Protein AF-A0A7J7J927-F1 (afdb_monomer)

Foldseek 3Di:
DDDDDDDDDPDDPDCPPVVVVVVVVVDPDDPVNVVVVVVLVVLLVVLLVLLVVLLVLLVCLVVDQDPVSLVVSLVVNVVSLVSSVVSLVVSLVPDDDPLLNVLLVLLSVLLVLLSVLLSLLSLQCNVDDDPVLNVLSVLLNVLSSVSNSVSSVLNSCSSPDDPVVNVVSRPPLDDDQLLVLLLVCLVDPPNVPPPSNLVSLVVLLVLLLVLLVLDDPDDLSVVSNVLSVQLVVLSVVLVVQVVVPPDDSVVNNVSSVSNNVSSVVNLVSLLLSLLLQLLVLLVCLVPLLVQLLVLLLDDPPDPCSVVSNVVSLVVNVSSLVSNLVSLSSCLNNCLPVDSVLSSVLPSLSVSSVSLSSNLSSLSVSCSVPVPDPSSVVSNVSSSVSNVVSSVVSVVSSCPDRSVLSSLLSVLVVLLVLLVVLLVVLVVVLVPPDDDDPDDPPVVVVLVVVVVVPPPPDDDDDDPDLLVVLSVLLVQLSNLLVVLLVLLPPLVNALVVLLVSLVSNLVSLLSNLVSLLVLLVLFPDPVLSVLSVVLSVVLNVLSVQLNVLSNLLSVCNPPPQPPPPSNVVSSSSNSVSSSVNSVSSSSSSVSSSVRVVRSPPPDD

pLDDT: mean 76.08, std 20.15, range [24.81, 98.25]

Secondary structure (DSSP, 8-state):
-------------S-HHHHHHHHTTT----HHHHHHHHHHHHHHHHHHHHHHHHHHHHHHGGG--SHHHHHHHHHHHHHHHHHHHHHHHHHHHSS--HHHHHHHHHHHHHHHHHHHHHHHHHHHHHT--SHHHHHHHHHHHHHHHHHHHHHHHHHHHHHH--HHHHHHHS-------HHHHHHHHHH-SS-TT-HHHHHHHHHHHHHHHHHHHTSPSSHHHHHHHHHHHHHHHHHHHHHHHHHTS---HHHHHHHHHHHHHHHHHHHHHHHHHHHHHHHHHHHHTHHHHHHHHHHHT--TTSTTHHHHHHHHHHHHHHHHHHHHHHHHHHHHTT-S--HHHHHHHHHHHHHHHHHHHHHHHHHHHHHH-TT-HHHHHHHHHHHHHHHHHHHHHHHHHTSSSTHHHHHHHHHHHHHHHHHHHHHHHHHHHH--SS-----THHHHHHHHHHTTSS----------HHHHHHHHHHHHHHHHHHHHHHHHSS---HHHHHHHHHHHHHHHHHHHHHHHHHHHH---HHHHHHHHHHHHHHHHHHHHHHHHHHHHHHHHTTT-TTSHHHHHHHHHHHHHHHHHHHHHHHHHHHHHHHHTTTTSS--

Structure (mmCIF, N/CA/C/O backbone):
data_AF-A0A7J7J927-F1
#
_entry.id   AF-A0A7J7J927-F1
#
loop_
_atom_site.group_PDB
_atom_site.id
_atom_site.type_symbol
_atom_site.label_atom_id
_atom_site.label_alt_id
_atom_site.label_comp_id
_atom_site.label_asym_id
_atom_site.label_entity_id
_atom_site.label_seq_id
_atom_site.pdbx_PDB_ins_code
_atom_site.Cartn_x
_atom_site.Cartn_y
_atom_site.Cartn_z
_atom_site.occupancy
_atom_site.B_iso_or_equiv
_atom_site.auth_seq_id
_atom_site.auth_comp_id
_atom_site.auth_asym_id
_atom_site.auth_atom_id
_atom_site.pdbx_PDB_model_num
ATOM 1 N N . MET A 1 1 ? 40.578 -38.177 46.139 1.00 35.09 1 MET A N 1
ATOM 2 C CA . MET A 1 1 ? 39.885 -37.323 47.121 1.00 35.09 1 MET A CA 1
ATOM 3 C C . MET A 1 1 ? 38.406 -37.467 46.870 1.00 35.09 1 MET A C 1
ATOM 5 O O . MET A 1 1 ? 37.930 -37.105 45.804 1.00 35.09 1 MET A O 1
ATOM 9 N N . GLU A 1 2 ? 37.750 -38.145 47.800 1.00 34.44 2 GLU A N 1
ATOM 10 C CA . GLU A 1 2 ? 36.319 -38.403 47.811 1.00 34.44 2 GLU A CA 1
ATOM 11 C C . GLU A 1 2 ? 35.546 -37.107 48.056 1.00 34.44 2 GLU A C 1
ATOM 13 O O . GLU A 1 2 ? 35.868 -36.372 48.985 1.00 34.44 2 GLU A O 1
ATOM 18 N N . THR A 1 3 ? 34.464 -36.897 47.311 1.00 29.19 3 THR A N 1
ATOM 19 C CA . THR A 1 3 ? 33.293 -36.184 47.828 1.00 29.19 3 THR A CA 1
ATOM 20 C C . THR A 1 3 ? 32.036 -36.785 47.211 1.00 29.19 3 THR A C 1
ATOM 22 O O . THR A 1 3 ? 31.655 -36.504 46.079 1.00 29.19 3 THR A O 1
ATOM 25 N N . LYS A 1 4 ? 31.387 -37.651 47.997 1.00 35.22 4 LYS A N 1
ATOM 26 C CA . LYS A 1 4 ? 29.967 -37.982 47.862 1.00 35.22 4 LYS A CA 1
ATOM 27 C C . LYS A 1 4 ? 29.159 -36.696 48.038 1.00 35.22 4 LYS A C 1
ATOM 29 O O . LYS A 1 4 ? 29.240 -36.081 49.098 1.00 35.22 4 LYS A O 1
ATOM 34 N N . ILE A 1 5 ? 28.323 -36.352 47.061 1.00 30.80 5 ILE A N 1
ATOM 35 C CA . ILE A 1 5 ? 27.138 -35.527 47.308 1.00 30.80 5 ILE A CA 1
ATOM 36 C C . ILE A 1 5 ? 25.906 -36.398 47.075 1.00 30.80 5 ILE A C 1
ATOM 38 O O . ILE A 1 5 ? 25.748 -37.069 46.059 1.00 30.80 5 ILE A O 1
ATOM 42 N N . SER A 1 6 ? 25.105 -36.416 48.132 1.00 28.53 6 SER A N 1
ATOM 43 C CA . SER A 1 6 ? 23.868 -37.141 48.362 1.00 28.53 6 SER A CA 1
ATOM 44 C C . SER A 1 6 ? 22.817 -36.933 47.273 1.00 28.53 6 SER A C 1
ATOM 46 O O . SER A 1 6 ? 22.617 -35.832 46.768 1.00 28.53 6 SER A O 1
ATOM 48 N N . ALA A 1 7 ? 22.084 -38.012 47.008 1.00 37.06 7 ALA A N 1
ATOM 49 C CA . ALA A 1 7 ? 20.863 -38.064 46.228 1.00 37.06 7 ALA A CA 1
ATOM 50 C C . ALA A 1 7 ? 19.825 -37.032 46.694 1.00 37.06 7 ALA A C 1
ATOM 52 O O . ALA A 1 7 ? 19.504 -37.006 47.878 1.00 37.06 7 ALA A O 1
ATOM 53 N N . HIS A 1 8 ? 19.260 -36.269 45.754 1.00 32.09 8 HIS A N 1
ATOM 54 C CA . HIS A 1 8 ? 17.852 -35.840 45.700 1.00 32.09 8 HIS A CA 1
ATOM 55 C C . HIS A 1 8 ? 17.596 -35.141 44.354 1.00 32.09 8 HIS A C 1
ATOM 57 O O . HIS A 1 8 ? 17.742 -33.932 44.237 1.00 32.09 8 HIS A O 1
ATOM 63 N N . THR A 1 9 ? 17.273 -35.918 43.314 1.00 30.34 9 THR A N 1
ATOM 64 C CA . THR A 1 9 ? 16.534 -35.484 42.102 1.00 30.34 9 THR A CA 1
ATOM 65 C C . THR A 1 9 ? 16.254 -36.703 41.214 1.00 30.34 9 THR A C 1
ATOM 67 O O . THR A 1 9 ? 16.689 -36.817 40.075 1.00 30.34 9 THR A O 1
ATOM 70 N N . GLN A 1 10 ? 15.503 -37.669 41.745 1.00 34.50 10 GLN A N 1
ATOM 71 C CA . GLN A 1 10 ? 14.768 -38.614 40.904 1.00 34.50 10 GLN A CA 1
ATOM 72 C C . GLN A 1 10 ? 13.330 -38.111 40.779 1.00 34.50 10 GLN A C 1
ATOM 74 O O . GLN A 1 10 ? 12.548 -38.286 41.710 1.00 34.50 10 GLN A O 1
ATOM 79 N N . LYS A 1 11 ? 13.007 -37.478 39.641 1.00 34.84 11 LYS A N 1
ATOM 80 C CA . LYS A 1 11 ? 11.733 -37.623 38.899 1.00 34.84 11 LYS A CA 1
ATOM 81 C C . LYS A 1 11 ? 11.680 -36.686 37.678 1.00 34.84 11 LYS A C 1
ATOM 83 O O . LYS A 1 11 ? 11.082 -35.622 37.722 1.00 34.84 11 LYS A O 1
ATOM 88 N N . SER A 1 12 ? 12.262 -37.143 36.571 1.00 30.88 12 SER A N 1
ATOM 89 C CA . SER A 1 12 ? 11.719 -36.987 35.207 1.00 30.88 12 SER A CA 1
ATOM 90 C C . SER A 1 12 ? 12.483 -37.933 34.272 1.00 30.88 12 SER A C 1
ATOM 92 O O . SER A 1 12 ? 13.315 -37.560 33.451 1.00 30.88 12 SER A O 1
ATOM 94 N N . VAL A 1 13 ? 12.240 -39.233 34.454 1.00 34.75 13 VAL A N 1
ATOM 95 C CA . VAL A 1 13 ? 12.734 -40.262 33.536 1.00 34.75 13 VAL A CA 1
ATOM 96 C C . VAL A 1 13 ? 11.951 -40.132 32.235 1.00 34.75 13 VAL A C 1
ATOM 98 O O . VAL A 1 13 ? 10.765 -40.442 32.187 1.00 34.75 13 VAL A O 1
ATOM 101 N N . GLY A 1 14 ? 12.624 -39.649 31.195 1.00 32.53 14 GLY A N 1
ATOM 102 C CA . GLY A 1 14 ? 12.058 -39.586 29.854 1.00 32.53 14 GLY A CA 1
ATOM 103 C C . GLY A 1 14 ? 12.994 -38.989 28.810 1.00 32.53 14 GLY A C 1
ATOM 104 O O . GLY A 1 14 ? 12.512 -38.206 28.008 1.00 32.53 14 GLY A O 1
ATOM 105 N N . ASN A 1 15 ? 14.311 -39.263 28.866 1.00 39.97 15 ASN A N 1
ATOM 106 C CA . ASN A 1 15 ? 15.239 -39.117 27.716 1.00 39.97 15 ASN A CA 1
ATOM 107 C C . ASN A 1 15 ? 16.701 -39.545 27.983 1.00 39.97 15 ASN A C 1
ATOM 109 O O . ASN A 1 15 ? 17.625 -39.051 27.336 1.00 39.97 15 ASN A O 1
ATOM 113 N N . VAL A 1 16 ? 16.943 -40.488 28.901 1.00 40.19 16 VAL A N 1
ATOM 114 C CA . VAL A 1 16 ? 18.308 -41.003 29.154 1.00 40.19 16 VAL A CA 1
ATOM 115 C C . VAL A 1 16 ? 18.893 -41.671 27.893 1.00 40.19 16 VAL A C 1
ATOM 117 O O . VAL A 1 16 ? 20.060 -41.474 27.576 1.00 40.19 16 VAL A O 1
ATOM 120 N N . ALA A 1 17 ? 18.052 -42.313 27.071 1.00 38.09 17 ALA A N 1
ATOM 121 C CA . ALA A 1 17 ? 18.483 -43.019 25.861 1.00 38.09 17 ALA A CA 1
ATOM 122 C C . ALA A 1 17 ? 19.093 -42.115 24.763 1.00 38.09 17 ALA A C 1
ATOM 124 O O . ALA A 1 17 ? 20.012 -42.530 24.063 1.00 38.09 17 ALA A O 1
ATOM 125 N N . THR A 1 18 ? 18.634 -40.868 24.611 1.00 40.62 18 THR A N 1
ATOM 126 C CA . THR A 1 18 ? 19.177 -39.913 23.618 1.00 40.62 18 THR A CA 1
ATOM 127 C C . THR A 1 18 ? 20.540 -39.344 24.009 1.00 40.62 18 THR A C 1
ATOM 129 O O . THR A 1 18 ? 21.343 -39.010 23.140 1.00 40.62 18 THR A O 1
ATOM 132 N N . LEU A 1 19 ? 20.813 -39.242 25.311 1.00 40.97 19 LEU A N 1
ATOM 133 C CA . LEU A 1 19 ? 22.074 -38.720 25.839 1.00 40.97 19 LEU A CA 1
ATOM 134 C C . LEU A 1 19 ? 23.199 -39.761 25.740 1.00 40.97 19 LEU A C 1
ATOM 136 O O . LEU A 1 19 ? 24.337 -39.408 25.433 1.00 40.97 19 LEU A O 1
ATOM 140 N N . ASP A 1 20 ? 22.864 -41.041 25.914 1.00 43.47 20 ASP A N 1
ATOM 141 C CA . ASP A 1 20 ? 23.810 -42.150 25.756 1.00 43.47 20 ASP A CA 1
ATOM 142 C C . ASP A 1 20 ? 24.193 -42.378 24.280 1.00 43.47 20 ASP A C 1
ATOM 144 O O . ASP A 1 20 ? 25.349 -42.675 23.976 1.00 43.47 20 ASP A O 1
ATOM 148 N N . LEU A 1 21 ? 23.266 -42.130 23.343 1.00 42.28 21 LEU A N 1
ATOM 149 C CA . LEU A 1 21 ? 23.526 -42.192 21.897 1.00 42.28 21 LEU A CA 1
ATOM 150 C C . LEU A 1 21 ? 24.466 -41.079 21.396 1.00 42.28 21 LEU A C 1
ATOM 152 O O . LEU A 1 21 ? 25.274 -41.319 20.500 1.00 42.28 21 LEU A O 1
ATOM 156 N N . LEU A 1 22 ? 24.414 -39.879 21.986 1.00 37.00 22 LEU A N 1
ATOM 157 C CA . LEU A 1 22 ? 25.327 -38.779 21.645 1.00 37.00 22 LEU A CA 1
ATOM 158 C C . LEU A 1 22 ? 26.736 -39.005 22.210 1.00 37.00 22 LEU A C 1
ATOM 160 O O . LEU A 1 22 ? 27.716 -38.757 21.509 1.00 37.00 22 LEU A O 1
ATOM 164 N N . LYS A 1 23 ? 26.856 -39.572 23.418 1.00 41.28 23 LYS A N 1
ATOM 165 C CA . LYS A 1 23 ? 28.154 -39.972 23.994 1.00 41.28 23 LYS A CA 1
ATOM 166 C C . LYS A 1 23 ? 28.835 -41.090 23.196 1.00 41.28 23 LYS A C 1
ATOM 168 O O . LYS A 1 23 ? 30.056 -41.092 23.073 1.00 41.28 23 LYS A O 1
ATOM 173 N N . ALA A 1 24 ? 28.056 -41.990 22.592 1.00 40.44 24 ALA A N 1
ATOM 174 C CA . ALA A 1 24 ? 28.562 -43.050 21.718 1.00 40.44 24 ALA A CA 1
ATOM 175 C C . ALA A 1 24 ? 29.127 -42.540 20.372 1.00 40.44 24 ALA A C 1
ATOM 177 O O . ALA A 1 24 ? 29.854 -43.270 19.703 1.00 40.44 24 ALA A O 1
ATOM 178 N N . SER A 1 25 ? 28.835 -41.292 19.978 1.00 35.50 25 SER A N 1
ATOM 179 C CA . SER A 1 25 ? 29.269 -40.707 18.696 1.00 35.50 25 SER A CA 1
ATOM 180 C C . SER A 1 25 ? 30.657 -40.042 18.718 1.00 35.50 25 SER A C 1
ATOM 182 O O . SER A 1 25 ? 31.097 -39.507 17.704 1.00 35.50 25 SER A O 1
ATOM 184 N N . GLY A 1 26 ? 31.365 -40.057 19.856 1.00 30.80 26 GLY A N 1
ATOM 185 C CA . GLY A 1 26 ? 32.710 -39.471 19.985 1.00 30.80 26 GLY A CA 1
ATOM 186 C C . GLY A 1 26 ? 32.755 -37.936 19.991 1.00 30.80 26 GLY A C 1
ATOM 187 O O . GLY A 1 26 ? 33.839 -37.356 20.054 1.00 30.80 26 GLY A O 1
ATOM 188 N N . VAL A 1 27 ? 31.599 -37.265 19.960 1.00 36.56 27 VAL A N 1
ATOM 189 C CA . VAL A 1 27 ? 31.490 -35.811 20.121 1.00 36.56 27 VAL A CA 1
ATOM 190 C C . VAL A 1 27 ? 31.474 -35.484 21.616 1.00 36.56 27 VAL A C 1
ATOM 192 O O . VAL A 1 27 ? 30.484 -35.720 22.307 1.00 36.56 27 VAL A O 1
ATOM 195 N N . TRP A 1 28 ? 32.579 -34.946 22.130 1.00 32.66 28 TRP A N 1
ATOM 196 C CA . TRP A 1 28 ? 32.663 -34.450 23.505 1.00 32.66 28 TRP A CA 1
ATOM 197 C C . TRP A 1 28 ? 31.873 -33.141 23.623 1.00 32.66 28 TRP A C 1
ATOM 199 O O . TRP A 1 28 ? 32.408 -32.058 23.398 1.00 32.66 28 TRP A O 1
ATOM 209 N N . ILE A 1 29 ? 30.583 -33.239 23.943 1.00 42.59 29 ILE A N 1
ATOM 210 C CA . ILE A 1 29 ? 29.778 -32.092 24.381 1.00 42.59 29 ILE A CA 1
ATOM 211 C C . ILE A 1 29 ? 30.200 -31.800 25.823 1.00 42.59 29 ILE A C 1
ATOM 213 O O . ILE A 1 29 ? 30.083 -32.674 26.683 1.00 42.59 29 ILE A O 1
ATOM 217 N N . THR A 1 30 ? 30.736 -30.610 26.093 1.00 42.94 30 THR A N 1
ATOM 218 C CA . THR A 1 30 ? 31.105 -30.219 27.462 1.00 42.94 30 THR A CA 1
ATOM 219 C C . THR A 1 30 ? 29.850 -30.099 28.333 1.00 42.94 30 THR A C 1
ATOM 221 O O . THR A 1 30 ? 28.775 -29.760 27.831 1.00 42.94 30 THR A O 1
ATOM 224 N N . ASP A 1 31 ? 29.963 -30.345 29.643 1.00 42.03 31 ASP A N 1
ATOM 225 C CA . ASP A 1 31 ? 28.834 -30.196 30.580 1.00 42.03 31 ASP A CA 1
ATOM 226 C C . ASP A 1 31 ? 28.209 -28.788 30.503 1.00 42.03 31 ASP A C 1
ATOM 228 O O . ASP A 1 31 ? 26.989 -28.644 30.584 1.00 42.03 31 ASP A O 1
ATOM 232 N N . ASP A 1 32 ? 29.020 -27.766 30.211 1.00 39.31 32 ASP A N 1
ATOM 233 C CA . ASP A 1 32 ? 28.566 -26.395 29.961 1.00 39.31 32 ASP A CA 1
ATOM 234 C C . ASP A 1 32 ? 27.669 -26.275 28.716 1.00 39.31 32 ASP A C 1
ATOM 236 O O . ASP A 1 32 ? 26.661 -25.572 28.749 1.00 39.31 32 ASP A O 1
ATOM 240 N N . GLN A 1 33 ? 27.969 -26.982 27.621 1.00 43.53 33 GLN A N 1
ATOM 241 C CA . GLN A 1 33 ? 27.139 -26.969 26.407 1.00 43.53 33 GLN A CA 1
ATOM 242 C C . GLN A 1 33 ? 25.806 -27.704 26.607 1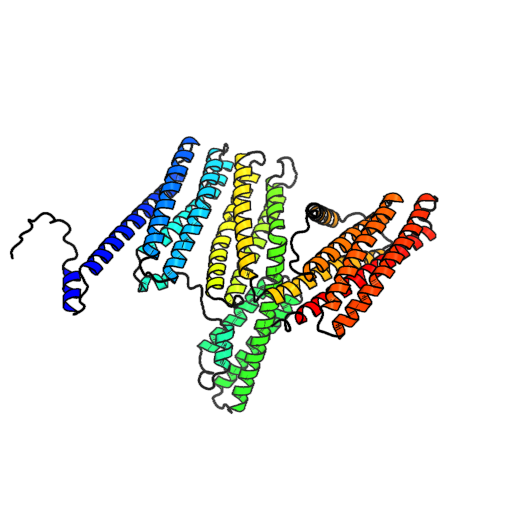.00 43.53 33 GLN A C 1
ATOM 244 O O . GLN A 1 33 ? 24.769 -27.255 26.114 1.00 43.53 33 GLN A O 1
ATOM 249 N N . LEU A 1 34 ? 25.811 -28.796 27.376 1.00 46.94 34 LEU A N 1
ATOM 250 C CA . LEU A 1 34 ? 24.601 -29.515 27.786 1.00 46.94 34 LEU A CA 1
ATOM 251 C C . LEU A 1 34 ? 23.729 -28.669 28.727 1.00 46.94 34 LEU A C 1
ATOM 253 O O . LEU A 1 34 ? 22.508 -28.616 28.559 1.00 46.94 34 LEU A O 1
ATOM 257 N N . PHE A 1 35 ? 24.349 -27.956 29.669 1.00 45.34 35 PHE A N 1
ATOM 258 C CA . PHE A 1 35 ? 23.672 -27.054 30.600 1.00 45.34 35 PHE A CA 1
ATOM 259 C C . PHE A 1 35 ? 23.063 -25.833 29.895 1.00 45.34 35 PHE A C 1
ATOM 261 O O . PHE A 1 35 ? 21.903 -25.491 30.139 1.00 45.34 35 PHE A O 1
ATOM 268 N N . ILE A 1 36 ? 23.798 -25.214 28.964 1.00 57.75 36 ILE A N 1
ATOM 269 C CA . ILE A 1 36 ? 23.292 -24.125 28.116 1.00 57.75 36 ILE A CA 1
ATOM 270 C C . ILE A 1 36 ? 22.115 -24.621 27.267 1.00 57.75 36 ILE A C 1
ATOM 272 O O . ILE A 1 36 ? 21.071 -23.968 27.236 1.00 57.75 36 ILE A O 1
ATOM 276 N N . GLY A 1 37 ? 22.231 -25.801 26.648 1.00 59.56 37 GLY A N 1
ATOM 277 C CA . GLY A 1 37 ? 21.146 -26.410 25.876 1.00 59.56 37 GLY A CA 1
ATOM 278 C C . GLY A 1 37 ? 19.880 -26.657 26.705 1.00 59.56 37 GLY A C 1
ATOM 279 O O . GLY A 1 37 ? 18.775 -26.358 26.252 1.00 59.56 37 GLY A O 1
ATOM 280 N N . TYR A 1 38 ? 20.027 -27.130 27.947 1.00 62.28 38 TYR A N 1
ATOM 281 C CA . TYR A 1 38 ? 18.905 -27.341 28.867 1.00 62.28 38 TYR A CA 1
ATOM 282 C C . TYR A 1 38 ? 18.243 -26.020 29.294 1.00 62.28 38 TYR A C 1
ATOM 284 O O . TYR A 1 38 ? 17.016 -25.909 29.294 1.00 62.28 38 TYR A O 1
ATOM 292 N N . LYS A 1 39 ? 19.040 -24.987 29.595 1.00 67.75 39 LYS A N 1
ATOM 293 C CA . LYS A 1 39 ? 18.541 -23.655 29.969 1.00 67.75 39 LYS A CA 1
ATOM 294 C C . LYS A 1 39 ? 17.778 -22.983 28.822 1.00 67.75 39 LYS A C 1
ATOM 296 O O . LYS A 1 39 ? 16.697 -22.445 29.047 1.00 67.75 39 LYS A O 1
ATOM 301 N N . VAL A 1 40 ? 18.305 -23.059 27.598 1.00 70.94 40 VAL A N 1
ATOM 302 C CA . VAL A 1 40 ? 17.643 -22.534 26.390 1.00 70.94 40 VAL A CA 1
ATOM 303 C C . VAL A 1 40 ? 16.333 -23.274 26.126 1.00 70.94 40 VAL A C 1
ATOM 305 O O . VAL A 1 40 ? 15.322 -22.635 25.847 1.00 70.94 40 VAL A O 1
ATOM 308 N N . LYS A 1 41 ? 16.312 -24.604 26.276 1.00 73.62 41 LYS A N 1
ATOM 309 C CA . LYS A 1 41 ? 15.096 -25.404 26.095 1.00 73.62 41 LYS A CA 1
ATOM 310 C C . LYS A 1 41 ? 13.993 -25.026 27.090 1.00 73.62 41 LYS A C 1
ATOM 312 O O . LYS A 1 41 ? 12.867 -24.784 26.666 1.00 73.62 41 LYS A O 1
ATOM 317 N N . ASN A 1 42 ? 14.317 -24.916 28.378 1.00 80.00 42 ASN A N 1
ATOM 318 C CA . ASN A 1 42 ? 13.339 -24.499 29.390 1.00 80.00 42 ASN A CA 1
ATOM 319 C C . ASN A 1 42 ? 12.810 -23.090 29.096 1.00 80.00 42 ASN A C 1
ATOM 321 O O . ASN A 1 42 ? 11.609 -22.850 29.165 1.00 80.00 42 ASN A O 1
ATOM 325 N N . ARG A 1 43 ? 13.690 -22.176 28.668 1.00 83.94 43 ARG A N 1
ATOM 326 C CA . ARG A 1 43 ? 13.291 -20.815 28.296 1.00 83.94 43 ARG A CA 1
ATOM 327 C C . ARG A 1 43 ? 12.357 -20.782 27.082 1.00 83.94 43 ARG A C 1
ATOM 329 O O . ARG A 1 43 ? 11.411 -20.000 27.069 1.00 83.94 43 ARG A O 1
ATOM 336 N N . ILE A 1 44 ? 12.587 -21.634 26.079 1.00 83.56 44 ILE A N 1
ATOM 337 C CA . ILE A 1 44 ? 11.674 -21.808 24.936 1.00 83.56 44 ILE A CA 1
ATOM 338 C C . ILE A 1 44 ? 10.294 -22.276 25.416 1.00 83.56 44 ILE A C 1
ATOM 340 O O . ILE A 1 44 ? 9.278 -21.726 24.989 1.00 83.56 44 ILE A O 1
ATOM 344 N N . GLU A 1 45 ? 10.245 -23.262 26.314 1.00 87.12 45 GLU A N 1
ATOM 345 C CA . GLU A 1 45 ? 8.991 -23.778 26.877 1.00 87.12 45 GLU A CA 1
ATOM 346 C C . GLU A 1 45 ? 8.233 -22.706 27.681 1.00 87.12 45 GLU A C 1
ATOM 348 O O . GLU A 1 45 ? 7.018 -22.568 27.501 1.00 87.12 45 GLU A O 1
ATOM 353 N N . ASP A 1 46 ? 8.936 -21.883 28.467 1.00 89.56 46 ASP A N 1
ATOM 354 C CA . ASP A 1 46 ? 8.357 -20.747 29.199 1.00 89.56 46 ASP A CA 1
ATOM 355 C C . ASP A 1 46 ? 7.708 -19.727 28.251 1.00 89.56 46 ASP A C 1
ATOM 357 O O . ASP A 1 46 ? 6.556 -19.325 28.441 1.00 89.56 46 ASP A O 1
ATOM 361 N N . VAL A 1 47 ? 8.421 -19.331 27.191 1.00 88.50 47 VAL A N 1
ATOM 362 C CA . VAL A 1 47 ? 7.918 -18.375 26.190 1.00 88.50 47 VAL A CA 1
ATOM 363 C C . VAL A 1 47 ? 6.719 -18.953 25.437 1.00 88.50 47 VAL A C 1
ATOM 365 O O . VAL A 1 47 ? 5.727 -18.257 25.222 1.00 88.50 47 VAL A O 1
ATOM 368 N N . ILE A 1 48 ? 6.748 -20.240 25.079 1.00 90.94 48 ILE A N 1
ATOM 369 C CA . ILE A 1 48 ? 5.605 -20.918 24.453 1.00 90.94 48 ILE A CA 1
ATOM 370 C C . ILE A 1 48 ? 4.395 -20.941 25.397 1.00 90.94 48 ILE A C 1
ATOM 372 O O . ILE A 1 48 ? 3.266 -20.724 24.947 1.00 90.94 48 ILE A O 1
ATOM 376 N N . CYS A 1 49 ? 4.608 -21.196 26.689 1.00 93.19 49 CYS A N 1
ATOM 377 C CA . CYS A 1 49 ? 3.551 -21.174 27.696 1.00 93.19 49 CYS A CA 1
ATOM 378 C C . CYS A 1 49 ? 2.898 -19.785 27.779 1.00 93.19 49 CYS A C 1
ATOM 380 O O . CYS A 1 49 ? 1.674 -19.673 27.660 1.00 93.19 49 CYS A O 1
ATOM 382 N N . LEU A 1 50 ? 3.712 -18.725 27.856 1.00 93.94 50 LEU A N 1
ATOM 383 C CA . LEU A 1 50 ? 3.244 -17.336 27.837 1.00 93.94 50 LEU A CA 1
ATOM 384 C C . LEU A 1 50 ? 2.467 -17.003 26.556 1.00 93.94 50 LEU A C 1
ATOM 386 O O . LEU A 1 50 ? 1.381 -16.426 26.630 1.00 93.94 50 LEU A O 1
ATOM 390 N N . CYS A 1 51 ? 2.961 -17.412 25.385 1.00 94.50 51 CYS A N 1
ATOM 391 C CA . CYS A 1 51 ? 2.262 -17.241 24.108 1.00 94.50 51 CYS A CA 1
ATOM 392 C C . CYS A 1 51 ? 0.880 -17.911 24.114 1.00 94.50 51 CYS A C 1
ATOM 394 O O . CYS A 1 51 ? -0.108 -17.303 23.700 1.00 94.50 51 CYS A O 1
ATOM 396 N N . ARG A 1 52 ? 0.774 -19.149 24.613 1.00 95.19 52 ARG A N 1
ATOM 397 C CA . ARG A 1 52 ? -0.509 -19.870 24.705 1.00 95.19 52 ARG A CA 1
ATOM 398 C C . ARG A 1 52 ? -1.475 -19.192 25.672 1.00 95.19 52 ARG A C 1
ATOM 400 O O . ARG A 1 52 ? -2.644 -19.026 25.330 1.00 95.19 52 ARG A O 1
ATOM 407 N N . GLN A 1 53 ? -0.991 -18.755 26.833 1.00 95.19 53 GLN A N 1
ATOM 408 C CA . GLN A 1 53 ? -1.800 -18.018 27.802 1.00 95.19 53 GLN A CA 1
ATOM 409 C C . GLN A 1 53 ? -2.318 -16.699 27.211 1.00 95.19 53 GLN A C 1
ATOM 411 O O . GLN A 1 53 ? -3.499 -16.384 27.333 1.00 95.19 53 GLN A O 1
ATOM 416 N N . THR A 1 54 ? -1.454 -15.964 26.511 1.00 95.31 54 THR A N 1
ATOM 417 C CA . THR A 1 54 ? -1.806 -14.707 25.834 1.00 95.31 54 THR A CA 1
ATOM 418 C C . THR A 1 54 ? -2.844 -14.945 24.735 1.00 95.31 54 THR A C 1
ATOM 420 O O . THR A 1 54 ? -3.840 -14.232 24.654 1.00 95.31 54 THR A O 1
ATOM 423 N N . SER A 1 55 ? -2.677 -16.000 23.931 1.00 95.50 55 SER A N 1
ATOM 424 C CA . SER A 1 55 ? -3.651 -16.394 22.905 1.00 95.50 55 SER A CA 1
ATOM 425 C C . SER A 1 55 ? -5.031 -16.713 23.498 1.00 95.50 55 SER A C 1
ATOM 427 O O . SER A 1 55 ? -6.056 -16.271 22.966 1.00 95.50 55 SER A O 1
ATOM 429 N N . GLN A 1 56 ? -5.065 -17.408 24.642 1.00 94.25 56 GLN A N 1
ATOM 430 C CA . GLN A 1 56 ? -6.302 -17.699 25.369 1.00 94.25 56 GLN A CA 1
ATOM 431 C C . GLN A 1 56 ? -6.951 -16.424 25.927 1.00 94.25 56 GLN A C 1
ATOM 433 O O . GLN A 1 56 ? -8.166 -16.259 25.827 1.00 94.25 56 GLN A O 1
ATOM 438 N N . ASN A 1 57 ? -6.157 -15.498 26.467 1.00 93.62 57 ASN A N 1
ATOM 439 C CA . ASN A 1 57 ? -6.652 -14.204 26.938 1.00 93.62 57 ASN A CA 1
ATOM 440 C C . ASN A 1 57 ? -7.280 -13.396 25.792 1.00 93.62 57 ASN A C 1
ATOM 442 O O . ASN A 1 57 ? -8.381 -12.867 25.950 1.00 93.62 57 ASN A O 1
ATOM 446 N N . ILE A 1 58 ? -6.645 -13.368 24.614 1.00 94.19 58 ILE A N 1
ATOM 447 C CA . ILE A 1 58 ? -7.203 -12.730 23.411 1.00 94.19 58 ILE A CA 1
ATOM 448 C C . ILE A 1 58 ? -8.525 -13.389 23.011 1.00 94.19 58 ILE A C 1
ATOM 450 O O . ILE A 1 58 ? -9.485 -12.677 22.724 1.00 94.19 58 ILE A O 1
ATOM 454 N N . HIS A 1 59 ? -8.618 -14.722 23.040 1.00 92.06 59 HIS A N 1
ATOM 455 C CA . HIS A 1 59 ? -9.867 -15.429 22.739 1.00 92.06 59 HIS A CA 1
ATOM 456 C C . HIS A 1 59 ? -10.994 -15.018 23.702 1.00 92.06 59 HIS A C 1
ATOM 458 O O . HIS A 1 59 ? -12.100 -14.669 23.285 1.00 92.06 59 HIS A O 1
ATOM 464 N N . ASN A 1 60 ? -10.678 -14.980 24.997 1.00 89.50 60 ASN A N 1
ATOM 465 C CA . ASN A 1 60 ? -11.616 -14.626 26.057 1.00 89.50 60 ASN A CA 1
ATOM 466 C C . ASN A 1 60 ? -11.995 -13.135 26.051 1.00 89.50 60 ASN A C 1
ATOM 468 O O . ASN A 1 60 ? -13.020 -12.769 26.619 1.00 89.50 60 ASN A O 1
ATOM 472 N N . SER A 1 61 ? -11.246 -12.263 25.366 1.00 90.25 61 SER A N 1
ATOM 473 C CA . SER A 1 61 ? -11.586 -10.833 25.262 1.00 90.25 61 SER A CA 1
ATOM 474 C C . SER A 1 61 ? -12.965 -10.578 24.628 1.00 90.25 61 SER A C 1
ATOM 476 O O . SER A 1 61 ? -13.550 -9.505 24.781 1.00 90.25 61 SER A O 1
ATOM 478 N N . SER A 1 62 ? -13.543 -11.588 23.968 1.00 82.44 62 SER A N 1
ATOM 479 C CA . SER A 1 62 ? -14.904 -11.550 23.439 1.00 82.44 62 SER A CA 1
ATOM 480 C C . SER A 1 62 ? -15.994 -11.401 24.502 1.00 82.44 62 SER A C 1
ATOM 482 O O . SER A 1 62 ? -17.050 -10.856 24.182 1.00 82.44 62 SER A O 1
ATOM 484 N N . THR A 1 63 ? -15.737 -11.825 25.743 1.00 84.88 63 THR A N 1
ATOM 485 C CA . THR A 1 63 ? -16.695 -11.757 26.858 1.00 84.88 63 THR A CA 1
ATOM 486 C C . THR A 1 63 ? -16.611 -10.452 27.652 1.00 84.88 63 THR A C 1
ATOM 488 O O . THR A 1 63 ? -17.382 -10.263 28.590 1.00 84.88 63 THR A O 1
ATOM 491 N N . LEU A 1 64 ? -15.678 -9.555 27.314 1.00 89.56 64 LEU A N 1
ATOM 492 C CA . LEU A 1 64 ? -15.504 -8.282 28.013 1.00 89.56 64 LEU A CA 1
ATOM 493 C C . LEU A 1 64 ? -16.688 -7.348 27.735 1.00 89.56 64 LEU A C 1
ATOM 495 O O . LEU A 1 64 ? -17.012 -7.055 26.582 1.00 89.56 64 LEU A O 1
ATOM 499 N N . SER A 1 65 ? -17.318 -6.872 28.808 1.00 86.00 65 SER A N 1
ATOM 500 C CA . SER A 1 65 ? -18.538 -6.055 28.759 1.00 86.00 65 SER A CA 1
ATOM 501 C C . SER A 1 65 ? -18.438 -4.731 29.524 1.00 86.00 65 SER A C 1
ATOM 503 O O . SER A 1 65 ? -19.356 -3.921 29.440 1.00 86.00 65 SER A O 1
ATOM 505 N N . SER A 1 66 ? -17.338 -4.472 30.244 1.00 92.38 66 SER A N 1
ATOM 506 C CA . SER A 1 66 ? -17.161 -3.249 31.041 1.00 92.38 66 SER A CA 1
ATOM 507 C C . SER A 1 66 ? -15.792 -2.597 30.842 1.00 92.38 66 SER A C 1
ATOM 509 O O . SER A 1 66 ? -14.790 -3.279 30.615 1.00 92.38 66 SER A O 1
ATOM 511 N N . ASN A 1 67 ? -15.724 -1.269 30.987 1.00 90.62 67 ASN A N 1
ATOM 512 C CA . ASN A 1 67 ? -14.463 -0.521 30.885 1.00 90.62 67 ASN A CA 1
ATOM 513 C C . ASN A 1 67 ? -13.440 -0.934 31.959 1.00 90.62 67 ASN A C 1
ATOM 515 O O . ASN A 1 67 ? -12.243 -0.930 31.697 1.00 90.62 67 ASN A O 1
ATOM 519 N N . GLU A 1 68 ? -13.899 -1.343 33.145 1.00 92.50 68 GLU A N 1
ATOM 520 C CA . GLU A 1 68 ? -13.020 -1.859 34.201 1.00 92.50 68 GLU A CA 1
ATOM 521 C C . GLU A 1 68 ? -12.376 -3.194 33.794 1.00 92.50 68 GLU A C 1
ATOM 523 O O . GLU A 1 68 ? -11.174 -3.392 33.975 1.00 92.50 68 GLU A O 1
ATOM 528 N N . SER A 1 69 ? -13.159 -4.103 33.198 1.00 92.88 69 SER A N 1
ATOM 529 C CA . SER A 1 69 ? -12.640 -5.378 32.688 1.00 92.88 69 SER A CA 1
ATOM 530 C C . SER A 1 69 ? -11.645 -5.174 31.541 1.00 92.88 69 SER A C 1
ATOM 532 O O . SER A 1 69 ? -10.634 -5.871 31.482 1.00 92.88 69 SER A O 1
ATOM 534 N N . LEU A 1 70 ? -11.881 -4.169 30.689 1.00 94.25 70 LEU A N 1
ATOM 535 C CA . LEU A 1 70 ? -10.968 -3.783 29.617 1.00 94.25 70 LEU A CA 1
ATOM 536 C C . LEU A 1 70 ? -9.644 -3.228 30.158 1.00 94.25 70 LEU A C 1
ATOM 538 O O . LEU A 1 70 ? -8.595 -3.639 29.682 1.00 94.25 70 LEU A O 1
ATOM 542 N N . ALA A 1 71 ? -9.668 -2.361 31.173 1.00 92.88 71 ALA A N 1
ATOM 543 C CA . ALA A 1 71 ? -8.443 -1.816 31.765 1.00 92.88 71 ALA A CA 1
ATOM 544 C C . ALA A 1 71 ? -7.572 -2.909 32.413 1.00 92.88 71 ALA A C 1
ATOM 546 O O . ALA A 1 71 ? -6.349 -2.908 32.272 1.00 92.88 71 ALA A O 1
ATOM 547 N N . LYS A 1 72 ? -8.200 -3.887 33.086 1.00 93.00 72 LYS A N 1
ATOM 548 C CA . LYS A 1 72 ? -7.496 -5.065 33.625 1.00 93.00 72 LYS A CA 1
ATOM 549 C C . LYS A 1 72 ? -6.902 -5.920 32.506 1.00 93.00 72 LYS A C 1
ATOM 551 O O . LYS A 1 72 ? -5.763 -6.361 32.619 1.00 93.00 72 LYS A O 1
ATOM 556 N N . PHE A 1 73 ? -7.664 -6.140 31.435 1.00 94.12 73 PHE A N 1
ATOM 557 C CA . PHE A 1 73 ? -7.199 -6.869 30.258 1.00 94.12 73 PHE A CA 1
ATOM 558 C C . PHE A 1 73 ? -5.994 -6.182 29.603 1.00 94.12 73 PHE A C 1
ATOM 560 O O . PHE A 1 73 ? -4.991 -6.844 29.368 1.00 94.12 73 PHE A O 1
ATOM 567 N N . GLU A 1 74 ? -6.061 -4.869 29.375 1.00 93.31 74 GLU A N 1
ATOM 568 C CA . GLU A 1 74 ? -4.986 -4.073 28.769 1.00 93.31 74 GLU A CA 1
ATOM 569 C C . GLU A 1 74 ? -3.678 -4.200 29.564 1.00 93.31 74 GLU A C 1
ATOM 571 O O . GLU A 1 74 ? -2.656 -4.580 28.999 1.00 93.31 74 GLU A O 1
ATOM 576 N N . GLY A 1 75 ? -3.727 -4.028 30.892 1.00 91.94 75 GLY A N 1
ATOM 577 C CA . GLY A 1 75 ? -2.540 -4.173 31.742 1.00 91.94 75 GLY A CA 1
ATOM 578 C C . GLY A 1 75 ? -1.941 -5.587 31.746 1.00 91.94 75 GLY A C 1
ATOM 579 O O . GLY A 1 75 ? -0.720 -5.742 31.719 1.00 91.94 75 GLY A O 1
ATOM 580 N N . VAL A 1 76 ? -2.779 -6.632 31.752 1.00 93.62 76 VAL A N 1
ATOM 581 C CA . VAL A 1 76 ? -2.307 -8.028 31.665 1.00 93.62 76 VAL A CA 1
ATOM 582 C C . VAL A 1 76 ? -1.669 -8.305 30.304 1.00 93.62 76 VAL A C 1
ATOM 584 O O . VAL A 1 76 ? -0.601 -8.913 30.248 1.00 93.62 76 VAL A O 1
ATOM 587 N N . MET A 1 77 ? -2.299 -7.849 29.221 1.00 93.31 77 MET A N 1
ATOM 588 C CA . MET A 1 77 ? -1.806 -8.047 27.859 1.00 93.31 77 MET A CA 1
ATOM 589 C C . MET A 1 77 ? -0.468 -7.346 27.634 1.00 93.31 77 MET A C 1
ATOM 591 O O . MET A 1 77 ? 0.451 -7.980 27.126 1.00 93.31 77 MET A O 1
ATOM 595 N N . ASP A 1 78 ? -0.318 -6.091 28.059 1.00 90.69 78 ASP A N 1
ATOM 596 C CA . ASP A 1 78 ? 0.939 -5.350 27.901 1.00 90.69 78 ASP A CA 1
ATOM 597 C C . ASP A 1 78 ? 2.105 -6.057 28.603 1.00 90.69 78 ASP A C 1
ATOM 599 O O . ASP A 1 78 ? 3.168 -6.252 28.012 1.00 90.69 78 ASP A O 1
ATOM 603 N N . LEU A 1 79 ? 1.896 -6.517 29.842 1.00 92.38 79 LEU A N 1
ATOM 604 C CA . LEU A 1 79 ? 2.904 -7.280 30.582 1.00 92.38 79 LEU A CA 1
ATOM 605 C C . LEU A 1 79 ? 3.251 -8.600 29.886 1.00 92.38 79 LEU A C 1
ATOM 607 O O . LEU A 1 79 ? 4.426 -8.938 29.750 1.00 92.38 79 LEU A O 1
ATOM 611 N N . GLN A 1 80 ? 2.246 -9.354 29.439 1.00 93.06 80 GLN A N 1
ATOM 612 C CA . GLN A 1 80 ? 2.465 -10.636 28.773 1.00 93.06 80 GLN A CA 1
ATOM 613 C C . GLN A 1 80 ? 3.209 -10.480 27.447 1.00 93.06 80 GLN A C 1
ATOM 615 O O . GLN A 1 80 ? 4.156 -11.223 27.195 1.00 93.06 80 GLN A O 1
ATOM 620 N N . ILE A 1 81 ? 2.814 -9.512 26.620 1.00 91.06 81 ILE A N 1
ATOM 621 C CA . ILE A 1 81 ? 3.457 -9.259 25.330 1.00 91.06 81 ILE A CA 1
ATOM 622 C C . ILE A 1 81 ? 4.911 -8.820 25.544 1.00 91.06 81 ILE A C 1
ATOM 624 O O . ILE A 1 81 ? 5.793 -9.346 24.867 1.00 91.06 81 ILE A O 1
ATOM 628 N N . ASN A 1 82 ? 5.183 -7.935 26.510 1.00 90.25 82 ASN A N 1
ATOM 629 C CA . ASN A 1 82 ? 6.552 -7.521 26.832 1.00 90.25 82 ASN A CA 1
ATOM 630 C C . ASN A 1 82 ? 7.410 -8.707 27.300 1.00 90.25 82 ASN A C 1
ATOM 632 O O . ASN A 1 82 ? 8.510 -8.902 26.795 1.00 90.25 82 ASN A O 1
ATOM 636 N N . ASN A 1 83 ? 6.881 -9.571 28.172 1.00 90.50 83 ASN A N 1
ATOM 637 C CA . ASN A 1 83 ? 7.595 -10.773 28.614 1.00 90.50 83 ASN A CA 1
ATOM 638 C C . ASN A 1 83 ? 7.865 -11.761 27.464 1.00 90.50 83 ASN A C 1
ATOM 640 O O . ASN A 1 83 ? 8.915 -12.406 27.434 1.00 90.50 83 ASN A O 1
ATOM 644 N N . ILE A 1 84 ? 6.927 -11.892 26.516 1.00 89.25 84 ILE A N 1
ATOM 645 C CA . ILE A 1 84 ? 7.124 -12.691 25.300 1.00 89.25 84 ILE A CA 1
ATOM 646 C C . ILE A 1 84 ? 8.228 -12.074 24.442 1.00 89.25 84 ILE A C 1
ATOM 648 O O . ILE A 1 84 ? 9.110 -12.804 23.995 1.00 89.25 84 ILE A O 1
ATOM 652 N N . MET A 1 85 ? 8.202 -10.756 24.222 1.00 86.31 85 MET A N 1
ATOM 653 C CA . MET A 1 85 ? 9.251 -10.066 23.472 1.00 86.31 85 MET A CA 1
ATOM 654 C C . MET A 1 85 ? 10.623 -10.279 24.096 1.00 86.31 85 MET A C 1
ATOM 656 O O . MET A 1 85 ? 11.525 -10.716 23.391 1.00 86.31 85 MET A O 1
ATOM 660 N N . ASP A 1 86 ? 10.770 -10.025 25.395 1.00 86.38 86 ASP A N 1
ATOM 661 C CA . ASP A 1 86 ? 12.046 -10.164 26.099 1.00 86.38 86 ASP A CA 1
ATOM 662 C C . ASP A 1 86 ? 12.579 -11.596 25.992 1.00 86.38 86 ASP A C 1
ATOM 664 O O . ASP A 1 86 ? 13.747 -11.813 25.666 1.00 86.38 86 ASP A O 1
ATOM 668 N N . GLY A 1 87 ? 11.703 -12.587 26.187 1.00 84.50 87 GLY A N 1
ATOM 669 C CA . GLY A 1 87 ? 12.061 -13.994 26.047 1.00 84.50 87 GLY A CA 1
ATOM 670 C C . GLY A 1 87 ? 12.470 -14.370 24.622 1.00 84.50 87 GLY A C 1
ATOM 671 O O . GLY A 1 87 ? 13.463 -15.067 24.432 1.00 84.50 87 GLY A O 1
ATOM 672 N N . VAL A 1 88 ? 11.756 -13.895 23.600 1.00 83.06 88 VAL A N 1
ATOM 673 C CA . VAL A 1 88 ? 12.122 -14.155 22.200 1.00 83.06 88 VAL A CA 1
ATOM 674 C C . VAL A 1 88 ? 13.420 -13.440 21.827 1.00 83.06 88 VAL A C 1
ATOM 676 O O . VAL A 1 88 ? 14.273 -14.057 21.198 1.00 83.06 88 VAL A O 1
ATOM 679 N N . VAL A 1 89 ? 13.617 -12.184 22.234 1.00 81.12 89 VAL A N 1
ATOM 680 C CA . VAL A 1 89 ? 14.857 -11.433 21.980 1.00 81.12 89 VAL A CA 1
ATOM 681 C C . VAL A 1 89 ? 16.054 -12.159 22.600 1.00 81.12 89 VAL A C 1
ATOM 683 O O . VAL A 1 89 ? 17.050 -12.386 21.911 1.00 81.12 89 VAL A O 1
ATOM 686 N N . GLU A 1 90 ? 15.930 -12.618 23.848 1.00 81.62 90 GLU A N 1
ATOM 687 C CA . GLU A 1 90 ? 16.940 -13.438 24.527 1.00 81.62 90 GLU A CA 1
ATOM 688 C C . GLU A 1 90 ? 17.267 -14.715 23.731 1.00 81.62 90 GLU A C 1
ATOM 690 O O . GLU A 1 90 ? 18.435 -15.042 23.516 1.00 81.62 90 GLU A O 1
ATOM 695 N N . LEU A 1 91 ? 16.245 -15.411 23.221 1.00 76.06 91 LEU A N 1
ATOM 696 C CA . LEU A 1 91 ? 16.419 -16.620 22.410 1.00 76.06 91 LEU A CA 1
ATOM 697 C C . LEU A 1 91 ? 17.074 -16.337 21.050 1.00 76.06 91 LEU A C 1
ATOM 699 O O . LEU A 1 91 ? 17.906 -17.126 20.599 1.00 76.06 91 LEU A O 1
ATOM 703 N N . THR A 1 92 ? 16.758 -15.206 20.414 1.00 70.88 92 THR A N 1
ATOM 704 C CA . THR A 1 92 ? 17.381 -14.802 19.141 1.00 70.88 92 THR A CA 1
ATOM 705 C C . THR A 1 92 ? 18.852 -14.404 19.283 1.00 70.88 92 THR A C 1
ATOM 707 O O . THR A 1 92 ? 19.595 -14.491 18.306 1.00 70.88 92 THR A O 1
ATOM 710 N N . GLY A 1 93 ? 19.297 -14.027 20.487 1.00 66.56 93 GLY A N 1
ATOM 711 C CA . GLY A 1 93 ? 20.703 -13.741 20.792 1.00 66.56 93 GLY A CA 1
ATOM 712 C C . GLY A 1 93 ? 21.596 -14.986 20.891 1.00 66.56 93 GLY A C 1
ATOM 713 O O . GLY A 1 93 ? 22.811 -14.880 20.742 1.00 66.56 93 GLY A O 1
ATOM 714 N N . ASN A 1 94 ? 21.015 -16.176 21.081 1.00 64.75 94 ASN A N 1
ATOM 715 C CA . ASN A 1 94 ? 21.738 -17.416 21.391 1.00 64.75 94 ASN A CA 1
ATOM 716 C C . ASN A 1 94 ? 22.060 -18.290 20.151 1.00 64.75 94 ASN A C 1
ATOM 718 O O . ASN A 1 94 ? 21.893 -19.506 20.193 1.00 64.75 94 ASN A O 1
ATOM 722 N N . ASN A 1 95 ? 22.558 -17.698 19.054 1.00 54.97 95 ASN A N 1
ATOM 723 C CA . ASN A 1 95 ? 22.986 -18.401 17.821 1.00 54.97 95 ASN A CA 1
ATOM 724 C C . ASN A 1 95 ? 21.878 -19.170 17.053 1.00 54.97 95 ASN A C 1
ATOM 726 O O . ASN A 1 95 ? 22.122 -20.240 16.493 1.00 54.97 95 ASN A O 1
ATOM 730 N N . GLN A 1 96 ? 20.663 -18.617 16.954 1.00 62.81 96 GLN A N 1
ATOM 731 C CA . GLN A 1 96 ? 19.667 -19.100 15.982 1.00 62.81 96 GLN A CA 1
ATOM 732 C C . GLN A 1 96 ? 19.950 -18.590 14.553 1.00 62.81 96 GLN A C 1
ATOM 734 O O . GLN A 1 96 ? 20.672 -17.614 14.344 1.00 62.81 96 GLN A O 1
ATOM 739 N N . SER A 1 97 ? 19.352 -19.236 13.544 1.00 69.69 97 SER A N 1
ATOM 740 C CA . SER A 1 97 ? 19.417 -18.778 12.149 1.00 69.69 97 SER A CA 1
ATOM 741 C C . SER A 1 97 ? 18.895 -17.343 12.012 1.00 69.69 97 SER A C 1
ATOM 743 O O . SER A 1 97 ? 17.771 -17.043 12.409 1.00 69.69 97 SER A O 1
ATOM 745 N N . LYS A 1 98 ? 19.669 -16.456 11.372 1.00 72.69 98 LYS A N 1
ATOM 746 C CA . LYS A 1 98 ? 19.307 -15.039 11.169 1.00 72.69 98 LYS A CA 1
ATOM 747 C C . LYS A 1 98 ? 17.911 -14.848 10.557 1.00 72.69 98 LYS A C 1
ATOM 749 O O . LYS A 1 98 ? 17.179 -13.957 10.971 1.00 72.69 98 LYS A O 1
ATOM 754 N N . LYS A 1 99 ? 17.523 -15.711 9.610 1.00 71.69 99 LYS A N 1
ATOM 755 C CA . LYS A 1 99 ? 16.191 -15.678 8.976 1.00 71.69 99 LYS A CA 1
ATOM 756 C C . LYS A 1 99 ? 15.062 -15.954 9.973 1.00 71.69 99 LYS A C 1
ATOM 758 O O . LYS A 1 99 ? 14.003 -15.343 9.883 1.00 71.69 99 LYS A O 1
ATOM 763 N N . LEU A 1 100 ? 15.290 -16.868 10.916 1.00 74.56 100 LEU A N 1
ATOM 764 C CA . LEU A 1 100 ? 14.338 -17.188 11.977 1.00 74.56 100 LEU A CA 1
ATOM 765 C C . LEU A 1 100 ? 14.205 -16.019 12.955 1.00 74.56 100 LEU A C 1
ATOM 767 O O . LEU A 1 100 ? 13.084 -15.612 13.254 1.00 74.56 100 LEU A O 1
ATOM 771 N N . CYS A 1 101 ? 15.328 -15.440 13.386 1.00 76.81 101 CYS A N 1
ATOM 772 C CA . CYS A 1 101 ? 15.323 -14.266 14.258 1.00 76.81 101 CYS A CA 1
ATOM 773 C C . CYS A 1 101 ? 14.557 -13.102 13.619 1.00 76.81 101 CYS A C 1
ATOM 775 O O . CYS A 1 101 ? 13.653 -12.544 14.238 1.00 76.81 101 CYS A O 1
ATOM 777 N N . ASP A 1 102 ? 14.847 -12.794 12.353 1.00 76.94 102 ASP A N 1
ATOM 778 C CA . ASP A 1 102 ? 14.172 -11.723 11.618 1.00 76.94 102 ASP A CA 1
ATOM 779 C C . ASP A 1 102 ? 12.660 -11.984 11.477 1.00 76.94 102 ASP A C 1
ATOM 781 O O . ASP A 1 102 ? 11.860 -11.056 11.593 1.00 76.94 102 ASP A O 1
ATOM 785 N N . TYR A 1 103 ? 12.243 -13.235 11.252 1.00 81.00 103 TYR A N 1
ATOM 786 C CA . TYR A 1 103 ? 10.825 -13.594 11.175 1.00 81.00 103 TYR A CA 1
ATOM 787 C C . TYR A 1 103 ? 10.110 -13.457 12.526 1.00 81.00 103 TYR A C 1
ATOM 789 O O . TYR A 1 103 ? 9.022 -12.881 12.585 1.00 81.00 103 TYR A O 1
ATOM 797 N N . LEU A 1 104 ? 10.719 -13.952 13.608 1.00 82.50 104 LEU A N 1
ATOM 798 C CA . LEU A 1 104 ? 10.174 -13.859 14.964 1.00 82.50 104 LEU A CA 1
ATOM 799 C C . LEU A 1 104 ? 9.999 -12.401 15.396 1.00 82.50 104 LEU A C 1
ATOM 801 O O . LEU A 1 104 ? 8.905 -12.023 15.813 1.00 82.50 104 LEU A O 1
ATOM 805 N N . LEU A 1 105 ? 11.029 -11.568 15.218 1.00 84.12 105 LEU A N 1
ATOM 806 C CA . LEU A 1 105 ? 10.976 -10.141 15.551 1.00 84.12 105 LEU A CA 1
ATOM 807 C C . LEU A 1 105 ? 9.854 -9.423 14.792 1.00 84.12 105 LEU A C 1
ATOM 809 O O . LEU A 1 105 ? 9.069 -8.691 15.387 1.00 84.12 105 LEU A O 1
ATOM 813 N N . ARG A 1 106 ? 9.686 -9.716 13.501 1.00 84.75 106 ARG A N 1
ATOM 814 C CA . ARG A 1 106 ? 8.594 -9.164 12.689 1.00 84.75 106 ARG A CA 1
ATOM 815 C C . ARG A 1 106 ? 7.198 -9.589 13.170 1.00 84.75 106 ARG A C 1
ATOM 817 O O . ARG A 1 106 ? 6.250 -8.807 13.109 1.00 84.75 106 ARG A O 1
ATOM 824 N N . LYS A 1 107 ? 7.031 -10.819 13.673 1.00 88.25 107 LYS A N 1
ATOM 825 C CA . LYS A 1 107 ? 5.758 -11.244 14.288 1.00 88.25 107 LYS A CA 1
ATOM 826 C C . LYS A 1 107 ? 5.491 -10.531 15.611 1.00 88.25 107 LYS A C 1
ATOM 828 O O . LYS A 1 107 ? 4.340 -10.184 15.863 1.00 88.25 107 LYS A O 1
ATOM 833 N N . LEU A 1 108 ? 6.521 -10.258 16.409 1.00 88.00 108 LEU A N 1
ATOM 834 C CA . LEU A 1 108 ? 6.389 -9.453 17.628 1.00 88.00 108 LEU A CA 1
ATOM 835 C C . LEU A 1 108 ? 5.998 -8.004 17.321 1.00 88.00 108 LEU A C 1
ATOM 837 O O . LEU A 1 108 ? 5.095 -7.474 17.963 1.00 88.00 108 LEU A O 1
ATOM 841 N N . GLU A 1 109 ? 6.600 -7.392 16.298 1.00 87.12 109 GLU A N 1
ATOM 842 C CA . GLU A 1 109 ? 6.215 -6.056 15.821 1.00 87.12 109 GLU A CA 1
ATOM 843 C C . GLU A 1 109 ? 4.730 -6.002 15.431 1.00 87.12 109 GLU A C 1
ATOM 845 O O . GLU A 1 109 ? 4.028 -5.047 15.768 1.00 87.12 109 GLU A O 1
ATOM 850 N N . LEU A 1 110 ? 4.222 -7.049 14.768 1.00 89.69 110 LEU A N 1
ATOM 851 C CA . LEU A 1 110 ? 2.805 -7.163 14.420 1.00 89.69 110 LEU A CA 1
ATOM 852 C C . LEU A 1 110 ? 1.906 -7.293 15.661 1.00 89.69 110 LEU A C 1
ATOM 854 O O . LEU A 1 110 ? 0.877 -6.622 15.736 1.00 89.69 110 LEU A O 1
ATOM 858 N N . ILE A 1 111 ? 2.294 -8.114 16.643 1.00 92.19 111 ILE A N 1
ATOM 859 C CA . ILE A 1 111 ? 1.562 -8.267 17.913 1.00 92.19 111 ILE A CA 1
ATOM 860 C C . ILE A 1 111 ? 1.475 -6.916 18.639 1.00 92.19 111 ILE A C 1
ATOM 862 O O . ILE A 1 111 ? 0.385 -6.508 19.046 1.00 92.19 111 ILE A O 1
ATOM 866 N N . HIS A 1 112 ? 2.590 -6.186 18.726 1.00 90.38 112 HIS A N 1
ATOM 867 C CA . HIS A 1 112 ? 2.634 -4.846 19.316 1.00 90.38 112 HIS A CA 1
ATOM 868 C C . HIS A 1 112 ? 1.757 -3.835 18.592 1.00 90.38 112 HIS A C 1
ATOM 870 O O . HIS A 1 112 ? 1.115 -3.005 19.232 1.00 90.38 112 HIS A O 1
ATOM 876 N N . LEU A 1 113 ? 1.725 -3.894 17.262 1.00 90.19 113 LEU A N 1
ATOM 877 C CA . LEU A 1 113 ? 0.908 -3.002 16.452 1.00 90.19 113 LEU A CA 1
ATOM 878 C C . LEU A 1 113 ? -0.591 -3.240 16.674 1.00 90.19 113 LEU A C 1
ATOM 880 O O . LEU A 1 113 ? -1.366 -2.284 16.739 1.00 90.19 113 LEU A O 1
ATOM 884 N N . ILE A 1 114 ? -1.003 -4.508 16.764 1.00 93.44 114 ILE A N 1
ATOM 885 C CA . ILE A 1 114 ? -2.416 -4.890 16.855 1.00 93.44 114 ILE A CA 1
ATOM 886 C C . ILE A 1 114 ? -2.972 -4.684 18.268 1.00 93.44 114 ILE A C 1
ATOM 888 O O . ILE A 1 114 ? -4.120 -4.260 18.391 1.00 93.44 114 ILE A O 1
ATOM 892 N N . ASN A 1 115 ? -2.188 -4.917 19.325 1.00 94.38 115 ASN A N 1
ATOM 893 C CA . ASN A 1 115 ? -2.651 -4.835 20.718 1.00 94.38 115 ASN A CA 1
ATOM 894 C C . ASN A 1 115 ? -3.461 -3.555 21.059 1.00 94.38 115 ASN A C 1
ATOM 896 O O . ASN A 1 115 ? -4.624 -3.669 21.459 1.00 94.38 115 ASN A O 1
ATOM 900 N N . PRO A 1 116 ? -2.958 -2.325 20.816 1.00 95.00 116 PRO A N 1
ATOM 901 C CA . PRO A 1 116 ? -3.719 -1.107 21.111 1.00 95.00 116 PRO A CA 1
ATOM 902 C C . PRO A 1 116 ? -4.961 -0.927 20.218 1.00 95.00 116 PRO A C 1
ATOM 904 O O . PRO A 1 116 ? -5.927 -0.264 20.619 1.00 95.00 116 PRO A O 1
ATOM 907 N N . LEU A 1 117 ? -4.968 -1.499 19.008 1.00 95.69 117 LEU A N 1
ATOM 908 C CA . LEU A 1 117 ? -6.131 -1.485 18.116 1.00 95.69 117 LEU A CA 1
ATOM 909 C C . LEU A 1 117 ? -7.211 -2.456 18.599 1.00 95.69 117 LEU A C 1
ATOM 911 O O . LEU A 1 117 ? -8.388 -2.091 18.597 1.00 95.69 117 LEU A O 1
ATOM 915 N N . LEU A 1 118 ? -6.815 -3.634 19.091 1.00 96.00 118 LEU A N 1
ATOM 916 C CA . LEU A 1 118 ? -7.709 -4.601 19.718 1.00 96.00 118 LEU A CA 1
ATOM 917 C C . LEU A 1 118 ? -8.386 -3.987 20.949 1.00 96.00 118 LEU A C 1
ATOM 919 O O . LEU A 1 118 ? -9.616 -3.953 20.992 1.00 96.00 118 LEU A O 1
ATOM 923 N N . CYS A 1 119 ? -7.627 -3.405 21.885 1.00 95.75 119 CYS A N 1
ATOM 924 C CA . CYS A 1 119 ? -8.192 -2.709 23.050 1.00 95.75 119 CYS A CA 1
ATOM 925 C C . CYS A 1 119 ? -9.169 -1.600 22.629 1.00 95.75 119 CYS A C 1
ATOM 927 O O . CYS A 1 119 ? -10.277 -1.487 23.161 1.00 95.75 119 CYS A O 1
ATOM 929 N N . SER A 1 120 ? -8.813 -0.820 21.602 1.00 96.75 120 SER A N 1
ATOM 930 C CA . SER A 1 120 ? -9.704 0.208 21.063 1.00 96.75 120 SER A CA 1
ATOM 931 C C . SER A 1 120 ? -10.980 -0.363 20.430 1.00 96.75 120 SER A C 1
ATOM 933 O O . SER A 1 120 ? -12.025 0.276 20.543 1.00 96.75 120 SER A O 1
ATOM 935 N N . SER A 1 121 ? -10.914 -1.520 19.768 1.00 96.50 121 SER A N 1
ATOM 936 C CA . SER A 1 121 ? -12.082 -2.190 19.178 1.00 96.50 121 SER A CA 1
ATOM 937 C C . SER A 1 121 ? -13.010 -2.778 20.247 1.00 96.50 121 SER A C 1
ATOM 939 O O . SER A 1 121 ? -14.229 -2.683 20.123 1.00 96.50 121 SER A O 1
ATOM 941 N N . ILE A 1 122 ? -12.454 -3.297 21.350 1.00 96.12 122 ILE A N 1
ATOM 942 C CA . ILE A 1 122 ? -13.225 -3.774 22.507 1.00 96.12 122 ILE A CA 1
ATOM 943 C C . ILE A 1 122 ? -13.925 -2.597 23.193 1.00 96.12 122 ILE A C 1
ATOM 945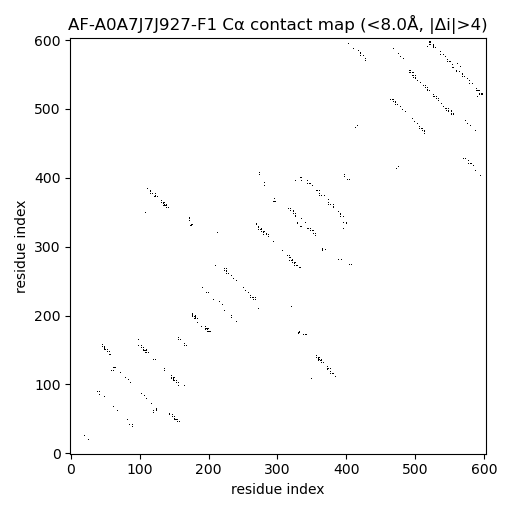 O O . ILE A 1 122 ? -15.103 -2.696 23.527 1.00 96.12 122 ILE A O 1
ATOM 949 N N . SER A 1 123 ? -13.250 -1.453 23.337 1.00 95.94 123 SER A N 1
ATOM 950 C CA . SER A 1 123 ? -13.883 -0.226 23.838 1.00 95.94 123 SER A CA 1
ATOM 951 C C . SER A 1 123 ? -15.072 0.198 22.964 1.00 95.94 123 SER A C 1
ATOM 953 O O . SER A 1 123 ? -16.138 0.524 23.484 1.00 95.94 123 SER A O 1
ATOM 955 N N . ALA A 1 124 ? -14.935 0.120 21.636 1.00 95.94 124 ALA A N 1
ATOM 956 C CA . ALA A 1 124 ? -16.031 0.403 20.712 1.00 95.94 124 ALA A CA 1
ATOM 957 C C . ALA A 1 124 ? -17.173 -0.634 20.809 1.00 95.94 124 ALA A C 1
ATOM 959 O O . ALA A 1 124 ? -18.349 -0.282 20.731 1.00 95.94 124 ALA A O 1
ATOM 960 N N . TYR A 1 125 ? -16.853 -1.905 21.059 1.00 95.88 125 TYR A N 1
ATOM 961 C CA . TYR A 1 125 ? -17.849 -2.940 21.345 1.00 95.88 125 TYR A CA 1
ATOM 962 C C . TYR A 1 125 ? -18.641 -2.648 22.628 1.00 95.88 125 TYR A C 1
ATOM 964 O O . TYR A 1 125 ? -19.870 -2.705 22.608 1.00 95.88 125 TYR A O 1
ATOM 972 N N . ILE A 1 126 ? -17.966 -2.263 23.715 1.00 94.88 126 ILE A N 1
ATOM 973 C CA . ILE A 1 126 ? -18.606 -1.880 24.986 1.00 94.88 126 ILE A CA 1
ATOM 974 C C . ILE A 1 126 ? -19.498 -0.641 24.798 1.00 94.88 126 ILE A C 1
ATOM 976 O O . ILE A 1 126 ? -20.587 -0.575 25.358 1.00 94.88 126 ILE A O 1
ATOM 980 N N . ALA A 1 127 ? -19.074 0.313 23.964 1.00 94.44 127 ALA A N 1
ATOM 981 C CA . ALA A 1 127 ? -19.834 1.524 23.645 1.00 94.44 127 ALA A CA 1
ATOM 982 C C . ALA A 1 127 ? -20.999 1.308 22.652 1.00 94.44 127 ALA A C 1
ATOM 984 O O . ALA A 1 127 ? -21.647 2.276 22.254 1.00 94.44 127 ALA A O 1
ATOM 985 N N . SER A 1 128 ? -21.251 0.072 22.204 1.00 94.25 128 SER A N 1
ATOM 986 C CA . SER A 1 128 ? -22.325 -0.241 21.256 1.00 94.25 128 SER A CA 1
ATOM 987 C C . SER A 1 128 ? -23.651 -0.489 21.974 1.00 94.25 128 SER A C 1
ATOM 989 O O . SER A 1 128 ? -23.794 -1.456 22.725 1.00 94.25 128 SER A O 1
ATOM 991 N N . GLU A 1 129 ? -24.646 0.352 21.697 1.00 90.62 129 GLU A N 1
ATOM 992 C CA . GLU A 1 129 ? -25.960 0.320 22.356 1.00 90.62 129 GLU A CA 1
ATOM 993 C C . GLU A 1 129 ? -26.935 -0.649 21.666 1.00 90.62 129 GLU A C 1
ATOM 995 O O . GLU A 1 129 ? -27.588 -1.459 22.326 1.00 90.62 129 GLU A O 1
ATOM 1000 N N . SER A 1 130 ? -26.978 -0.628 20.330 1.00 92.31 130 SER A N 1
ATOM 1001 C CA . SER A 1 130 ? -27.900 -1.434 19.518 1.00 92.31 130 SER A CA 1
ATOM 1002 C C . SER A 1 130 ? -27.294 -2.767 19.066 1.00 92.31 130 SER A C 1
ATOM 1004 O O . SER A 1 130 ? -26.072 -2.903 18.938 1.00 92.31 130 SER A O 1
ATOM 1006 N N . GLU A 1 131 ? -28.148 -3.744 18.758 1.00 92.62 131 GLU A N 1
ATOM 1007 C CA . GLU A 1 131 ? -27.730 -5.052 18.237 1.00 92.62 131 GLU A CA 1
ATOM 1008 C C . GLU A 1 131 ? -26.959 -4.936 16.912 1.00 92.62 131 GLU A C 1
ATOM 1010 O O . GLU A 1 131 ? -25.929 -5.584 16.734 1.00 92.62 131 GLU A O 1
ATOM 1015 N N . THR A 1 132 ? -27.374 -4.028 16.024 1.00 91.62 132 THR A N 1
ATOM 1016 C CA . THR A 1 132 ? -26.693 -3.773 14.745 1.00 91.62 132 THR A CA 1
ATOM 1017 C C . THR A 1 132 ? -25.296 -3.184 14.953 1.00 91.62 132 THR A C 1
ATOM 1019 O O . THR A 1 132 ? -24.326 -3.680 14.380 1.00 91.62 132 THR A O 1
ATOM 1022 N N . THR A 1 133 ? -25.154 -2.180 15.828 1.00 93.38 133 THR A N 1
ATOM 1023 C CA . THR A 1 133 ? -23.839 -1.612 16.188 1.00 93.38 133 THR A CA 1
ATOM 1024 C C . THR A 1 133 ? -22.936 -2.649 16.849 1.00 93.38 133 THR A C 1
ATOM 1026 O O . THR A 1 133 ? -21.746 -2.717 16.547 1.00 93.38 133 THR A O 1
ATOM 1029 N N . ARG A 1 134 ? -23.511 -3.516 17.690 1.00 94.38 134 ARG A N 1
ATOM 1030 C CA . ARG A 1 134 ? -22.778 -4.575 18.384 1.00 94.38 134 ARG A CA 1
ATOM 1031 C C . ARG A 1 134 ? -22.285 -5.642 17.410 1.00 94.38 134 ARG A C 1
ATOM 1033 O O . ARG A 1 134 ? -21.145 -6.076 17.529 1.00 94.38 134 ARG A O 1
ATOM 1040 N N . ALA A 1 135 ? -23.082 -6.008 16.405 1.00 95.00 135 ALA A N 1
ATOM 1041 C CA . ALA A 1 135 ? -22.658 -6.915 15.339 1.00 95.00 135 ALA A CA 1
ATOM 1042 C C . ALA A 1 135 ? -21.477 -6.346 14.530 1.00 95.00 135 ALA A C 1
ATOM 1044 O O . ALA A 1 135 ? -20.495 -7.053 14.302 1.00 95.00 135 ALA A O 1
ATOM 1045 N N . LEU A 1 136 ? -21.522 -5.060 14.159 1.00 95.81 136 LEU A N 1
ATOM 1046 C CA . LEU A 1 136 ? -20.417 -4.387 13.460 1.00 95.81 136 LEU A CA 1
ATOM 1047 C C . LEU A 1 136 ? -19.146 -4.317 14.318 1.00 95.81 136 LEU A C 1
ATOM 1049 O O . LEU A 1 136 ? -18.058 -4.631 13.833 1.00 95.81 136 LEU A O 1
ATOM 1053 N N . ALA A 1 137 ? -19.279 -3.946 15.593 1.00 95.12 137 ALA A N 1
ATOM 1054 C CA . ALA A 1 137 ? -18.157 -3.891 16.522 1.00 95.12 137 ALA A CA 1
ATOM 1055 C C . ALA A 1 137 ? -17.548 -5.281 16.775 1.00 95.12 137 ALA A C 1
ATOM 1057 O O . ALA A 1 137 ? -16.328 -5.406 16.859 1.00 95.12 137 ALA A O 1
ATOM 1058 N N . THR A 1 138 ? -18.365 -6.339 16.815 1.00 94.81 138 THR A N 1
ATOM 1059 C CA . THR A 1 138 ? -17.885 -7.728 16.871 1.00 94.81 138 THR A CA 1
ATOM 1060 C C . THR A 1 138 ? -17.063 -8.085 15.639 1.00 94.81 138 THR A C 1
ATOM 1062 O O . THR A 1 138 ? -15.960 -8.598 15.789 1.00 94.81 138 THR A O 1
ATOM 1065 N N . GLN A 1 139 ? -17.538 -7.776 14.428 1.00 95.25 139 GLN A N 1
ATOM 1066 C CA . GLN A 1 139 ? -16.775 -8.052 13.202 1.00 95.25 139 GLN A CA 1
ATOM 1067 C C . GLN A 1 139 ? -15.437 -7.305 13.181 1.00 95.25 139 GLN A C 1
ATOM 1069 O O . GLN A 1 139 ? -14.402 -7.886 12.855 1.00 95.25 139 GLN A O 1
ATOM 1074 N N . ASN A 1 140 ? -15.441 -6.036 13.593 1.00 94.81 140 ASN A N 1
ATOM 1075 C CA . ASN A 1 140 ? -14.225 -5.240 13.705 1.00 94.81 140 ASN A CA 1
ATOM 1076 C C . ASN A 1 140 ? -13.226 -5.850 14.708 1.00 94.81 140 ASN A C 1
ATOM 1078 O O . ASN A 1 140 ? -12.069 -6.072 14.358 1.00 94.81 140 ASN A O 1
ATOM 1082 N N . LYS A 1 141 ? -13.691 -6.192 15.916 1.00 94.38 141 LYS A N 1
ATOM 1083 C CA . LYS A 1 141 ? -12.897 -6.849 16.964 1.00 94.38 141 LYS A CA 1
ATOM 1084 C C . LYS A 1 141 ? -12.306 -8.182 16.497 1.00 94.38 141 LYS A C 1
ATOM 1086 O O . LYS A 1 141 ? -11.119 -8.429 16.699 1.00 94.38 141 LYS A O 1
ATOM 1091 N N . ASN A 1 142 ? -13.111 -9.017 15.839 1.00 94.31 142 ASN A N 1
ATOM 1092 C CA . ASN A 1 142 ? -12.702 -10.346 15.383 1.00 94.31 142 ASN A CA 1
ATOM 1093 C C . ASN A 1 142 ? -11.540 -10.286 14.383 1.00 94.31 142 ASN A C 1
ATOM 1095 O O . ASN A 1 142 ? -10.681 -11.163 14.409 1.00 94.31 142 ASN A O 1
ATOM 1099 N N . CYS A 1 143 ? -11.476 -9.244 13.543 1.00 93.69 143 CYS A N 1
ATOM 1100 C CA . CYS A 1 143 ? -10.356 -9.053 12.618 1.00 93.69 143 CYS A CA 1
ATOM 1101 C C . CYS A 1 143 ? -9.024 -8.913 13.374 1.00 93.69 143 CYS A C 1
ATOM 1103 O O . CYS A 1 143 ? -8.051 -9.584 13.045 1.00 93.69 143 CYS A O 1
ATOM 1105 N N . PHE A 1 144 ? -8.987 -8.086 14.424 1.00 94.56 144 PHE A N 1
ATOM 1106 C CA . PHE A 1 144 ? -7.783 -7.899 15.239 1.00 94.56 144 PHE A CA 1
ATOM 1107 C C . PHE A 1 144 ? -7.441 -9.142 16.066 1.00 94.56 144 PHE A C 1
ATOM 1109 O O . PHE A 1 144 ? -6.273 -9.517 16.146 1.00 94.56 144 PHE A O 1
ATOM 1116 N N . GLN A 1 145 ? -8.447 -9.797 16.659 1.00 94.38 145 GLN A N 1
ATOM 1117 C CA . GLN A 1 145 ? -8.244 -11.035 17.420 1.00 94.38 145 GLN A CA 1
ATOM 1118 C C . GLN A 1 145 ? -7.614 -12.126 16.551 1.00 94.38 145 GLN A C 1
ATOM 1120 O O . GLN A 1 145 ? -6.606 -12.706 16.948 1.00 94.38 145 GLN A O 1
ATOM 1125 N N . HIS A 1 146 ? -8.181 -12.369 15.366 1.00 94.06 146 HIS A N 1
ATOM 1126 C CA . HIS A 1 146 ? -7.697 -13.379 14.432 1.00 94.06 146 HIS A CA 1
ATOM 1127 C C . HIS A 1 146 ? -6.228 -13.144 14.066 1.00 94.06 146 HIS A C 1
ATOM 1129 O O . HIS A 1 146 ? -5.399 -14.037 14.230 1.00 94.06 146 HIS A O 1
ATOM 1135 N N . ASP A 1 147 ? -5.882 -11.932 13.634 1.00 92.75 147 ASP A N 1
ATOM 1136 C CA . ASP A 1 147 ? -4.535 -11.652 13.133 1.00 92.75 147 ASP A CA 1
ATOM 1137 C C . ASP A 1 147 ? -3.482 -11.637 14.251 1.00 92.75 147 ASP A C 1
ATOM 1139 O O . ASP A 1 147 ? -2.349 -12.080 14.043 1.00 92.75 147 ASP A O 1
ATOM 1143 N N . MET A 1 148 ? -3.852 -11.206 15.462 1.00 94.44 148 MET A N 1
ATOM 1144 C CA . MET A 1 148 ? -2.974 -11.277 16.634 1.00 94.44 148 MET A CA 1
ATOM 1145 C C . MET A 1 148 ? -2.754 -12.725 17.092 1.00 94.44 148 MET A C 1
ATOM 1147 O O . MET A 1 148 ? -1.620 -13.114 17.377 1.00 94.44 148 MET A O 1
ATOM 1151 N N . GLN A 1 149 ? -3.809 -13.546 17.121 1.00 94.56 149 GLN A N 1
ATOM 1152 C CA . GLN A 1 149 ? -3.703 -14.972 17.445 1.00 94.56 149 GLN A CA 1
ATOM 1153 C C . GLN A 1 149 ? -2.874 -15.723 16.409 1.00 94.56 149 GLN A C 1
ATOM 1155 O O . GLN A 1 149 ? -2.037 -16.547 16.772 1.00 94.56 149 GLN A O 1
ATOM 1160 N N . GLU A 1 150 ? -3.050 -15.405 15.130 1.00 92.62 150 GLU A N 1
ATOM 1161 C CA . GLU A 1 150 ? -2.265 -15.972 14.043 1.00 92.62 150 GLU A CA 1
ATOM 1162 C C . GLU A 1 150 ? -0.784 -15.571 14.149 1.00 92.62 150 GLU A C 1
ATOM 1164 O O . GLU A 1 150 ? 0.108 -16.401 13.954 1.00 92.62 150 GLU A O 1
ATOM 1169 N N . ALA A 1 151 ? -0.481 -14.326 14.529 1.00 91.62 151 ALA A N 1
ATOM 1170 C CA . ALA A 1 151 ? 0.890 -13.895 14.794 1.00 91.62 151 ALA A CA 1
ATOM 1171 C C . ALA A 1 151 ? 1.525 -14.671 15.965 1.00 91.62 151 ALA A C 1
ATOM 1173 O O . ALA A 1 151 ? 2.632 -15.190 15.815 1.00 91.62 151 ALA A O 1
ATOM 1174 N N . ILE A 1 152 ? 0.808 -14.830 17.083 1.00 94.06 152 ILE A N 1
ATOM 1175 C CA . ILE A 1 152 ? 1.267 -15.611 18.246 1.00 94.06 152 ILE A CA 1
ATOM 1176 C C . ILE A 1 152 ? 1.446 -17.090 17.884 1.00 94.06 152 ILE A C 1
ATOM 1178 O O . ILE A 1 152 ? 2.450 -17.702 18.246 1.00 94.06 152 ILE A O 1
ATOM 1182 N N . ARG A 1 153 ? 0.509 -17.674 17.129 1.00 92.69 153 ARG A N 1
ATOM 1183 C CA . ARG A 1 153 ? 0.593 -19.061 16.654 1.00 92.69 153 ARG A CA 1
ATOM 1184 C C . ARG A 1 153 ? 1.852 -19.279 15.820 1.00 92.69 153 ARG A C 1
ATOM 1186 O O . ARG A 1 153 ? 2.541 -20.276 16.014 1.00 92.69 153 ARG A O 1
ATOM 1193 N N . ASN A 1 154 ? 2.179 -18.335 14.939 1.00 88.06 154 ASN A N 1
ATOM 1194 C CA . ASN A 1 154 ? 3.397 -18.384 14.136 1.00 88.06 154 ASN A CA 1
ATOM 1195 C C . ASN A 1 154 ? 4.669 -18.308 14.997 1.00 88.06 154 ASN A C 1
ATOM 1197 O O . ASN A 1 154 ? 5.614 -19.042 14.723 1.00 88.06 154 ASN A O 1
ATOM 1201 N N . VAL A 1 155 ? 4.684 -17.495 16.061 1.00 87.94 155 VAL A N 1
ATOM 1202 C CA . VAL A 1 155 ? 5.794 -17.475 17.034 1.00 87.94 155 VAL A CA 1
ATOM 1203 C C . VAL A 1 155 ? 5.950 -18.841 17.705 1.00 87.94 155 VAL A C 1
ATOM 1205 O O . VAL A 1 155 ? 7.049 -19.390 17.724 1.00 87.94 155 VAL A O 1
ATOM 1208 N N . VAL A 1 156 ? 4.853 -19.426 18.197 1.00 88.88 156 VAL A N 1
ATOM 1209 C CA . VAL A 1 156 ? 4.871 -20.752 18.838 1.00 88.88 156 VAL A CA 1
ATOM 1210 C C . VAL A 1 156 ? 5.386 -21.822 17.879 1.00 88.88 156 VAL A C 1
ATOM 1212 O O . VAL A 1 156 ? 6.281 -22.578 18.247 1.00 88.88 156 VAL A O 1
ATOM 1215 N N . LEU A 1 157 ? 4.876 -21.866 16.645 1.00 85.06 157 LEU A N 1
ATOM 1216 C CA . LEU A 1 157 ? 5.328 -22.831 15.643 1.00 85.06 157 LEU A CA 1
ATOM 1217 C C . LEU A 1 157 ? 6.822 -22.695 15.357 1.00 85.06 157 LEU A C 1
ATOM 1219 O O . LEU A 1 157 ? 7.528 -23.700 15.335 1.00 85.06 157 LEU A O 1
ATOM 1223 N N . CYS A 1 158 ? 7.318 -21.471 15.190 1.00 80.50 158 CYS A N 1
ATOM 1224 C CA . CYS A 1 158 ? 8.737 -21.217 14.968 1.00 80.50 158 CYS A CA 1
ATOM 1225 C C . CYS A 1 158 ? 9.609 -21.695 16.133 1.00 80.50 158 CYS A C 1
ATOM 1227 O O . CYS A 1 158 ? 10.625 -22.340 15.897 1.00 80.50 158 CYS A O 1
ATOM 1229 N N . LEU A 1 159 ? 9.197 -21.438 17.376 1.00 80.44 159 LEU A N 1
ATOM 1230 C CA . LEU A 1 159 ? 9.926 -21.876 18.570 1.00 80.44 159 LEU A CA 1
ATOM 1231 C C . LEU A 1 159 ? 9.896 -23.401 18.778 1.00 80.44 159 LEU A C 1
ATOM 1233 O O . LEU A 1 159 ? 10.801 -23.948 19.401 1.00 80.44 159 LEU A O 1
ATOM 1237 N N . GLN A 1 160 ? 8.869 -24.088 18.269 1.00 79.81 160 GLN A N 1
ATOM 1238 C CA . GLN A 1 160 ? 8.730 -25.548 18.358 1.00 79.81 160 GLN A CA 1
ATOM 1239 C C . GLN A 1 160 ? 9.408 -26.313 17.214 1.00 79.81 160 GLN A C 1
ATOM 1241 O O . GLN A 1 160 ? 9.586 -27.528 17.315 1.00 79.81 160 GLN A O 1
ATOM 1246 N N . SER A 1 161 ? 9.729 -25.640 16.111 1.00 72.75 161 SER A N 1
ATOM 1247 C CA . SER A 1 161 ? 10.164 -26.295 14.879 1.00 72.75 161 SER A CA 1
ATOM 1248 C C . SER A 1 161 ? 11.646 -26.673 14.907 1.00 72.75 161 SER A C 1
ATOM 1250 O O . SER A 1 161 ? 12.493 -25.927 15.394 1.00 72.75 161 SER A O 1
ATOM 1252 N N . THR A 1 162 ? 11.978 -27.818 14.306 1.00 63.84 162 THR A N 1
ATOM 1253 C CA . THR A 1 162 ? 13.372 -28.172 13.981 1.00 63.84 162 THR A CA 1
ATOM 1254 C C . THR A 1 162 ? 13.878 -27.360 12.783 1.00 63.84 162 THR A C 1
ATOM 1256 O O . THR A 1 162 ? 13.083 -26.903 11.963 1.00 63.84 162 THR A O 1
ATOM 1259 N N . GLU A 1 163 ? 15.199 -27.211 12.622 1.00 58.31 163 GLU A N 1
ATOM 1260 C CA . GLU A 1 163 ? 15.816 -26.419 11.534 1.00 58.31 163 GLU A CA 1
ATOM 1261 C C . GLU A 1 163 ? 15.324 -26.819 10.127 1.00 58.31 163 GLU A C 1
ATOM 1263 O O . GLU A 1 163 ? 15.154 -25.970 9.253 1.00 58.31 163 GLU A O 1
ATOM 1268 N N . LYS A 1 164 ? 14.992 -28.101 9.928 1.00 57.62 164 LYS A N 1
ATOM 1269 C CA . LYS A 1 164 ? 14.460 -28.636 8.666 1.00 57.62 164 LYS A CA 1
ATOM 1270 C C . LYS A 1 164 ? 12.975 -28.302 8.440 1.00 57.62 164 LYS A C 1
ATOM 1272 O O . LYS A 1 164 ? 12.589 -28.040 7.309 1.00 57.62 164 LYS A O 1
ATOM 1277 N N . GLN A 1 165 ? 12.162 -28.264 9.500 1.00 61.81 165 GLN A N 1
ATOM 1278 C CA . GLN A 1 165 ? 10.740 -27.869 9.454 1.00 61.81 165 GLN A CA 1
ATOM 1279 C C . GLN A 1 165 ? 10.567 -26.343 9.352 1.00 61.81 165 GLN A C 1
ATOM 1281 O O . GLN A 1 165 ? 9.618 -25.845 8.752 1.00 61.81 165 GLN A O 1
ATOM 1286 N N . LEU A 1 166 ? 11.523 -25.585 9.892 1.00 57.44 166 LEU A N 1
ATOM 1287 C CA . LEU A 1 166 ? 11.563 -24.121 9.844 1.00 57.44 166 LEU A CA 1
ATOM 1288 C C . LEU A 1 166 ? 11.576 -23.563 8.412 1.00 57.44 166 LEU A C 1
ATOM 1290 O O . LEU A 1 166 ? 10.950 -22.538 8.147 1.00 57.44 166 LEU A O 1
ATOM 1294 N N . LEU A 1 167 ? 12.250 -24.250 7.486 1.00 55.66 167 LEU A N 1
ATOM 1295 C CA . LEU A 1 167 ? 12.323 -23.876 6.068 1.00 55.66 167 LEU A CA 1
ATOM 1296 C C . LEU A 1 167 ? 10.984 -24.008 5.324 1.00 55.66 167 LEU A C 1
ATOM 1298 O O . LEU A 1 167 ? 10.792 -23.330 4.319 1.00 55.66 167 LEU A O 1
ATOM 1302 N N . GLU A 1 168 ? 10.055 -24.831 5.817 1.00 61.25 168 GLU A N 1
ATOM 1303 C CA . GLU A 1 168 ? 8.712 -24.980 5.237 1.00 61.25 168 GLU A CA 1
ATOM 1304 C C . GLU A 1 168 ? 7.719 -23.949 5.798 1.00 61.25 168 GLU A C 1
ATOM 1306 O O . GLU A 1 168 ? 6.807 -23.514 5.096 1.00 61.25 168 GLU A O 1
ATOM 1311 N N . HIS A 1 169 ? 7.899 -23.529 7.056 1.00 59.16 169 HIS A N 1
ATOM 1312 C CA . HIS A 1 169 ? 6.979 -22.618 7.746 1.00 59.16 169 HIS A CA 1
ATOM 1313 C C . HIS A 1 169 ? 7.263 -21.127 7.516 1.00 59.16 169 HIS A C 1
ATOM 1315 O O . HIS A 1 169 ? 6.346 -20.310 7.621 1.00 59.16 169 HIS A O 1
ATOM 1321 N N . ILE A 1 170 ? 8.506 -20.746 7.207 1.00 66.25 170 ILE A N 1
ATOM 1322 C CA . ILE A 1 170 ? 8.866 -19.350 6.929 1.00 66.25 170 ILE A CA 1
ATOM 1323 C C . ILE A 1 170 ? 8.580 -19.057 5.449 1.00 66.25 170 ILE A C 1
ATOM 1325 O O . ILE A 1 170 ? 9.163 -19.711 4.581 1.00 66.25 170 ILE A O 1
ATOM 1329 N N . PRO A 1 171 ? 7.732 -18.060 5.119 1.00 65.38 171 PRO A N 1
ATOM 1330 C CA . PRO A 1 171 ? 7.506 -17.684 3.731 1.00 65.38 171 PRO A CA 1
ATOM 1331 C C . PRO A 1 171 ? 8.836 -17.353 3.044 1.00 65.38 171 PRO A C 1
ATOM 1333 O O . PRO A 1 171 ? 9.585 -16.482 3.492 1.00 65.38 171 PRO A O 1
ATOM 1336 N N . CYS A 1 172 ? 9.140 -18.048 1.946 1.00 60.94 172 CYS A N 1
ATOM 1337 C CA . CYS A 1 172 ? 10.332 -17.777 1.148 1.00 60.94 172 CYS A CA 1
ATOM 1338 C C . CYS A 1 172 ? 10.144 -16.473 0.368 1.00 60.94 172 CYS A C 1
ATOM 1340 O O . CYS A 1 172 ? 9.677 -16.453 -0.769 1.00 60.94 172 CYS A O 1
ATOM 1342 N N . PHE A 1 173 ? 10.513 -15.374 1.010 1.00 61.41 173 PHE A N 1
ATOM 1343 C CA . PHE A 1 173 ? 10.463 -14.026 0.458 1.00 61.41 173 PHE A CA 1
ATOM 1344 C C . PHE A 1 173 ? 11.501 -13.800 -0.664 1.00 61.41 173 PHE A C 1
ATOM 1346 O O . PHE A 1 173 ? 11.279 -13.003 -1.569 1.00 61.41 173 PHE A O 1
ATOM 1353 N N . ASN A 1 174 ? 12.579 -14.589 -0.700 1.00 59.50 174 ASN A N 1
ATOM 1354 C CA . ASN A 1 174 ? 13.695 -14.408 -1.631 1.00 59.50 174 ASN A CA 1
ATOM 1355 C C . ASN A 1 174 ? 13.736 -15.494 -2.728 1.00 59.50 174 ASN A C 1
ATOM 1357 O O . ASN A 1 174 ? 14.691 -16.266 -2.798 1.00 59.50 174 ASN A O 1
ATOM 1361 N N . LYS A 1 175 ? 12.682 -15.602 -3.551 1.00 66.88 175 LYS A N 1
ATOM 1362 C CA . LYS A 1 175 ? 12.761 -16.375 -4.809 1.00 66.88 175 LYS A CA 1
ATOM 1363 C C . LYS A 1 175 ? 13.753 -15.701 -5.762 1.00 66.88 175 LYS A C 1
ATOM 1365 O O . LYS A 1 175 ? 13.885 -14.482 -5.721 1.00 66.88 175 LYS A O 1
ATOM 1370 N N . GLU A 1 176 ? 14.445 -16.476 -6.591 1.00 69.75 176 GLU A N 1
ATOM 1371 C CA . GLU A 1 176 ? 15.336 -15.955 -7.639 1.00 69.75 176 GLU A CA 1
ATOM 1372 C C . GLU A 1 176 ? 14.555 -15.124 -8.678 1.00 69.75 176 GLU A C 1
ATOM 1374 O O . GLU A 1 176 ? 13.358 -15.337 -8.877 1.00 69.75 176 GLU A O 1
ATOM 1379 N N . ASP A 1 177 ? 15.214 -14.135 -9.293 1.00 83.12 177 ASP A N 1
ATOM 1380 C CA . ASP A 1 177 ? 14.620 -13.275 -10.329 1.00 83.12 177 ASP A CA 1
ATOM 1381 C C . ASP A 1 177 ? 14.409 -14.090 -11.608 1.00 83.12 177 AS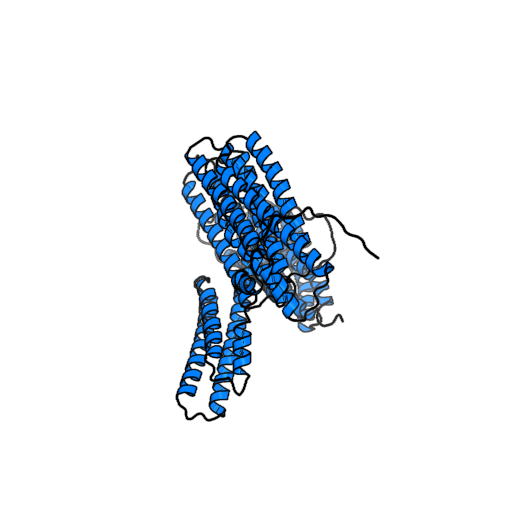P A C 1
ATOM 1383 O O . ASP A 1 177 ? 15.372 -14.405 -12.305 1.00 83.12 177 ASP A O 1
ATOM 1387 N N . ASP A 1 178 ? 13.151 -14.395 -11.938 1.00 86.88 178 ASP A N 1
ATOM 1388 C CA . ASP A 1 178 ? 12.780 -15.152 -13.140 1.00 86.88 178 ASP A CA 1
ATOM 1389 C C . ASP A 1 178 ? 13.318 -14.498 -14.428 1.00 86.88 178 ASP A C 1
ATOM 1391 O O . ASP A 1 178 ? 13.672 -15.204 -15.373 1.00 86.88 178 ASP A O 1
ATOM 1395 N N . PHE A 1 179 ? 13.450 -13.162 -14.475 1.00 88.38 179 PHE A N 1
ATOM 1396 C CA . PHE A 1 179 ? 14.085 -12.496 -15.614 1.00 88.38 179 PHE A CA 1
ATOM 1397 C C . PHE A 1 179 ? 15.587 -12.754 -15.664 1.00 88.38 179 PHE A C 1
ATOM 1399 O O . PHE A 1 179 ? 16.128 -12.913 -16.755 1.00 88.38 179 PHE A O 1
ATOM 1406 N N . SER A 1 180 ? 16.263 -12.762 -14.515 1.00 87.56 180 SER A N 1
ATOM 1407 C CA . SER A 1 180 ? 17.697 -13.053 -14.454 1.00 87.56 180 SER A CA 1
ATOM 1408 C C . SER A 1 180 ? 17.965 -14.518 -14.793 1.00 87.56 180 SER A C 1
ATOM 1410 O O . SER A 1 180 ? 18.813 -14.778 -15.638 1.00 87.56 180 SER A O 1
ATOM 1412 N N . LEU A 1 181 ? 17.165 -15.448 -14.259 1.00 87.81 181 LEU A N 1
ATOM 1413 C CA . LEU A 1 181 ? 17.225 -16.876 -14.588 1.00 87.81 181 LEU A CA 1
ATOM 1414 C C . LEU A 1 181 ? 17.015 -17.134 -16.082 1.00 87.81 181 LEU A C 1
ATOM 1416 O O . LEU A 1 181 ? 17.776 -17.871 -16.705 1.00 87.81 181 LEU A O 1
ATOM 1420 N N . ALA A 1 182 ? 16.006 -16.501 -16.684 1.00 89.81 182 ALA A N 1
ATOM 1421 C CA . ALA A 1 182 ? 15.749 -16.643 -18.111 1.00 89.81 182 ALA A CA 1
ATOM 1422 C C . ALA A 1 182 ? 16.867 -16.024 -18.974 1.00 89.81 182 ALA A C 1
ATOM 1424 O O . ALA A 1 182 ? 17.204 -16.584 -20.012 1.00 89.81 182 ALA A O 1
ATOM 1425 N N . GLN A 1 183 ? 17.466 -14.899 -18.566 1.00 88.56 183 GLN A N 1
ATOM 1426 C CA . GLN A 1 183 ? 18.596 -14.292 -19.286 1.00 88.56 183 GLN A CA 1
ATOM 1427 C C . GLN A 1 183 ? 19.881 -15.123 -19.159 1.00 88.56 183 GLN A C 1
ATOM 1429 O O . GLN A 1 183 ? 20.577 -15.320 -20.153 1.00 88.56 183 GLN A O 1
ATOM 1434 N N . GLU A 1 184 ? 20.175 -15.646 -17.968 1.00 87.88 184 GLU A N 1
ATOM 1435 C CA . GLU A 1 184 ? 21.311 -16.538 -17.723 1.00 87.88 184 GLU A CA 1
ATOM 1436 C C . GLU A 1 184 ? 21.185 -17.810 -18.566 1.00 87.88 184 GLU A C 1
ATOM 1438 O O . GLU A 1 184 ? 22.095 -18.136 -19.330 1.00 87.88 184 GLU A O 1
ATOM 1443 N N . TRP A 1 185 ? 20.005 -18.434 -18.558 1.00 88.25 185 TRP A N 1
ATOM 1444 C CA . TRP A 1 185 ? 19.691 -19.587 -19.400 1.00 88.25 185 TRP A CA 1
ATOM 1445 C C . TRP A 1 185 ? 19.912 -19.325 -20.898 1.00 88.25 185 TRP A C 1
ATOM 1447 O O . TRP A 1 185 ? 20.458 -20.172 -21.603 1.00 88.25 185 TRP A O 1
ATOM 1457 N N . LEU A 1 186 ? 19.536 -18.144 -21.398 1.00 87.44 186 LEU A N 1
ATOM 1458 C CA . LEU A 1 186 ? 19.746 -17.774 -22.804 1.00 87.44 186 LEU A CA 1
ATOM 1459 C C . LEU A 1 186 ? 21.216 -17.488 -23.144 1.00 87.44 186 LEU A C 1
ATOM 1461 O O . LEU A 1 186 ? 21.582 -17.503 -24.322 1.00 87.44 186 LEU A O 1
ATOM 1465 N N . SER A 1 187 ? 22.049 -17.223 -22.135 1.00 82.75 187 SER A N 1
ATOM 1466 C CA . SER A 1 187 ? 23.478 -16.940 -22.290 1.00 82.75 187 SER A CA 1
ATOM 1467 C C . SER A 1 187 ? 24.360 -18.198 -22.251 1.00 82.75 187 SER A C 1
ATOM 1469 O O . SER A 1 187 ? 25.438 -18.217 -22.855 1.00 82.75 187 SER A O 1
ATOM 1471 N N . GLU A 1 188 ? 23.907 -19.265 -21.588 1.00 77.31 188 GLU A N 1
ATOM 1472 C CA . GLU A 1 188 ? 24.649 -20.517 -21.448 1.00 77.31 188 GLU A CA 1
ATOM 1473 C C . GLU A 1 188 ? 24.555 -21.407 -22.695 1.00 77.31 188 GLU A C 1
ATOM 1475 O O . GLU A 1 188 ? 23.481 -21.761 -23.168 1.00 77.31 188 GLU A O 1
ATOM 1480 N N . LYS A 1 189 ? 25.703 -21.860 -23.213 1.00 61.53 189 LYS A N 1
ATOM 1481 C CA . LYS A 1 189 ? 25.772 -22.656 -24.456 1.00 61.53 189 LYS A CA 1
ATOM 1482 C C . LYS A 1 189 ? 25.290 -24.109 -24.318 1.00 61.53 189 LYS A C 1
ATOM 1484 O O . LYS A 1 189 ? 25.021 -24.743 -25.333 1.00 61.53 189 LYS A O 1
ATOM 1489 N N . SER A 1 190 ? 25.221 -24.660 -23.104 1.00 56.19 190 SER A N 1
ATOM 1490 C CA . SER A 1 190 ? 24.971 -26.090 -22.844 1.00 56.19 190 SER A CA 1
ATOM 1491 C C . SER A 1 190 ? 23.592 -26.402 -22.246 1.00 56.19 190 SER A C 1
ATOM 1493 O O . SER A 1 190 ? 23.191 -27.566 -22.260 1.00 56.19 190 SER A O 1
ATOM 1495 N N . SER A 1 191 ? 22.850 -25.401 -21.749 1.00 58.31 191 SER A N 1
ATOM 1496 C CA . SER A 1 191 ? 21.605 -25.589 -20.978 1.00 58.31 191 SER A CA 1
ATOM 1497 C C . SER A 1 191 ? 20.325 -25.108 -21.690 1.00 58.31 191 SER A C 1
ATOM 1499 O O . SER A 1 191 ? 19.224 -25.247 -21.148 1.00 58.31 191 SER A O 1
ATOM 1501 N N . VAL A 1 192 ? 20.431 -24.643 -22.945 1.00 58.78 192 VAL A N 1
ATOM 1502 C CA . VAL A 1 192 ? 19.339 -24.050 -23.756 1.00 58.78 192 VAL A CA 1
ATOM 1503 C C . VAL A 1 192 ? 18.141 -24.998 -23.968 1.00 58.78 192 VAL A C 1
ATOM 1505 O O . VAL A 1 192 ? 17.029 -24.565 -24.253 1.00 58.78 192 VAL A O 1
ATOM 1508 N N . ARG A 1 193 ? 18.310 -26.310 -23.756 1.00 60.75 193 ARG A N 1
ATOM 1509 C CA . ARG A 1 193 ? 17.222 -27.309 -23.848 1.00 60.75 193 ARG A CA 1
ATOM 1510 C C . ARG A 1 193 ? 16.534 -27.629 -22.518 1.00 60.75 193 ARG A C 1
ATOM 1512 O O . ARG A 1 193 ? 15.651 -28.485 -22.495 1.00 60.75 193 ARG A O 1
ATOM 1519 N N . SER A 1 194 ? 16.925 -26.984 -21.419 1.00 69.12 194 SER A N 1
ATOM 1520 C CA . SER A 1 194 ? 16.289 -27.196 -20.118 1.00 69.12 194 SER A CA 1
ATOM 1521 C C . SER A 1 194 ? 14.850 -26.667 -20.111 1.00 69.12 194 SER A C 1
ATOM 1523 O O . SER A 1 194 ? 14.554 -25.566 -20.578 1.00 69.12 194 SER A O 1
ATOM 1525 N N . SER A 1 195 ? 13.922 -27.460 -19.572 1.00 75.81 195 SER A N 1
ATOM 1526 C CA . SER A 1 195 ? 12.525 -27.045 -19.401 1.00 75.81 195 SER A CA 1
ATOM 1527 C C . SER A 1 195 ? 12.373 -25.923 -18.369 1.00 75.81 195 SER A C 1
ATOM 1529 O O . SER A 1 195 ? 11.394 -25.185 -18.413 1.00 75.81 195 SER A O 1
ATOM 1531 N N . THR A 1 196 ? 13.340 -25.781 -17.461 1.00 80.56 196 THR A N 1
ATOM 1532 C CA . THR A 1 196 ? 13.369 -24.762 -16.404 1.00 80.56 196 THR A CA 1
ATOM 1533 C C . THR A 1 196 ? 13.508 -23.348 -16.966 1.00 80.56 196 THR A C 1
ATOM 1535 O O . THR A 1 196 ? 12.787 -22.457 -16.529 1.00 80.56 196 THR A O 1
ATOM 1538 N N . GLY A 1 197 ? 14.334 -23.139 -17.996 1.00 84.44 197 GLY A N 1
ATOM 1539 C CA . GLY A 1 197 ? 14.475 -21.825 -18.631 1.00 84.44 197 GLY A CA 1
ATOM 1540 C C . GLY A 1 197 ? 13.191 -21.335 -19.311 1.00 84.44 197 GLY A C 1
ATOM 1541 O O . GLY A 1 197 ? 12.770 -20.191 -19.126 1.00 84.44 197 GLY A O 1
ATOM 1542 N N . PHE A 1 198 ? 12.491 -22.225 -20.024 1.00 87.56 198 PHE A N 1
ATOM 1543 C CA . PHE A 1 198 ? 11.179 -21.906 -20.600 1.00 87.56 198 PHE A CA 1
ATOM 1544 C C . PHE A 1 198 ? 10.112 -21.638 -19.533 1.00 87.56 198 PHE A C 1
ATOM 1546 O O . PHE A 1 198 ? 9.274 -20.761 -19.736 1.00 87.56 198 PHE A O 1
ATOM 1553 N N . GLN A 1 199 ? 10.155 -22.339 -18.394 1.00 89.38 199 GLN A N 1
ATOM 1554 C CA . GLN A 1 199 ? 9.266 -22.056 -17.264 1.00 89.38 199 GLN A CA 1
ATOM 1555 C C . GLN A 1 199 ? 9.485 -20.637 -16.723 1.00 89.38 199 GLN A C 1
ATOM 1557 O O . GLN A 1 199 ? 8.506 -19.923 -16.513 1.00 89.38 199 GLN A O 1
ATOM 1562 N N . SER A 1 200 ? 10.733 -20.182 -16.572 1.00 89.75 200 SER A N 1
ATOM 1563 C CA . SER A 1 200 ? 11.026 -18.800 -16.161 1.00 89.75 200 SER A CA 1
ATOM 1564 C C . SER A 1 200 ? 10.487 -17.769 -17.164 1.00 89.75 200 SER A C 1
ATOM 1566 O O . SER A 1 200 ? 9.859 -16.789 -16.764 1.00 89.75 200 SER A O 1
ATOM 1568 N N . VAL A 1 201 ? 10.616 -18.018 -18.475 1.00 92.62 201 VAL A N 1
ATOM 1569 C CA . VAL A 1 201 ? 10.034 -17.147 -19.519 1.00 92.62 201 VAL A CA 1
ATOM 1570 C C . VAL A 1 201 ? 8.501 -17.098 -19.441 1.00 92.62 201 VAL A C 1
ATOM 1572 O O . VAL A 1 201 ? 7.908 -16.020 -19.524 1.00 92.62 201 VAL A O 1
ATOM 1575 N N . GLU A 1 202 ? 7.842 -18.244 -19.256 1.00 93.31 202 GLU A N 1
ATOM 1576 C CA . GLU A 1 202 ? 6.384 -18.319 -19.092 1.00 93.31 202 GLU A CA 1
ATOM 1577 C C . GLU A 1 202 ? 5.915 -17.559 -17.847 1.00 93.31 202 GLU A C 1
ATOM 1579 O O . GLU A 1 202 ? 4.902 -16.850 -17.891 1.00 93.31 202 GLU A O 1
ATOM 1584 N N . MET A 1 203 ? 6.683 -17.634 -16.756 1.00 90.69 203 MET A N 1
ATOM 1585 C CA . MET A 1 203 ? 6.441 -16.830 -15.566 1.00 90.69 203 MET A CA 1
ATOM 1586 C C . MET A 1 203 ? 6.539 -15.337 -15.901 1.00 90.69 203 MET A C 1
ATOM 1588 O O . MET A 1 203 ? 5.555 -14.627 -15.685 1.00 90.69 203 MET A O 1
ATOM 1592 N N . CYS A 1 204 ? 7.615 -14.857 -16.539 1.00 92.50 204 CYS A N 1
ATOM 1593 C CA . CYS A 1 204 ? 7.749 -13.455 -16.973 1.00 92.50 204 CYS A CA 1
ATOM 1594 C C . CYS A 1 204 ? 6.537 -12.950 -17.787 1.00 92.50 204 CYS A C 1
ATOM 1596 O O . CYS A 1 204 ? 6.007 -11.868 -17.506 1.00 92.50 204 CYS A O 1
ATOM 1598 N N . ILE A 1 205 ? 6.047 -13.741 -18.750 1.00 94.50 205 ILE A N 1
ATOM 1599 C CA . ILE A 1 205 ? 4.856 -13.414 -19.558 1.00 94.50 205 ILE A CA 1
ATOM 1600 C C . ILE A 1 205 ? 3.602 -13.327 -18.678 1.00 94.50 205 ILE A C 1
ATOM 1602 O O . ILE A 1 205 ? 2.816 -12.379 -18.789 1.00 94.50 205 ILE A O 1
ATOM 1606 N N . LYS A 1 206 ? 3.405 -14.292 -17.772 1.00 91.75 206 LYS A N 1
ATOM 1607 C CA . LYS A 1 206 ? 2.269 -14.316 -16.841 1.00 91.75 206 LYS A CA 1
ATOM 1608 C C . LYS A 1 206 ? 2.216 -13.052 -15.982 1.00 91.75 206 LYS A C 1
ATOM 1610 O O . LYS A 1 206 ? 1.127 -12.520 -15.753 1.00 91.75 206 LYS A O 1
ATOM 1615 N N . TYR A 1 207 ? 3.362 -12.528 -15.549 1.00 85.25 207 TYR A N 1
ATOM 1616 C CA . TYR A 1 207 ? 3.417 -11.278 -14.785 1.00 85.25 207 TYR A CA 1
ATOM 1617 C C . TYR A 1 207 ? 3.129 -10.046 -15.627 1.00 85.25 207 TYR A C 1
ATOM 1619 O O . TYR A 1 207 ? 2.337 -9.204 -15.196 1.00 85.25 207 TYR A O 1
ATOM 1627 N N . GLY A 1 208 ? 3.693 -9.961 -16.834 1.00 90.94 208 GLY A N 1
ATOM 1628 C CA . GLY A 1 208 ? 3.351 -8.895 -17.775 1.00 90.94 208 GLY A CA 1
ATOM 1629 C C . GLY A 1 208 ? 1.841 -8.838 -18.034 1.00 90.94 208 GLY A C 1
ATOM 1630 O O . GLY A 1 208 ? 1.223 -7.777 -17.925 1.00 90.94 208 GLY A O 1
ATO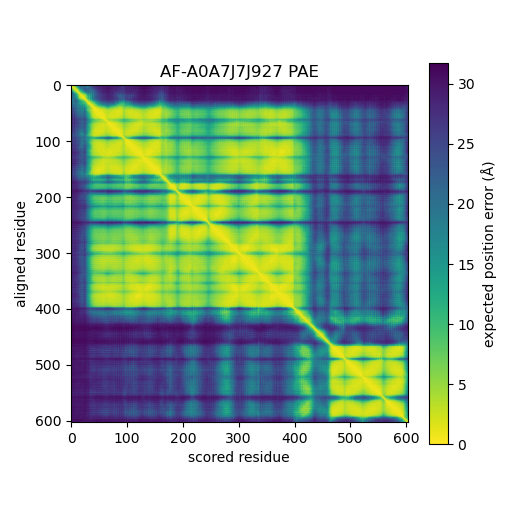M 1631 N N . ASN A 1 209 ? 1.209 -9.998 -18.233 1.00 92.69 209 ASN A N 1
ATOM 1632 C CA . ASN A 1 209 ? -0.241 -10.113 -18.392 1.00 92.69 209 ASN A CA 1
ATOM 1633 C C . ASN A 1 209 ? -1.024 -9.759 -17.119 1.00 92.69 209 ASN A C 1
ATOM 1635 O O . ASN A 1 209 ? -2.056 -9.090 -17.207 1.00 92.69 209 ASN A O 1
ATOM 1639 N N . LYS A 1 210 ? -0.538 -10.142 -15.931 1.00 88.38 210 LYS A N 1
ATOM 1640 C CA . LYS A 1 210 ? -1.149 -9.750 -14.651 1.00 88.38 210 LYS A CA 1
ATOM 1641 C C . LYS A 1 210 ? -1.137 -8.231 -14.476 1.00 88.38 210 LYS A C 1
ATOM 1643 O O . LYS A 1 210 ? -2.175 -7.653 -14.165 1.00 88.38 210 LYS A O 1
ATOM 1648 N N . LEU A 1 211 ? -0.002 -7.575 -14.724 1.00 87.44 211 LEU A N 1
ATOM 1649 C CA . LEU A 1 211 ? 0.110 -6.115 -14.664 1.00 87.44 211 LEU A CA 1
ATOM 1650 C C . LEU A 1 211 ? -0.781 -5.435 -15.714 1.00 87.44 211 LEU A C 1
ATOM 1652 O O . LEU A 1 211 ? -1.440 -4.439 -15.403 1.00 87.44 211 LEU A O 1
ATOM 1656 N N . ALA A 1 212 ? -0.868 -6.006 -16.919 1.00 89.62 212 ALA A N 1
ATOM 1657 C CA . ALA A 1 212 ? -1.775 -5.537 -17.961 1.00 89.62 212 ALA A CA 1
ATOM 1658 C C . ALA A 1 212 ? -3.254 -5.670 -17.567 1.00 89.62 212 ALA A C 1
ATOM 1660 O O . ALA A 1 212 ? -4.058 -4.799 -17.892 1.00 89.62 212 ALA A O 1
ATOM 1661 N N . GLY A 1 213 ? -3.624 -6.720 -16.829 1.00 87.62 213 GLY A N 1
ATOM 1662 C CA . GLY A 1 213 ? -4.969 -6.898 -16.275 1.00 87.62 213 GLY A CA 1
ATOM 1663 C C . GLY A 1 213 ? -5.364 -5.813 -15.269 1.00 87.62 213 GLY A C 1
ATOM 1664 O O . GLY A 1 213 ? -6.538 -5.479 -15.163 1.00 87.62 213 GLY A O 1
ATOM 1665 N N . LEU A 1 214 ? -4.386 -5.212 -14.585 1.00 83.12 214 LEU A N 1
ATOM 1666 C CA . LEU A 1 214 ? -4.597 -4.107 -13.643 1.00 83.12 214 LEU A CA 1
ATOM 1667 C C . LEU A 1 214 ? -4.628 -2.731 -14.324 1.00 83.12 214 LEU A C 1
ATOM 1669 O O . LEU A 1 214 ? -4.713 -1.713 -13.638 1.00 83.12 214 LEU A O 1
ATOM 1673 N N . LEU A 1 215 ? -4.395 -2.645 -15.636 1.00 81.88 215 LEU A N 1
ATOM 1674 C CA . LEU A 1 215 ? -4.440 -1.386 -16.381 1.00 81.88 215 LEU A CA 1
ATOM 1675 C C . LEU A 1 215 ? -5.857 -1.127 -16.899 1.00 81.88 215 LEU A C 1
ATOM 1677 O O . LEU A 1 215 ? -6.529 -2.043 -17.385 1.00 81.88 215 LEU A O 1
ATOM 1681 N N . CYS A 1 216 ? -6.264 0.143 -16.861 1.00 80.56 216 CYS A N 1
ATOM 1682 C CA . CYS A 1 216 ? -7.416 0.617 -17.619 1.00 80.56 216 CYS A CA 1
ATOM 1683 C C . CYS A 1 216 ? -7.197 0.352 -19.113 1.00 80.56 216 CYS A C 1
ATOM 1685 O O . CYS A 1 216 ? -6.058 0.304 -19.594 1.00 80.56 216 CYS A O 1
ATOM 1687 N N . ASP A 1 217 ? -8.286 0.185 -19.858 1.00 77.31 217 ASP A N 1
ATOM 1688 C CA . ASP A 1 217 ? -8.192 0.031 -21.305 1.00 77.31 217 ASP A CA 1
ATOM 1689 C C . ASP A 1 217 ? -7.607 1.303 -21.926 1.00 77.31 217 ASP A C 1
ATOM 1691 O O . ASP A 1 217 ? -8.120 2.406 -21.759 1.00 77.31 217 ASP A O 1
ATOM 1695 N N . GLY A 1 218 ? -6.457 1.154 -22.585 1.00 84.69 218 GLY A N 1
ATOM 1696 C CA . GLY A 1 218 ? -5.638 2.285 -23.003 1.00 84.69 218 GLY A CA 1
ATOM 1697 C C . GLY A 1 218 ? -4.394 1.871 -23.783 1.00 84.69 218 GLY A C 1
ATOM 1698 O O . GLY A 1 218 ? -4.187 0.695 -24.096 1.00 84.69 218 GLY A O 1
ATOM 1699 N N . ALA A 1 219 ? -3.569 2.854 -24.147 1.00 83.94 219 ALA A N 1
ATOM 1700 C CA . ALA A 1 219 ? -2.329 2.626 -24.892 1.00 83.94 219 ALA A CA 1
ATOM 1701 C C . ALA A 1 219 ? -1.320 1.785 -24.092 1.00 83.94 219 ALA A C 1
ATOM 1703 O O . ALA A 1 219 ? -0.797 0.811 -24.624 1.00 83.94 219 ALA A O 1
ATOM 1704 N N . GLU A 1 220 ? -1.135 2.084 -22.803 1.00 81.19 220 GLU A N 1
ATOM 1705 C CA . GLU A 1 220 ? -0.200 1.366 -21.921 1.00 81.19 220 GLU A CA 1
ATOM 1706 C C . GLU A 1 220 ? -0.535 -0.129 -21.813 1.00 81.19 220 GLU A C 1
ATOM 1708 O O . GLU A 1 220 ? 0.333 -0.984 -21.988 1.00 81.19 220 GLU A O 1
ATOM 1713 N N . LYS A 1 221 ? -1.819 -0.465 -21.611 1.00 89.88 221 LYS A N 1
ATOM 1714 C CA . LYS A 1 221 ? -2.292 -1.859 -21.563 1.00 89.88 221 LYS A CA 1
ATOM 1715 C C . LYS A 1 221 ? -2.006 -2.601 -22.861 1.00 89.88 221 LYS A C 1
ATOM 1717 O O . LYS A 1 221 ? -1.552 -3.744 -22.829 1.00 89.88 221 LYS A O 1
ATOM 1722 N N . ARG A 1 222 ? -2.274 -1.959 -24.002 1.00 91.00 222 ARG A N 1
ATOM 1723 C CA . ARG A 1 222 ? -2.011 -2.534 -25.328 1.00 91.00 222 ARG A CA 1
ATOM 1724 C C . ARG A 1 222 ? -0.519 -2.747 -25.551 1.00 91.00 222 ARG A C 1
ATOM 1726 O O . ARG A 1 222 ? -0.133 -3.829 -25.975 1.00 91.00 222 ARG A O 1
ATOM 1733 N N . GLN A 1 223 ? 0.309 -1.760 -25.222 1.00 91.44 223 GLN A N 1
ATOM 1734 C CA . GLN A 1 223 ? 1.760 -1.844 -25.371 1.00 91.44 223 GLN A CA 1
ATOM 1735 C C . GLN A 1 223 ? 2.348 -2.986 -24.536 1.00 91.44 223 GLN A C 1
ATOM 1737 O O . GLN A 1 223 ? 3.107 -3.797 -25.064 1.00 91.44 223 GLN A O 1
ATOM 1742 N N . LEU A 1 224 ? 1.948 -3.107 -23.268 1.00 93.00 224 LEU A N 1
ATOM 1743 C CA . LEU A 1 224 ? 2.433 -4.177 -22.399 1.00 93.00 224 LEU A CA 1
ATOM 1744 C C . LEU A 1 224 ? 1.997 -5.567 -22.889 1.00 93.00 224 LEU A C 1
ATOM 1746 O O . LEU A 1 224 ? 2.804 -6.496 -22.904 1.00 93.00 224 LEU A O 1
ATOM 1750 N N . LYS A 1 225 ? 0.752 -5.704 -23.367 1.00 95.25 225 LYS A N 1
ATOM 1751 C CA . LYS A 1 225 ? 0.280 -6.944 -24.006 1.00 95.25 225 LYS A CA 1
ATOM 1752 C C . LYS A 1 225 ? 1.085 -7.291 -25.259 1.00 95.25 225 LYS A C 1
ATOM 1754 O O . LYS A 1 225 ? 1.463 -8.442 -25.428 1.00 95.25 225 LYS A O 1
ATOM 1759 N N . VAL A 1 226 ? 1.395 -6.308 -26.108 1.00 96.19 226 VAL A N 1
ATOM 1760 C CA . VAL A 1 226 ? 2.229 -6.518 -27.305 1.00 96.19 226 VAL A CA 1
ATOM 1761 C C . VAL A 1 226 ? 3.624 -7.022 -26.927 1.00 96.19 226 VAL A C 1
ATOM 1763 O O . VAL A 1 226 ? 4.130 -7.930 -27.584 1.00 96.19 226 VAL A O 1
ATOM 1766 N N . LEU A 1 227 ? 4.239 -6.485 -25.868 1.00 96.19 227 LEU A N 1
ATOM 1767 C CA . LEU A 1 227 ? 5.525 -6.985 -25.369 1.00 96.19 227 LEU A CA 1
ATOM 1768 C C . LEU A 1 227 ? 5.423 -8.445 -24.907 1.00 96.19 227 LEU A C 1
ATOM 1770 O O . LEU A 1 227 ? 6.261 -9.254 -25.297 1.00 96.19 227 LEU A O 1
ATOM 1774 N N . CYS A 1 228 ? 4.370 -8.800 -24.163 1.00 97.06 228 CYS A N 1
ATOM 1775 C CA . CYS A 1 228 ? 4.119 -10.182 -23.741 1.00 97.06 228 CYS A CA 1
ATOM 1776 C C . CYS A 1 228 ? 3.989 -11.126 -24.946 1.00 97.06 228 CYS A C 1
ATOM 1778 O O . CYS A 1 228 ? 4.676 -12.142 -25.004 1.00 97.06 228 CYS A O 1
ATOM 1780 N N . CYS A 1 229 ? 3.181 -10.754 -25.946 1.00 97.31 229 CYS A N 1
ATOM 1781 C CA . CYS A 1 229 ? 2.999 -11.552 -27.159 1.00 97.31 229 CYS A CA 1
ATOM 1782 C C . CYS A 1 229 ? 4.301 -11.722 -27.956 1.00 97.31 229 CYS A C 1
ATOM 1784 O O . CYS A 1 229 ? 4.539 -12.788 -28.512 1.00 97.31 229 CYS A O 1
ATOM 1786 N N . ARG A 1 230 ? 5.168 -10.701 -28.020 1.00 97.19 230 ARG A N 1
ATOM 1787 C CA . ARG A 1 230 ? 6.469 -10.805 -28.709 1.00 97.19 230 ARG A CA 1
ATOM 1788 C C . ARG A 1 230 ? 7.396 -11.821 -28.044 1.00 97.19 230 ARG A C 1
ATOM 1790 O O . ARG A 1 230 ? 8.039 -12.593 -28.750 1.00 97.19 230 ARG A O 1
ATOM 1797 N N . VAL A 1 231 ? 7.445 -11.836 -26.710 1.00 97.00 231 VAL A N 1
ATOM 1798 C CA . VAL A 1 231 ? 8.220 -12.832 -25.952 1.00 97.00 231 VAL A CA 1
ATOM 1799 C C . VAL A 1 231 ? 7.643 -14.231 -26.164 1.00 97.00 231 VAL A C 1
ATOM 1801 O O . VAL A 1 231 ? 8.392 -15.158 -26.449 1.00 97.00 231 VAL A O 1
ATOM 1804 N N . GLU A 1 232 ? 6.318 -14.376 -26.098 1.00 96.75 232 GLU A N 1
ATOM 1805 C CA . GLU A 1 232 ? 5.630 -15.654 -26.313 1.00 96.75 232 GLU A CA 1
ATOM 1806 C C . GLU A 1 232 ? 5.889 -16.232 -27.713 1.00 96.75 232 GLU A C 1
ATOM 1808 O O . GLU A 1 232 ? 6.250 -17.401 -27.852 1.00 96.75 232 GLU A O 1
ATOM 1813 N N . LEU A 1 233 ? 5.784 -15.401 -28.755 1.00 95.94 233 LEU A N 1
ATOM 1814 C CA . LEU A 1 233 ? 6.073 -15.802 -30.133 1.00 95.94 233 LEU A CA 1
ATOM 1815 C C . LEU A 1 233 ? 7.531 -16.246 -30.305 1.00 95.94 233 LEU A C 1
ATOM 1817 O O . LEU A 1 233 ? 7.774 -17.296 -30.896 1.00 95.94 233 LEU A O 1
ATOM 1821 N N . ALA A 1 234 ? 8.492 -15.489 -29.767 1.00 93.62 234 ALA A N 1
ATOM 1822 C CA . ALA A 1 234 ? 9.909 -15.847 -29.842 1.00 93.62 234 ALA A CA 1
ATOM 1823 C C . ALA A 1 234 ? 10.225 -17.140 -29.068 1.00 93.62 234 ALA A C 1
ATOM 1825 O O . ALA A 1 234 ? 10.989 -17.979 -29.546 1.00 93.62 234 ALA A O 1
ATOM 1826 N N . ALA A 1 235 ? 9.595 -17.346 -27.907 1.00 92.94 235 ALA A N 1
ATOM 1827 C CA . ALA A 1 235 ? 9.740 -18.571 -27.127 1.00 92.94 235 ALA A CA 1
ATOM 1828 C C . ALA A 1 235 ? 9.200 -19.795 -27.879 1.00 92.94 235 ALA A C 1
ATOM 1830 O O . ALA A 1 235 ? 9.868 -20.827 -27.928 1.00 92.94 235 ALA A O 1
ATOM 1831 N N . ASN A 1 236 ? 8.032 -19.678 -28.515 1.00 92.06 236 ASN A N 1
ATOM 1832 C CA . ASN A 1 236 ? 7.445 -20.763 -29.303 1.00 92.06 236 ASN A CA 1
ATOM 1833 C C . ASN A 1 236 ? 8.277 -21.081 -30.553 1.00 92.06 236 ASN A C 1
ATOM 1835 O O . ASN A 1 236 ? 8.526 -22.250 -30.834 1.00 92.06 236 ASN A O 1
ATOM 1839 N N . GLN A 1 237 ? 8.801 -20.063 -31.244 1.00 89.94 237 GLN A N 1
ATOM 1840 C CA . GLN A 1 237 ? 9.729 -20.264 -32.362 1.00 89.94 237 GLN A CA 1
ATOM 1841 C C . GLN A 1 237 ? 10.984 -21.034 -31.931 1.00 89.94 237 GLN A C 1
ATOM 1843 O O . GLN A 1 237 ? 11.414 -21.948 -32.634 1.00 89.94 237 GLN A O 1
ATOM 1848 N N . LEU A 1 238 ? 11.552 -20.715 -30.763 1.00 88.12 238 LEU A N 1
ATOM 1849 C CA . LEU A 1 238 ? 12.703 -21.441 -30.223 1.00 88.12 238 LEU A CA 1
ATOM 1850 C C . LEU A 1 238 ? 12.345 -22.892 -29.846 1.00 88.12 238 LEU A C 1
ATOM 1852 O O . LEU A 1 238 ? 13.101 -23.808 -30.173 1.00 88.12 238 LEU A O 1
ATOM 1856 N N . LYS A 1 239 ? 11.170 -23.128 -29.239 1.00 88.06 239 LYS A N 1
ATOM 1857 C CA . LYS A 1 239 ? 10.652 -24.484 -28.959 1.00 88.06 239 LYS A CA 1
ATOM 1858 C C . LYS A 1 239 ? 10.515 -25.311 -30.248 1.00 88.06 239 LYS A C 1
ATOM 1860 O O . LYS A 1 239 ? 10.976 -26.452 -30.292 1.00 88.06 239 LYS A O 1
ATOM 1865 N N . ASP A 1 240 ? 9.962 -24.726 -31.309 1.00 86.81 240 ASP A N 1
ATOM 1866 C CA . ASP A 1 240 ? 9.799 -25.384 -32.611 1.00 86.81 240 ASP A CA 1
ATOM 1867 C C . ASP A 1 240 ? 11.144 -25.707 -33.276 1.00 86.81 240 ASP A C 1
ATOM 1869 O O . ASP A 1 240 ? 11.304 -26.767 -33.889 1.00 86.81 240 ASP A O 1
ATOM 1873 N N . LEU A 1 241 ? 12.130 -24.810 -33.156 1.00 81.81 241 LEU A N 1
ATOM 1874 C CA . LEU A 1 241 ? 13.492 -25.053 -33.636 1.00 81.81 241 LEU A CA 1
ATOM 1875 C C . LEU A 1 241 ? 14.144 -26.223 -32.889 1.00 81.81 241 LEU A C 1
ATOM 1877 O O . LEU A 1 241 ? 14.753 -27.082 -33.528 1.00 81.81 241 LEU A O 1
ATOM 1881 N N . HIS A 1 242 ? 13.958 -26.314 -31.568 1.00 81.00 242 HIS A N 1
ATOM 1882 C CA . HIS A 1 242 ? 14.459 -27.435 -30.766 1.00 81.00 242 HIS A CA 1
ATOM 1883 C C . HIS A 1 242 ? 13.803 -28.773 -31.134 1.00 81.00 242 HIS A C 1
ATOM 1885 O O . HIS A 1 242 ? 14.480 -29.803 -31.167 1.00 81.00 242 HIS A O 1
ATOM 1891 N N . ALA A 1 243 ? 12.507 -28.770 -31.457 1.00 81.25 243 ALA A N 1
ATOM 1892 C CA . ALA A 1 243 ? 11.770 -29.976 -31.830 1.00 81.25 243 ALA A CA 1
ATOM 1893 C C . ALA A 1 243 ? 12.248 -30.592 -33.160 1.00 81.25 243 ALA A C 1
ATOM 1895 O O . ALA A 1 243 ? 12.194 -31.809 -33.336 1.00 81.25 243 ALA A O 1
ATOM 1896 N N . LYS A 1 244 ? 12.759 -29.774 -34.090 1.00 79.69 244 LYS A N 1
ATOM 1897 C CA . LYS A 1 244 ? 13.101 -30.204 -35.456 1.00 79.69 244 LYS A CA 1
ATOM 1898 C C . LYS A 1 244 ? 14.389 -31.039 -35.582 1.00 79.69 244 LYS A C 1
ATOM 1900 O O . LYS A 1 244 ? 14.645 -31.527 -36.675 1.00 79.69 244 LYS A O 1
ATOM 1905 N N . ARG A 1 245 ? 15.175 -31.260 -34.511 1.00 60.03 245 ARG A N 1
ATOM 1906 C CA . ARG A 1 245 ? 16.421 -32.086 -34.416 1.00 60.03 245 ARG A CA 1
ATOM 1907 C C . ARG A 1 245 ? 17.548 -31.838 -35.447 1.00 60.03 245 ARG A C 1
ATOM 1909 O O . ARG A 1 245 ? 18.668 -32.274 -35.208 1.00 60.03 245 ARG A O 1
ATOM 1916 N N . THR A 1 246 ? 17.322 -31.108 -36.537 1.00 59.47 246 THR A N 1
ATOM 1917 C CA . THR A 1 246 ? 18.327 -30.654 -37.512 1.00 59.47 246 THR A CA 1
ATOM 1918 C C . THR A 1 246 ? 18.625 -29.176 -37.285 1.00 59.47 246 THR A C 1
ATOM 1920 O O . THR A 1 246 ? 18.125 -28.307 -38.000 1.00 59.47 246 THR A O 1
ATOM 1923 N N . ILE A 1 247 ? 19.395 -28.866 -36.248 1.00 57.53 247 ILE A N 1
ATOM 1924 C CA . ILE A 1 247 ? 19.706 -27.482 -35.890 1.00 57.53 247 ILE A CA 1
ATOM 1925 C C . ILE A 1 247 ? 21.123 -27.168 -36.365 1.00 57.53 247 ILE A C 1
ATOM 1927 O O . ILE A 1 247 ? 22.080 -27.812 -35.949 1.00 57.53 247 ILE A O 1
ATOM 1931 N N . ARG A 1 248 ? 21.268 -26.168 -37.243 1.00 62.34 248 ARG A N 1
ATOM 1932 C CA . ARG A 1 248 ? 22.563 -25.499 -37.430 1.00 62.34 248 ARG A CA 1
ATOM 1933 C C . ARG A 1 248 ? 22.754 -24.571 -36.235 1.00 62.34 248 ARG A C 1
ATOM 1935 O O . ARG A 1 248 ? 21.860 -23.765 -35.981 1.00 62.34 248 ARG A O 1
ATOM 1942 N N . GLU A 1 249 ? 23.900 -24.637 -35.560 1.00 66.06 249 GLU A N 1
ATOM 1943 C CA . GLU A 1 249 ? 24.223 -23.825 -34.368 1.00 66.06 249 GLU A CA 1
ATOM 1944 C C . GLU A 1 249 ? 23.912 -22.322 -34.548 1.00 66.06 249 GLU A C 1
ATOM 1946 O O . GLU A 1 249 ? 23.521 -21.637 -33.605 1.00 66.06 249 GLU A O 1
ATOM 1951 N N . GLY A 1 250 ? 24.005 -21.808 -35.780 1.00 69.62 250 GLY A N 1
ATOM 1952 C CA . GLY A 1 250 ? 23.643 -20.428 -36.113 1.00 69.62 250 GLY A CA 1
ATOM 1953 C C . GLY A 1 250 ? 22.159 -20.075 -35.925 1.00 69.62 250 GLY A C 1
ATOM 1954 O O . GLY A 1 250 ? 21.866 -18.974 -35.470 1.00 69.62 250 GLY A O 1
ATOM 1955 N N . HIS A 1 251 ? 21.216 -20.974 -36.233 1.00 76.56 251 HIS A N 1
ATOM 1956 C CA . HIS A 1 251 ? 19.777 -20.684 -36.109 1.00 76.56 251 HIS A CA 1
ATOM 1957 C C . HIS A 1 251 ? 19.303 -20.692 -34.650 1.00 76.56 251 HIS A C 1
ATOM 1959 O O . HIS A 1 251 ? 18.490 -19.850 -34.276 1.00 76.56 251 HIS A O 1
ATOM 1965 N N . GLU A 1 252 ? 19.843 -21.593 -33.822 1.00 78.31 252 GLU A N 1
ATOM 1966 C CA . GLU A 1 252 ? 19.576 -21.627 -32.375 1.00 78.31 252 GLU A CA 1
ATOM 1967 C C . GLU A 1 252 ? 20.027 -20.317 -31.726 1.00 78.31 252 GLU A C 1
ATOM 1969 O O . GLU A 1 252 ? 19.252 -19.670 -31.029 1.00 78.31 252 GLU A O 1
ATOM 1974 N N . ARG A 1 253 ? 21.238 -19.854 -32.070 1.00 81.19 253 ARG A N 1
ATOM 1975 C CA . ARG A 1 253 ? 21.802 -18.599 -31.561 1.00 81.19 253 ARG A CA 1
ATOM 1976 C C . ARG A 1 253 ? 21.001 -17.357 -31.962 1.00 81.19 253 ARG A C 1
ATOM 1978 O O . ARG A 1 253 ? 20.903 -16.411 -31.186 1.00 81.19 253 ARG A O 1
ATOM 1985 N N . ILE A 1 254 ? 20.445 -17.324 -33.174 1.00 83.62 254 ILE A N 1
ATOM 1986 C CA . ILE A 1 254 ? 19.575 -16.217 -33.603 1.00 83.62 254 ILE A CA 1
ATOM 1987 C C . ILE A 1 254 ? 18.283 -16.218 -32.774 1.00 83.62 254 ILE A C 1
ATOM 1989 O O . ILE A 1 254 ? 17.881 -15.166 -32.279 1.00 83.62 254 ILE A O 1
ATOM 1993 N N . GLY A 1 255 ? 17.674 -17.392 -32.574 1.00 86.06 255 GLY A N 1
ATOM 1994 C CA . GLY A 1 255 ? 16.463 -17.544 -31.767 1.00 86.06 255 GLY A CA 1
ATOM 1995 C C . GLY A 1 255 ? 16.664 -17.158 -30.298 1.00 86.06 255 GLY A C 1
ATOM 1996 O O . GLY A 1 255 ? 15.852 -16.411 -29.750 1.00 86.06 255 GLY A O 1
ATOM 1997 N N . THR A 1 256 ? 17.764 -17.590 -29.668 1.00 88.44 256 THR A N 1
ATOM 1998 C CA . THR A 1 256 ? 18.073 -17.227 -28.273 1.00 88.44 256 THR A CA 1
ATOM 1999 C C . THR A 1 256 ? 18.318 -15.729 -28.114 1.00 88.44 256 THR A C 1
ATOM 2001 O O . THR A 1 256 ? 17.749 -15.115 -27.214 1.00 88.44 256 THR A O 1
ATOM 2004 N N . ASN A 1 257 ? 19.075 -15.106 -29.026 1.00 89.00 257 ASN A N 1
ATOM 2005 C CA . ASN A 1 257 ? 19.300 -13.658 -29.020 1.00 89.00 257 ASN A CA 1
ATOM 2006 C C . ASN A 1 257 ? 17.993 -12.867 -29.192 1.00 89.00 257 ASN A C 1
ATOM 2008 O O . ASN A 1 257 ? 17.785 -11.858 -28.518 1.00 89.00 257 ASN A O 1
ATOM 2012 N N . GLN A 1 258 ? 17.103 -13.317 -30.082 1.00 90.81 258 GLN A N 1
ATOM 2013 C CA . GLN A 1 258 ? 15.813 -12.666 -30.308 1.00 90.81 258 GLN A CA 1
ATOM 2014 C C . GLN A 1 258 ? 14.908 -12.759 -29.073 1.00 90.81 258 GLN A C 1
ATOM 2016 O O . GLN A 1 258 ? 14.284 -11.766 -28.685 1.00 90.81 258 GLN A O 1
ATOM 2021 N N . LEU A 1 259 ? 14.859 -13.926 -28.426 1.00 93.50 259 LEU A N 1
ATOM 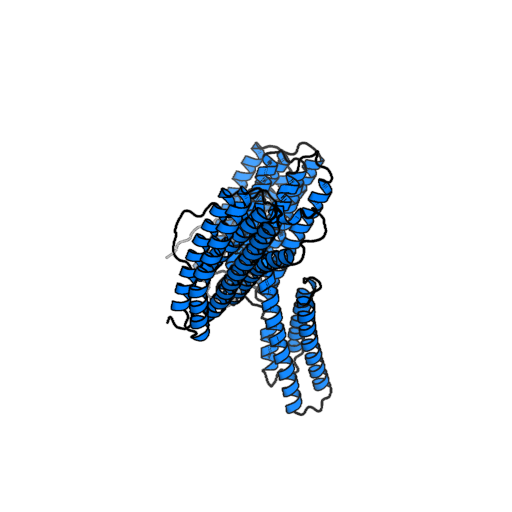2022 C CA . LEU A 1 259 ? 14.116 -14.107 -27.183 1.00 93.50 259 LEU A CA 1
ATOM 2023 C C . LEU A 1 259 ? 14.701 -13.248 -26.052 1.00 93.50 259 LEU A C 1
ATOM 2025 O O . LEU A 1 259 ? 13.945 -12.544 -25.385 1.00 93.50 259 LEU A O 1
ATOM 2029 N N . ALA A 1 260 ? 16.028 -13.224 -25.890 1.00 92.12 260 ALA A N 1
ATOM 2030 C CA . ALA A 1 260 ? 16.710 -12.408 -24.881 1.00 92.12 260 ALA A CA 1
ATOM 2031 C C . ALA A 1 260 ? 16.422 -10.909 -25.063 1.00 92.12 260 ALA A C 1
ATOM 2033 O O . ALA A 1 260 ? 16.117 -10.207 -24.093 1.00 92.12 260 ALA A O 1
ATOM 2034 N N . TYR A 1 261 ? 16.437 -10.432 -26.312 1.00 92.88 261 TYR A N 1
ATOM 2035 C CA . TYR A 1 261 ? 16.091 -9.058 -26.672 1.00 92.88 261 TYR A CA 1
ATOM 2036 C C . TYR A 1 261 ? 14.648 -8.710 -26.284 1.00 92.88 261 TYR A C 1
ATOM 2038 O O . TYR A 1 261 ? 14.407 -7.731 -25.573 1.00 92.88 261 TYR A O 1
ATOM 2046 N N . HIS A 1 262 ? 13.670 -9.520 -26.702 1.00 95.62 262 HIS A N 1
ATOM 2047 C CA . HIS A 1 262 ? 12.267 -9.268 -26.365 1.00 95.62 262 HIS A CA 1
ATOM 2048 C C . HIS A 1 262 ? 12.000 -9.368 -24.861 1.00 95.62 262 HIS A C 1
ATOM 2050 O O . HIS A 1 262 ? 11.196 -8.596 -24.337 1.00 95.62 262 HIS A O 1
ATOM 2056 N N . LEU A 1 263 ? 12.692 -10.268 -24.163 1.00 94.38 263 LEU A N 1
ATOM 2057 C CA . LEU A 1 263 ? 12.580 -10.427 -22.720 1.00 94.38 263 LEU A CA 1
ATOM 2058 C C . LEU A 1 263 ? 13.113 -9.196 -21.967 1.00 94.38 263 LEU A C 1
ATOM 2060 O O . LEU A 1 263 ? 12.464 -8.744 -21.024 1.00 94.38 263 LEU A O 1
ATOM 2064 N N . SER A 1 264 ? 14.228 -8.604 -22.415 1.00 91.06 264 SER A N 1
ATOM 2065 C CA . SER A 1 264 ? 14.736 -7.334 -21.870 1.00 91.06 264 SER A CA 1
ATOM 2066 C C . SER A 1 264 ? 13.723 -6.204 -22.060 1.00 91.06 264 SER A C 1
ATOM 2068 O O . SER A 1 264 ? 13.378 -5.515 -21.105 1.00 91.06 264 SER A O 1
ATOM 2070 N N . HIS A 1 265 ? 13.156 -6.072 -23.263 1.00 91.81 265 HIS A N 1
ATOM 2071 C CA . HIS A 1 265 ? 12.136 -5.056 -23.536 1.00 91.81 265 HIS A CA 1
ATOM 2072 C C . HIS A 1 265 ? 10.853 -5.250 -22.720 1.00 91.81 265 HIS A C 1
ATOM 2074 O O . HIS A 1 265 ? 10.227 -4.269 -22.315 1.00 91.81 265 HIS A O 1
ATOM 2080 N N . LEU A 1 266 ? 10.446 -6.499 -22.470 1.00 93.94 266 LEU A N 1
ATOM 2081 C CA . LEU A 1 266 ? 9.339 -6.790 -21.565 1.00 93.94 266 LEU A CA 1
ATOM 2082 C C . LEU A 1 266 ? 9.680 -6.362 -20.131 1.00 93.94 266 LEU A C 1
ATOM 2084 O O . LEU A 1 266 ? 8.851 -5.707 -19.502 1.00 93.94 266 LEU A O 1
ATOM 2088 N N . LYS A 1 267 ? 10.885 -6.681 -19.635 1.00 89.56 267 LYS A N 1
ATOM 2089 C CA . LYS A 1 267 ? 11.350 -6.270 -18.299 1.00 89.56 267 LYS A CA 1
ATOM 2090 C C . LYS A 1 267 ? 11.284 -4.751 -18.144 1.00 89.56 267 LYS A C 1
ATOM 2092 O O . LYS A 1 267 ? 10.655 -4.269 -17.203 1.00 89.56 267 LYS A O 1
ATOM 2097 N N . ASP A 1 268 ? 11.835 -4.009 -19.102 1.00 85.62 268 ASP A N 1
ATOM 2098 C CA . ASP A 1 268 ? 11.842 -2.542 -19.090 1.00 85.62 268 ASP A CA 1
ATOM 2099 C C . ASP A 1 268 ? 10.421 -1.962 -19.116 1.00 85.62 268 ASP A C 1
ATOM 2101 O O . ASP A 1 268 ? 10.080 -1.104 -18.300 1.00 85.62 268 ASP A O 1
ATOM 2105 N N . GLY A 1 269 ? 9.555 -2.481 -19.993 1.00 86.25 269 GLY A N 1
ATOM 2106 C CA . GLY A 1 269 ? 8.163 -2.037 -20.087 1.00 86.25 269 GLY A CA 1
ATOM 2107 C C . GLY A 1 269 ? 7.358 -2.303 -18.810 1.00 86.25 269 GLY A C 1
ATOM 2108 O O . GLY A 1 269 ? 6.539 -1.472 -18.403 1.00 86.25 269 GLY A O 1
ATOM 2109 N N . ILE A 1 270 ? 7.604 -3.434 -18.140 1.00 87.88 270 ILE A N 1
ATOM 2110 C CA . ILE A 1 270 ? 7.006 -3.735 -16.834 1.00 87.88 270 ILE A CA 1
ATOM 2111 C C . ILE A 1 270 ? 7.538 -2.763 -15.774 1.00 87.88 270 ILE A C 1
ATOM 2113 O O . ILE A 1 270 ? 6.725 -2.172 -15.063 1.00 87.88 270 ILE A O 1
ATOM 2117 N N . ILE A 1 271 ? 8.861 -2.576 -15.677 1.00 82.69 271 ILE A N 1
ATOM 2118 C CA . ILE A 1 271 ? 9.507 -1.678 -14.702 1.00 82.69 271 ILE A CA 1
ATOM 2119 C C . ILE A 1 271 ? 8.971 -0.250 -14.839 1.00 82.69 271 ILE A C 1
ATOM 2121 O O . ILE A 1 271 ? 8.630 0.384 -13.838 1.00 82.69 271 ILE A O 1
ATOM 2125 N N . GLU A 1 272 ? 8.848 0.263 -16.060 1.00 79.12 272 GLU A N 1
ATOM 2126 C CA . GLU A 1 272 ? 8.317 1.602 -16.311 1.00 79.12 272 GLU A CA 1
ATOM 2127 C C . GLU A 1 272 ? 6.853 1.718 -15.857 1.00 79.12 272 GLU A C 1
ATOM 2129 O O . GLU A 1 272 ? 6.488 2.625 -15.100 1.00 79.12 272 GLU A O 1
ATOM 2134 N N . THR A 1 273 ? 6.022 0.755 -16.264 1.00 84.50 273 THR A N 1
ATOM 2135 C CA . THR A 1 273 ? 4.588 0.734 -15.952 1.00 84.50 273 THR A CA 1
ATOM 2136 C C . THR A 1 273 ? 4.340 0.630 -14.445 1.00 84.50 273 THR A C 1
ATOM 2138 O O . THR A 1 273 ? 3.523 1.371 -13.891 1.00 84.50 273 THR A O 1
ATOM 2141 N N . ILE A 1 274 ? 5.039 -0.279 -13.757 1.00 84.81 274 ILE A N 1
ATOM 2142 C CA . ILE A 1 274 ? 4.863 -0.484 -12.317 1.00 84.81 274 ILE A CA 1
ATOM 2143 C C . ILE A 1 274 ? 5.385 0.709 -11.517 1.00 84.81 274 ILE A C 1
ATOM 2145 O O . ILE A 1 274 ? 4.744 1.110 -10.545 1.00 84.81 274 ILE A O 1
ATOM 2149 N N . SER A 1 275 ? 6.488 1.329 -11.951 1.00 79.38 275 SER A N 1
ATOM 2150 C CA . SER A 1 275 ? 7.037 2.527 -11.310 1.00 79.38 275 SER A CA 1
ATOM 2151 C C . SER A 1 275 ? 6.028 3.673 -11.339 1.00 79.38 275 SER A C 1
ATOM 2153 O O . SER A 1 275 ? 5.804 4.314 -10.314 1.00 79.38 275 SER A O 1
ATOM 2155 N N . ARG A 1 276 ? 5.372 3.894 -12.488 1.00 76.88 276 ARG A N 1
ATOM 2156 C CA . ARG A 1 276 ? 4.348 4.937 -12.660 1.00 76.88 276 ARG A CA 1
ATOM 2157 C C . ARG A 1 276 ? 3.143 4.707 -11.758 1.00 76.88 276 ARG A C 1
ATOM 2159 O O . ARG A 1 276 ? 2.748 5.596 -11.014 1.00 76.88 276 ARG A O 1
ATOM 2166 N N . LYS A 1 277 ? 2.604 3.490 -11.761 1.00 79.69 277 LYS A N 1
ATOM 2167 C CA . LYS A 1 277 ? 1.451 3.141 -10.922 1.00 79.69 277 LYS A CA 1
ATOM 2168 C C . LYS A 1 277 ? 1.737 3.258 -9.433 1.00 79.69 277 LYS A C 1
ATOM 2170 O O . LYS A 1 277 ? 0.934 3.800 -8.682 1.00 79.69 277 LYS A O 1
ATOM 2175 N N . THR A 1 278 ? 2.887 2.746 -9.008 1.00 82.44 278 THR A N 1
ATOM 2176 C CA . THR A 1 278 ? 3.270 2.767 -7.595 1.00 82.44 278 THR A CA 1
ATOM 2177 C C . THR A 1 278 ? 3.528 4.201 -7.129 1.00 82.44 278 THR A C 1
ATOM 2179 O O . THR A 1 278 ? 3.180 4.550 -6.003 1.00 82.44 278 THR A O 1
ATOM 2182 N N . PHE A 1 279 ? 4.075 5.057 -8.003 1.00 77.88 279 PHE A N 1
ATOM 2183 C CA . PHE A 1 279 ? 4.187 6.495 -7.755 1.00 77.88 279 PHE A CA 1
ATOM 2184 C C . PHE A 1 279 ? 2.816 7.127 -7.474 1.00 77.88 279 PHE A C 1
ATOM 2186 O O . PHE A 1 279 ? 2.650 7.774 -6.438 1.00 77.88 279 PHE A O 1
ATOM 2193 N N . ASP A 1 280 ? 1.828 6.888 -8.339 1.00 74.50 280 ASP A N 1
ATOM 2194 C CA . ASP A 1 280 ? 0.477 7.441 -8.185 1.00 74.50 280 ASP A CA 1
ATOM 2195 C C . ASP A 1 280 ? -0.188 7.000 -6.886 1.00 74.50 280 ASP A C 1
ATOM 2197 O O . ASP A 1 280 ? -0.707 7.828 -6.127 1.00 74.50 280 ASP A O 1
ATOM 2201 N N . ASP A 1 281 ? -0.127 5.699 -6.601 1.00 82.19 281 ASP A N 1
ATOM 2202 C CA . ASP A 1 281 ? -0.722 5.137 -5.395 1.00 82.19 281 ASP A CA 1
ATOM 2203 C C . ASP A 1 281 ? -0.054 5.731 -4.139 1.00 82.19 281 ASP A C 1
ATOM 2205 O O . ASP A 1 281 ? -0.747 6.179 -3.225 1.00 82.19 281 ASP A O 1
ATOM 2209 N N . PHE A 1 282 ? 1.278 5.866 -4.108 1.00 81.88 282 PHE A N 1
ATOM 2210 C CA . PHE A 1 282 ? 1.989 6.498 -2.987 1.00 81.88 282 PHE A CA 1
ATOM 2211 C C . PHE A 1 282 ? 1.815 8.017 -2.885 1.00 81.88 282 PHE A C 1
ATOM 2213 O O . PHE A 1 282 ? 2.065 8.590 -1.814 1.00 81.88 282 PHE A O 1
ATOM 2220 N N . GLN A 1 283 ? 1.450 8.702 -3.966 1.00 76.12 283 GLN A N 1
ATOM 2221 C CA . GLN A 1 283 ? 1.183 10.136 -3.933 1.00 76.12 283 GLN A CA 1
ATOM 2222 C C . GLN A 1 283 ? -0.209 10.429 -3.360 1.00 76.12 283 GLN A C 1
ATOM 2224 O O . GLN A 1 283 ? -0.369 11.386 -2.596 1.00 76.12 283 GLN A O 1
ATOM 2229 N N . HIS A 1 284 ? -1.197 9.593 -3.686 1.00 74.81 284 HIS A N 1
ATOM 2230 C CA . HIS A 1 284 ? -2.609 9.889 -3.448 1.00 74.81 284 HIS A CA 1
ATOM 2231 C C . HIS A 1 284 ? -3.329 8.926 -2.488 1.00 74.81 284 HIS A C 1
ATOM 2233 O O . HIS A 1 284 ? -4.533 9.080 -2.293 1.00 74.81 284 HIS A O 1
ATOM 2239 N N . PHE A 1 285 ? -2.630 8.005 -1.811 1.00 84.06 285 PHE A N 1
ATOM 2240 C CA . PHE A 1 285 ? -3.249 7.018 -0.903 1.00 84.06 285 PHE A CA 1
ATOM 2241 C C . PHE A 1 285 ? -4.156 7.612 0.196 1.00 84.06 285 PHE A C 1
ATOM 2243 O O . PHE A 1 285 ? -5.103 6.964 0.638 1.00 84.06 285 PHE A O 1
ATOM 2250 N N . ASN A 1 286 ? -3.902 8.851 0.637 1.00 84.06 286 ASN A N 1
ATOM 2251 C CA . ASN A 1 286 ? -4.728 9.515 1.652 1.00 84.06 286 ASN A CA 1
ATOM 2252 C C . ASN A 1 286 ? -6.112 9.935 1.138 1.00 84.06 286 ASN A C 1
ATOM 2254 O O . ASN A 1 286 ? -7.033 10.086 1.937 1.00 84.06 286 ASN A O 1
ATOM 2258 N N . LEU A 1 287 ? -6.267 10.155 -0.171 1.00 83.62 287 LEU A N 1
ATOM 2259 C CA . LEU A 1 287 ? -7.496 10.707 -0.732 1.00 83.62 287 LEU A CA 1
ATOM 2260 C C . LEU A 1 287 ? -8.682 9.732 -0.580 1.00 83.62 287 LEU A C 1
ATOM 2262 O O . LEU A 1 287 ? -9.670 10.137 0.036 1.00 83.62 287 LEU A O 1
ATOM 2266 N N . PRO A 1 288 ? -8.602 8.455 -1.013 1.00 87.31 288 PRO A N 1
ATOM 2267 C CA . PRO A 1 288 ? -9.700 7.502 -0.822 1.00 87.31 288 PRO A CA 1
ATOM 2268 C C . PRO A 1 288 ? -10.028 7.256 0.654 1.00 87.31 288 PRO A C 1
ATOM 2270 O O . PRO A 1 288 ? -11.195 7.147 1.017 1.00 87.31 288 PRO A O 1
ATOM 2273 N N . LEU A 1 289 ? -9.009 7.236 1.520 1.00 91.31 289 LEU A N 1
ATOM 2274 C CA . LEU A 1 289 ? -9.185 7.059 2.963 1.00 91.31 289 LEU A CA 1
ATOM 2275 C C . LEU A 1 289 ? -9.967 8.221 3.597 1.00 91.31 289 LEU A C 1
ATOM 2277 O O . LEU A 1 289 ? -10.899 7.997 4.366 1.00 91.31 289 LEU A O 1
ATOM 2281 N N . ASN A 1 290 ? -9.623 9.466 3.253 1.00 88.69 290 ASN A N 1
ATOM 2282 C CA . ASN A 1 290 ? -10.334 10.650 3.742 1.00 88.69 290 ASN A CA 1
ATOM 2283 C C . ASN A 1 290 ? -11.752 10.755 3.154 1.00 88.69 290 ASN A C 1
ATOM 2285 O O . ASN A 1 290 ? -12.667 11.228 3.827 1.00 88.69 290 ASN A O 1
ATOM 2289 N N . MET A 1 291 ? -11.957 10.313 1.907 1.00 86.81 291 MET A N 1
ATOM 2290 C CA . MET A 1 291 ? -13.294 10.223 1.311 1.00 86.81 291 MET A CA 1
ATOM 2291 C C . MET A 1 291 ? -14.174 9.213 2.054 1.00 86.81 291 MET A C 1
ATOM 2293 O O . MET A 1 291 ? -15.331 9.521 2.334 1.00 86.81 291 MET A O 1
ATOM 2297 N N . LEU A 1 292 ? -13.622 8.048 2.408 1.00 95.56 292 LEU A N 1
ATOM 2298 C CA . LEU A 1 292 ? -14.309 7.034 3.208 1.00 95.56 292 LEU A CA 1
ATOM 2299 C C . LEU A 1 292 ? -14.673 7.566 4.601 1.00 95.56 292 LEU A C 1
ATOM 2301 O O . LEU A 1 292 ? -15.816 7.430 5.025 1.00 95.56 292 LEU A O 1
ATOM 2305 N N . GLU A 1 293 ? -13.743 8.233 5.286 1.00 95.50 293 GLU A N 1
ATOM 2306 C CA . GLU A 1 293 ? -14.005 8.872 6.583 1.00 95.50 293 GLU A CA 1
ATOM 2307 C C . GLU A 1 293 ? -15.124 9.918 6.497 1.00 95.50 293 GLU A C 1
ATOM 2309 O O . GLU A 1 293 ? -16.057 9.913 7.298 1.00 95.50 293 GLU A O 1
ATOM 2314 N N . LYS A 1 294 ? -15.070 10.800 5.492 1.00 92.19 294 LYS A N 1
ATOM 2315 C CA . LYS A 1 294 ? -16.101 11.822 5.272 1.00 92.19 294 LYS A CA 1
ATOM 2316 C C . LYS A 1 294 ? -17.466 11.190 4.983 1.00 92.19 294 LYS A C 1
ATOM 2318 O O . LYS A 1 294 ? -18.489 11.696 5.448 1.00 92.19 294 LYS A O 1
ATOM 2323 N N . ALA A 1 295 ? -17.492 10.089 4.234 1.00 92.38 295 ALA A N 1
ATOM 2324 C CA . ALA A 1 295 ? -18.712 9.330 3.992 1.00 92.38 295 ALA A CA 1
ATOM 2325 C C . ALA A 1 295 ? -19.235 8.681 5.286 1.00 92.38 295 ALA A C 1
ATOM 2327 O O . ALA A 1 295 ? -20.427 8.778 5.570 1.00 92.38 295 ALA A O 1
ATOM 2328 N N . ALA A 1 296 ? -18.354 8.114 6.117 1.00 96.81 296 ALA A N 1
ATOM 2329 C CA . ALA A 1 296 ? -18.711 7.549 7.420 1.00 96.81 296 ALA A CA 1
ATOM 2330 C C . ALA A 1 296 ? -19.306 8.607 8.368 1.00 96.81 296 ALA A C 1
ATOM 2332 O O . ALA A 1 296 ? -20.326 8.371 9.009 1.00 96.81 296 ALA A O 1
ATOM 2333 N N . LEU A 1 297 ? -18.728 9.810 8.392 1.00 95.12 297 LEU A N 1
ATOM 2334 C CA . LEU A 1 297 ? -19.179 10.937 9.220 1.00 95.12 297 LEU A CA 1
ATOM 2335 C C . LEU A 1 297 ? -20.413 11.669 8.672 1.00 95.12 297 LEU A C 1
ATOM 2337 O O . LEU A 1 297 ? -20.875 12.650 9.258 1.00 95.12 297 LEU A O 1
ATOM 2341 N N . THR A 1 298 ? -20.956 11.238 7.534 1.00 92.31 298 THR A N 1
ATOM 2342 C CA . THR A 1 298 ? -22.121 11.895 6.944 1.00 92.31 298 THR A CA 1
ATOM 2343 C C . THR A 1 298 ? -23.346 11.723 7.844 1.00 92.31 298 THR A C 1
ATOM 2345 O O . THR A 1 298 ? -23.676 10.608 8.249 1.00 92.31 298 THR A O 1
ATOM 2348 N N . ALA A 1 299 ? -24.035 12.829 8.142 1.00 90.50 299 ALA A N 1
ATOM 2349 C CA . ALA A 1 299 ? -25.225 12.849 8.992 1.00 90.50 299 ALA A CA 1
ATOM 2350 C C . ALA A 1 299 ? -26.377 11.995 8.429 1.00 90.50 299 ALA A C 1
ATOM 2352 O O . ALA A 1 299 ? -26.541 11.890 7.211 1.00 90.50 299 ALA A O 1
ATOM 2353 N N . HIS A 1 300 ? -27.201 11.427 9.317 1.00 90.81 300 HIS A N 1
ATOM 2354 C CA . HIS A 1 300 ? -28.262 10.471 8.963 1.00 90.81 300 HIS A CA 1
ATOM 2355 C C . HIS A 1 300 ? -29.316 11.024 7.993 1.00 90.81 300 HIS A C 1
ATOM 2357 O O . HIS A 1 300 ? -29.842 10.271 7.184 1.00 90.81 300 HIS A O 1
ATOM 2363 N N . PHE A 1 301 ? -29.597 12.329 8.034 1.00 87.12 301 PHE A N 1
ATOM 2364 C CA . PHE A 1 301 ? -30.638 12.959 7.214 1.00 87.12 301 PHE A CA 1
ATOM 2365 C C . PHE A 1 301 ? -30.237 13.188 5.745 1.00 87.12 301 PHE A C 1
ATOM 2367 O O . PHE A 1 301 ? -31.064 13.637 4.952 1.00 87.12 301 PHE A O 1
ATOM 2374 N N . LYS A 1 302 ? -28.977 12.937 5.356 1.00 87.00 302 LYS A N 1
ATOM 2375 C CA . LYS A 1 302 ? -28.552 13.138 3.964 1.00 87.00 302 LYS A CA 1
ATOM 2376 C C . LYS A 1 302 ? -29.111 12.047 3.049 1.00 87.00 302 LYS A C 1
ATOM 2378 O O . LYS A 1 302 ? -28.983 10.858 3.332 1.00 87.00 302 LYS A O 1
ATOM 2383 N N . GLN A 1 303 ? -29.656 12.462 1.908 1.00 88.19 303 GLN A N 1
ATOM 2384 C CA . GLN A 1 303 ? -30.085 11.550 0.846 1.00 88.19 303 GLN A CA 1
ATOM 2385 C C . GLN A 1 303 ? -28.898 10.747 0.289 1.00 88.19 303 GLN A C 1
ATOM 2387 O O . GLN A 1 303 ? -27.763 11.225 0.291 1.00 88.19 303 GLN A O 1
ATOM 2392 N N . HIS A 1 304 ? -29.164 9.523 -0.181 1.00 90.75 304 HIS A N 1
ATOM 2393 C CA . HIS A 1 304 ? -28.173 8.610 -0.779 1.00 90.75 304 HIS A CA 1
ATOM 2394 C C . HIS A 1 304 ? -26.965 8.262 0.114 1.00 90.75 304 HIS A C 1
ATOM 2396 O O . HIS A 1 304 ? -25.950 7.768 -0.373 1.00 90.75 304 HIS A O 1
ATOM 2402 N N . ARG A 1 305 ? -27.068 8.471 1.433 1.00 93.62 305 ARG A N 1
ATOM 2403 C CA . ARG A 1 305 ? -25.986 8.262 2.407 1.00 93.62 305 ARG A CA 1
ATOM 2404 C C . ARG A 1 305 ? -25.320 6.883 2.306 1.00 93.62 305 ARG A C 1
ATOM 2406 O O . ARG A 1 305 ? -24.096 6.802 2.296 1.00 93.62 305 ARG A O 1
ATOM 2413 N N . GLU A 1 306 ? -26.112 5.817 2.226 1.00 94.50 306 GLU A N 1
ATOM 2414 C CA . GLU A 1 306 ? -25.603 4.441 2.112 1.00 94.50 306 GLU A CA 1
ATOM 2415 C C . GLU A 1 306 ? -24.893 4.197 0.781 1.00 94.50 306 GLU A C 1
ATOM 2417 O O . GLU A 1 306 ? -23.796 3.648 0.766 1.00 94.50 306 GLU A O 1
ATOM 2422 N N . GLN A 1 307 ? -25.475 4.665 -0.325 1.00 93.75 307 GLN A N 1
ATOM 2423 C CA . GLN A 1 307 ? -24.893 4.515 -1.661 1.00 93.75 307 GLN A CA 1
ATOM 2424 C C . GLN A 1 307 ? -23.535 5.217 -1.749 1.00 93.75 307 GLN A C 1
ATOM 2426 O O . GLN A 1 307 ? -22.557 4.608 -2.176 1.00 93.75 307 GLN A O 1
ATOM 2431 N N . VAL A 1 308 ? -23.452 6.460 -1.261 1.00 92.06 308 VAL A N 1
ATOM 2432 C CA . VAL A 1 308 ? -22.196 7.221 -1.211 1.00 92.06 308 VAL A CA 1
ATOM 2433 C C . VAL A 1 308 ? -21.164 6.515 -0.330 1.00 92.06 308 VAL A C 1
ATOM 2435 O O . VAL A 1 308 ? -19.996 6.435 -0.704 1.00 92.06 308 VAL A O 1
ATOM 2438 N N . PHE A 1 309 ? -21.565 5.977 0.826 1.00 96.94 309 PHE A N 1
ATOM 2439 C CA . PHE A 1 309 ? -20.649 5.237 1.695 1.00 96.94 309 PHE A CA 1
ATOM 2440 C C . PHE A 1 309 ? -20.097 3.979 1.020 1.00 96.94 309 PHE A C 1
ATOM 2442 O O . PHE A 1 309 ? -18.881 3.792 1.007 1.00 96.94 309 PHE A O 1
ATOM 2449 N N . VAL A 1 310 ? -20.959 3.157 0.414 1.00 97.31 310 VAL A N 1
ATOM 2450 C CA . VAL A 1 310 ? -20.549 1.936 -0.298 1.00 97.31 310 VAL A CA 1
ATOM 2451 C C . VAL A 1 310 ? -19.615 2.273 -1.460 1.00 97.31 310 VAL A C 1
ATOM 2453 O O . VAL A 1 310 ? -18.580 1.631 -1.615 1.00 97.31 310 VAL A O 1
ATOM 2456 N N . GLU A 1 311 ? -19.912 3.321 -2.231 1.00 94.12 311 GLU A N 1
ATOM 2457 C CA . GLU A 1 311 ? -19.041 3.783 -3.315 1.00 94.12 311 GLU A CA 1
ATOM 2458 C C . GLU A 1 311 ? -17.642 4.163 -2.798 1.00 94.12 311 GLU A C 1
ATOM 2460 O O . GLU A 1 311 ? -16.629 3.741 -3.362 1.00 94.12 311 GLU A O 1
ATOM 2465 N N . LYS A 1 312 ? -17.554 4.922 -1.693 1.00 93.88 312 LYS A N 1
ATOM 2466 C CA . LYS A 1 312 ? -16.256 5.319 -1.118 1.00 93.88 312 LYS A CA 1
ATOM 2467 C C . LYS A 1 312 ? -15.531 4.162 -0.429 1.00 93.88 312 LYS A C 1
ATOM 2469 O O . LYS A 1 312 ? -14.301 4.136 -0.464 1.00 93.88 312 LYS A O 1
ATOM 2474 N N . GLN A 1 313 ? -16.255 3.194 0.135 1.00 97.38 313 GLN A N 1
ATOM 2475 C CA . GLN A 1 313 ? -15.683 1.951 0.660 1.00 97.38 313 GLN A CA 1
ATOM 2476 C C . GLN A 1 313 ? -15.012 1.156 -0.465 1.00 97.38 313 GLN A C 1
ATOM 2478 O O . GLN A 1 313 ? -13.822 0.861 -0.366 1.00 97.38 313 GLN A O 1
ATOM 2483 N N . LEU A 1 314 ? -15.737 0.891 -1.557 1.00 96.06 314 LEU A N 1
ATOM 2484 C CA . LEU A 1 314 ? -15.209 0.173 -2.720 1.00 96.06 314 LEU A CA 1
ATOM 2485 C C . LEU A 1 314 ? -14.014 0.906 -3.338 1.00 96.06 314 LEU A C 1
ATOM 2487 O O . LEU A 1 314 ? -13.021 0.284 -3.707 1.00 96.06 314 LEU A O 1
ATOM 2491 N N . HIS A 1 315 ? -14.069 2.239 -3.404 1.00 90.94 315 HIS A N 1
ATOM 2492 C CA . HIS A 1 315 ? -12.957 3.046 -3.902 1.00 90.94 315 HIS A CA 1
ATOM 2493 C C . HIS A 1 315 ? -11.687 2.907 -3.041 1.00 90.94 315 HIS A C 1
ATOM 2495 O O . HIS A 1 315 ? -10.582 2.794 -3.581 1.00 90.94 315 HIS A O 1
ATOM 2501 N N . PHE A 1 316 ? -11.826 2.888 -1.710 1.00 96.12 316 PHE A N 1
ATOM 2502 C CA . PHE A 1 316 ? -10.709 2.640 -0.795 1.00 96.12 316 PHE A CA 1
ATOM 2503 C C . PHE A 1 316 ? -10.158 1.216 -0.938 1.00 96.12 316 PHE A C 1
ATOM 2505 O O . PHE A 1 316 ? -8.945 1.054 -1.065 1.00 96.12 316 PHE A O 1
ATOM 2512 N N . GLU A 1 317 ? -11.026 0.201 -0.942 1.00 95.62 317 GLU A N 1
ATOM 2513 C CA . GLU A 1 317 ? -10.638 -1.210 -1.067 1.00 95.62 317 GLU A CA 1
ATOM 2514 C C . GLU A 1 317 ? -9.898 -1.474 -2.384 1.00 95.62 317 GLU A C 1
ATOM 2516 O O . GLU A 1 317 ? -8.853 -2.126 -2.393 1.00 95.62 317 GLU A O 1
ATOM 2521 N N . GLU A 1 318 ? -10.377 -0.903 -3.489 1.00 91.69 318 GLU A N 1
ATOM 2522 C CA . GLU A 1 318 ? -9.745 -1.027 -4.801 1.00 91.69 318 GLU A CA 1
ATOM 2523 C C . GLU A 1 318 ? -8.362 -0.362 -4.841 1.00 91.69 318 GLU A C 1
ATOM 2525 O O . GLU A 1 318 ? -7.397 -0.961 -5.325 1.00 91.69 318 GLU A O 1
ATOM 2530 N N . MET A 1 319 ? -8.226 0.848 -4.284 1.00 91.00 319 MET A N 1
ATOM 2531 C CA . MET A 1 319 ? -6.921 1.507 -4.163 1.00 91.00 319 MET A CA 1
ATOM 2532 C C . MET A 1 319 ? -5.969 0.705 -3.268 1.00 91.00 319 MET A C 1
ATOM 2534 O O . MET A 1 319 ? -4.822 0.481 -3.652 1.00 91.00 319 MET A O 1
ATOM 2538 N N . HIS A 1 320 ? -6.441 0.217 -2.118 1.00 94.38 320 HIS A N 1
ATOM 2539 C CA . HIS A 1 320 ? -5.653 -0.604 -1.202 1.00 94.38 320 HIS A CA 1
ATOM 2540 C C . HIS A 1 320 ? -5.137 -1.875 -1.889 1.00 94.38 320 HIS A C 1
ATOM 2542 O O . HIS A 1 320 ? -3.942 -2.176 -1.856 1.00 94.38 320 HIS A O 1
ATOM 2548 N N . ARG A 1 321 ? -6.036 -2.602 -2.560 1.00 92.25 321 ARG A N 1
ATOM 2549 C CA . ARG A 1 321 ? -5.722 -3.823 -3.303 1.00 92.25 321 ARG A CA 1
ATOM 2550 C C . ARG A 1 321 ? -4.694 -3.550 -4.395 1.00 92.25 321 ARG A C 1
ATOM 2552 O O . ARG A 1 321 ? -3.748 -4.326 -4.550 1.00 92.25 321 ARG A O 1
ATOM 2559 N N . ARG A 1 322 ? -4.853 -2.454 -5.144 1.00 88.50 322 ARG A N 1
ATOM 2560 C CA . ARG A 1 322 ? -3.905 -2.044 -6.187 1.00 88.50 322 ARG A CA 1
ATOM 2561 C C . ARG A 1 322 ? -2.531 -1.715 -5.605 1.00 88.50 322 ARG A C 1
ATOM 2563 O O . ARG A 1 322 ? -1.547 -2.245 -6.112 1.00 88.50 322 ARG A O 1
ATOM 2570 N N . LEU A 1 323 ? -2.470 -0.949 -4.515 1.00 89.94 323 LEU A N 1
ATOM 2571 C CA . LEU A 1 323 ? -1.228 -0.600 -3.824 1.00 89.94 323 LEU A CA 1
ATOM 2572 C C . LEU A 1 323 ? -0.459 -1.854 -3.376 1.00 89.94 323 LEU A C 1
ATOM 2574 O O . LEU A 1 323 ? 0.703 -2.023 -3.741 1.00 89.94 323 LEU A O 1
ATOM 2578 N N . VAL A 1 324 ? -1.112 -2.769 -2.651 1.00 91.94 324 VAL A N 1
ATOM 2579 C CA . VAL A 1 324 ? -0.494 -4.029 -2.192 1.00 91.94 324 VAL A CA 1
ATOM 2580 C C . VAL A 1 324 ? -0.049 -4.886 -3.380 1.00 91.94 324 VAL A C 1
ATOM 2582 O O . VAL A 1 324 ? 1.051 -5.439 -3.381 1.00 91.94 324 VAL A O 1
ATOM 2585 N N . THR A 1 325 ? -0.873 -4.973 -4.429 1.00 89.12 325 THR A N 1
ATOM 2586 C CA . THR A 1 325 ? -0.526 -5.732 -5.638 1.00 89.12 325 THR A CA 1
ATOM 2587 C C . THR A 1 325 ? 0.704 -5.150 -6.329 1.00 89.12 325 THR A C 1
ATOM 2589 O O . THR A 1 325 ? 1.580 -5.907 -6.741 1.00 89.12 325 THR A O 1
ATOM 2592 N N . ASN A 1 326 ? 0.795 -3.824 -6.425 1.00 86.62 326 ASN A N 1
ATOM 2593 C CA . ASN A 1 326 ? 1.918 -3.152 -7.060 1.00 86.62 326 ASN A CA 1
ATOM 2594 C C . ASN A 1 326 ? 3.222 -3.352 -6.276 1.00 86.62 326 ASN A C 1
ATOM 2596 O O . ASN A 1 326 ? 4.245 -3.678 -6.872 1.00 86.62 326 ASN A O 1
ATOM 2600 N N . ILE A 1 327 ? 3.174 -3.254 -4.945 1.00 88.38 327 ILE A N 1
ATOM 2601 C CA . ILE A 1 327 ? 4.332 -3.522 -4.078 1.00 88.38 327 ILE A CA 1
ATOM 2602 C C . ILE A 1 327 ? 4.808 -4.972 -4.236 1.00 88.38 327 ILE A C 1
ATOM 2604 O O . ILE A 1 327 ? 5.999 -5.218 -4.414 1.00 88.38 327 ILE A O 1
ATOM 2608 N N . ASN A 1 328 ? 3.887 -5.937 -4.260 1.00 87.50 328 ASN A N 1
ATOM 2609 C CA . ASN A 1 328 ? 4.243 -7.339 -4.481 1.00 87.50 328 ASN A CA 1
ATOM 2610 C C . ASN A 1 328 ? 4.881 -7.575 -5.862 1.00 87.50 328 ASN A C 1
ATOM 2612 O O . ASN A 1 328 ? 5.779 -8.405 -5.985 1.00 87.50 328 ASN A O 1
ATOM 2616 N N . LEU A 1 329 ? 4.451 -6.842 -6.896 1.00 84.00 329 LEU A N 1
ATOM 2617 C CA . LEU A 1 329 ? 5.078 -6.890 -8.221 1.00 84.00 329 LEU A CA 1
ATOM 2618 C C . LEU A 1 329 ? 6.482 -6.267 -8.217 1.00 84.00 329 LEU A C 1
ATOM 2620 O O . LEU A 1 329 ? 7.381 -6.847 -8.815 1.00 84.00 329 LEU A O 1
ATOM 2624 N N . ILE A 1 330 ? 6.698 -5.151 -7.510 1.00 83.88 330 ILE A N 1
ATOM 2625 C CA . ILE A 1 330 ? 8.033 -4.545 -7.318 1.00 83.88 330 ILE A CA 1
ATOM 2626 C C . ILE A 1 330 ? 9.005 -5.559 -6.711 1.00 83.88 330 ILE A C 1
ATOM 2628 O O . ILE A 1 330 ? 10.132 -5.695 -7.189 1.00 83.88 330 ILE A O 1
ATOM 2632 N N . CYS A 1 331 ? 8.573 -6.271 -5.668 1.00 85.06 331 CYS A N 1
ATOM 2633 C CA . CYS A 1 331 ? 9.392 -7.299 -5.033 1.00 85.06 331 CYS A CA 1
ATOM 2634 C C . CYS A 1 331 ? 9.674 -8.465 -5.979 1.00 85.06 331 CYS A C 1
ATOM 2636 O O . CYS A 1 331 ? 10.798 -8.944 -6.021 1.00 85.06 331 CYS A O 1
ATOM 2638 N N . TRP A 1 332 ? 8.678 -8.896 -6.756 1.00 81.06 332 TRP A N 1
ATOM 2639 C CA . TRP A 1 332 ? 8.837 -10.023 -7.671 1.00 81.06 332 TRP A CA 1
ATOM 2640 C C . TRP A 1 332 ? 9.750 -9.724 -8.876 1.00 81.06 332 TRP A C 1
ATOM 2642 O O . TRP A 1 332 ? 10.436 -10.626 -9.325 1.00 81.06 332 TRP A O 1
ATOM 2652 N N . ILE A 1 333 ? 9.793 -8.486 -9.387 1.00 79.25 333 ILE A N 1
ATOM 2653 C CA . ILE A 1 333 ? 10.722 -8.077 -10.472 1.00 79.25 333 ILE A CA 1
ATOM 2654 C C . ILE A 1 333 ? 12.126 -7.760 -9.914 1.00 79.25 333 ILE A C 1
ATOM 2656 O O . ILE A 1 333 ? 13.009 -7.288 -10.631 1.00 79.25 333 ILE A O 1
ATOM 2660 N N . HIS A 1 334 ? 12.324 -7.932 -8.606 1.00 80.06 334 HIS A N 1
ATOM 2661 C CA . HIS A 1 334 ? 13.559 -7.601 -7.900 1.00 80.06 334 HIS A CA 1
ATOM 2662 C C . HIS A 1 334 ? 14.002 -6.149 -8.110 1.00 80.06 334 HIS A C 1
ATOM 2664 O O . HIS A 1 334 ? 15.189 -5.830 -8.120 1.00 80.06 334 HIS A O 1
ATOM 2670 N N . MET A 1 335 ? 13.039 -5.223 -8.195 1.00 78.19 335 MET A N 1
ATOM 2671 C CA . MET A 1 335 ? 13.313 -3.780 -8.308 1.00 78.19 335 MET A CA 1
ATOM 2672 C C . MET A 1 335 ? 13.962 -3.185 -7.048 1.00 78.19 335 MET A C 1
ATOM 2674 O O . MET A 1 335 ? 14.354 -2.019 -7.033 1.00 78.19 335 MET A O 1
ATOM 2678 N N . ILE A 1 336 ? 14.052 -3.966 -5.970 1.00 79.75 336 ILE A N 1
ATOM 2679 C CA . ILE A 1 336 ? 14.768 -3.628 -4.743 1.00 79.75 336 ILE A CA 1
ATOM 2680 C C . ILE A 1 336 ? 16.036 -4.491 -4.714 1.00 79.75 336 ILE A C 1
ATOM 2682 O O . ILE A 1 336 ? 15.953 -5.653 -4.331 1.00 79.75 336 ILE A O 1
ATOM 2686 N N . PRO A 1 337 ? 17.219 -3.958 -5.073 1.00 74.75 337 PRO A N 1
ATOM 2687 C CA . PRO A 1 337 ? 18.424 -4.781 -5.236 1.00 74.75 337 PRO A CA 1
ATOM 2688 C C . PRO A 1 337 ? 18.907 -5.438 -3.938 1.00 74.75 337 PRO A C 1
ATOM 2690 O O . PRO A 1 337 ? 19.560 -6.475 -3.947 1.00 74.75 337 PRO A O 1
ATOM 2693 N N . ASN A 1 338 ? 18.619 -4.813 -2.795 1.00 81.44 338 ASN A N 1
ATOM 2694 C CA . ASN A 1 338 ? 19.034 -5.330 -1.501 1.00 81.44 338 ASN A CA 1
ATOM 2695 C C . ASN A 1 338 ? 18.025 -6.378 -1.011 1.00 81.44 338 ASN A C 1
ATOM 2697 O O . ASN A 1 338 ? 16.921 -6.020 -0.600 1.00 81.44 338 ASN A O 1
ATOM 2701 N N . ALA A 1 339 ? 18.437 -7.647 -0.996 1.00 80.00 339 ALA A N 1
ATOM 2702 C CA . ALA A 1 339 ? 17.608 -8.775 -0.570 1.00 80.00 339 ALA A CA 1
ATOM 2703 C C . ALA A 1 339 ? 17.003 -8.590 0.835 1.00 80.00 339 ALA A C 1
ATOM 2705 O O . ALA A 1 339 ? 15.821 -8.844 1.035 1.00 80.00 339 ALA A O 1
ATOM 2706 N N . SER A 1 340 ? 17.766 -8.056 1.797 1.00 80.19 340 SER A N 1
ATOM 2707 C CA . SER A 1 340 ? 17.251 -7.787 3.149 1.00 80.19 340 SER A CA 1
ATOM 2708 C C . SER A 1 340 ? 16.190 -6.680 3.155 1.00 80.19 340 SER A C 1
ATOM 2710 O O . SER A 1 340 ? 15.189 -6.786 3.861 1.00 80.19 340 SER A O 1
ATOM 2712 N N . LYS A 1 341 ? 16.360 -5.624 2.343 1.00 82.56 341 LYS A N 1
ATOM 2713 C CA . LYS A 1 341 ? 15.321 -4.592 2.168 1.00 82.56 341 LYS A CA 1
ATOM 2714 C C . LYS A 1 341 ? 14.086 -5.160 1.465 1.00 82.56 341 LYS A C 1
ATOM 2716 O O . LYS A 1 341 ? 12.976 -4.838 1.872 1.00 82.56 341 LYS A O 1
ATOM 2721 N N . MET A 1 342 ? 14.263 -5.993 0.440 1.00 84.69 342 MET A N 1
ATOM 2722 C CA . MET A 1 342 ? 13.162 -6.633 -0.286 1.00 84.69 342 MET A CA 1
ATOM 2723 C C . MET A 1 342 ? 12.315 -7.500 0.644 1.00 84.69 342 MET A C 1
ATOM 2725 O O . MET A 1 342 ? 11.095 -7.365 0.655 1.00 84.69 342 MET A O 1
ATOM 2729 N N . GLU A 1 343 ? 12.964 -8.305 1.483 1.00 82.00 343 GLU A N 1
ATOM 2730 C CA . GLU A 1 343 ? 12.298 -9.160 2.463 1.00 82.00 343 GLU A CA 1
ATOM 2731 C C . GLU A 1 343 ? 11.461 -8.343 3.460 1.00 82.00 343 GLU A C 1
ATOM 2733 O O . GLU A 1 343 ? 10.314 -8.683 3.759 1.00 82.00 343 GLU A O 1
ATOM 2738 N N . LYS A 1 344 ? 12.009 -7.212 3.928 1.00 84.56 344 LYS A N 1
ATOM 2739 C CA . LYS A 1 344 ? 11.279 -6.256 4.772 1.00 84.56 344 LYS A CA 1
ATOM 2740 C C . LYS A 1 344 ? 10.066 -5.674 4.048 1.00 84.56 344 LYS A C 1
ATOM 2742 O O . LYS A 1 344 ? 8.994 -5.606 4.638 1.00 84.56 344 LYS A O 1
ATOM 2747 N N . VAL A 1 345 ? 10.201 -5.291 2.775 1.00 88.94 345 VAL A N 1
ATOM 2748 C CA . VAL A 1 345 ? 9.075 -4.772 1.979 1.00 88.94 345 VAL A CA 1
ATOM 2749 C C . VAL A 1 345 ? 7.987 -5.823 1.798 1.00 88.94 345 VAL A C 1
ATOM 2751 O O . VAL A 1 345 ? 6.816 -5.505 1.980 1.00 88.94 345 VAL A O 1
ATOM 2754 N N . GLN A 1 346 ? 8.340 -7.070 1.488 1.00 87.12 346 GLN A N 1
ATOM 2755 C CA . GLN A 1 346 ? 7.349 -8.138 1.335 1.00 87.12 346 GLN A CA 1
ATOM 2756 C C . GLN A 1 346 ? 6.635 -8.445 2.650 1.00 87.12 346 GLN A C 1
ATOM 2758 O O . GLN A 1 346 ? 5.425 -8.674 2.651 1.00 87.12 346 GLN A O 1
ATOM 2763 N N . HIS A 1 347 ? 7.356 -8.408 3.772 1.00 85.50 347 HIS A N 1
ATOM 2764 C CA . HIS A 1 347 ? 6.736 -8.553 5.081 1.00 85.50 347 HIS A CA 1
ATOM 2765 C C . HIS A 1 347 ? 5.742 -7.421 5.369 1.00 85.50 347 HIS A C 1
ATOM 2767 O O . HIS A 1 347 ? 4.587 -7.683 5.699 1.00 85.50 347 HIS A O 1
ATOM 2773 N N . GLU A 1 348 ? 6.161 -6.168 5.195 1.00 88.62 348 GLU A N 1
ATOM 2774 C CA . GLU A 1 348 ? 5.293 -5.008 5.410 1.00 88.62 348 GLU A CA 1
ATOM 2775 C C . GLU A 1 348 ? 4.088 -5.004 4.454 1.00 88.62 348 GLU A C 1
ATOM 2777 O O . GLU A 1 348 ? 2.982 -4.636 4.846 1.00 88.62 348 GLU A O 1
ATOM 2782 N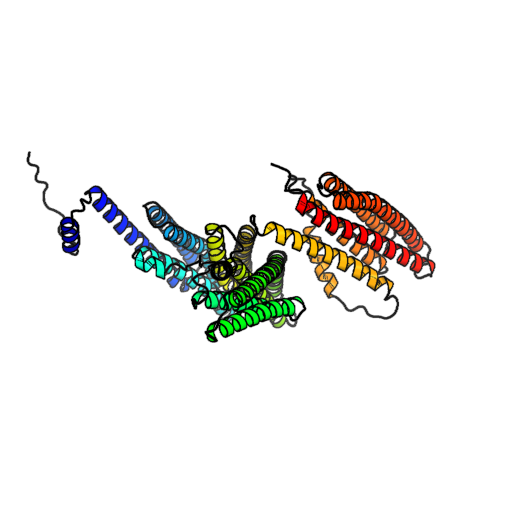 N . ALA A 1 349 ? 4.253 -5.481 3.216 1.00 90.81 349 ALA A N 1
ATOM 2783 C CA . ALA A 1 349 ? 3.157 -5.649 2.265 1.00 90.81 349 ALA A CA 1
ATOM 2784 C C . ALA A 1 349 ? 2.146 -6.713 2.724 1.00 90.81 349 ALA A C 1
ATOM 2786 O O . ALA A 1 349 ? 0.938 -6.520 2.567 1.00 90.81 349 ALA A O 1
ATOM 2787 N N . ALA A 1 350 ? 2.619 -7.811 3.323 1.00 86.94 350 ALA A N 1
ATOM 2788 C CA . ALA A 1 350 ? 1.758 -8.844 3.895 1.00 86.94 350 ALA A CA 1
ATOM 2789 C C . ALA A 1 350 ? 0.950 -8.310 5.090 1.00 86.94 350 ALA A C 1
ATOM 2791 O O . ALA A 1 350 ? -0.255 -8.544 5.162 1.00 86.94 350 ALA A O 1
ATOM 2792 N N . VAL A 1 351 ? 1.583 -7.532 5.977 1.00 86.50 351 VAL A N 1
ATOM 2793 C CA . VAL A 1 351 ? 0.898 -6.846 7.088 1.00 86.50 351 VAL A CA 1
ATOM 2794 C C . VAL A 1 351 ? -0.135 -5.850 6.559 1.00 86.50 351 VAL A C 1
ATOM 2796 O O . VAL A 1 351 ? -1.280 -5.833 7.015 1.00 86.50 351 VAL A O 1
ATOM 2799 N N . LEU A 1 352 ? 0.232 -5.048 5.554 1.00 91.75 352 LEU A N 1
ATOM 2800 C CA . LEU A 1 352 ? -0.682 -4.091 4.939 1.00 91.75 352 LEU A CA 1
ATOM 2801 C C . LEU A 1 352 ? -1.902 -4.802 4.334 1.00 91.75 352 LEU A C 1
ATOM 2803 O O . LEU A 1 352 ? -3.013 -4.320 4.528 1.00 91.75 352 LEU A O 1
ATOM 2807 N N . SER A 1 353 ? -1.736 -5.960 3.690 1.00 89.88 353 SER A N 1
ATOM 2808 C CA . SER A 1 353 ? -2.843 -6.708 3.074 1.00 89.88 353 SER A CA 1
ATOM 2809 C C . SER A 1 353 ? -3.974 -7.064 4.047 1.00 89.88 353 SER A C 1
ATOM 2811 O O . SER A 1 353 ? -5.132 -7.091 3.637 1.00 89.88 353 SER A O 1
ATOM 2813 N N . ALA A 1 354 ? -3.664 -7.336 5.318 1.00 82.81 354 ALA A N 1
ATOM 2814 C CA . ALA A 1 354 ? -4.669 -7.653 6.338 1.00 82.81 354 ALA A CA 1
ATOM 2815 C C . ALA A 1 354 ? -5.403 -6.397 6.854 1.00 82.81 354 ALA A C 1
ATOM 2817 O O . ALA A 1 354 ? -6.571 -6.441 7.240 1.00 82.81 354 ALA A O 1
ATOM 2818 N N . SER A 1 355 ? -4.742 -5.238 6.794 1.00 90.19 355 SER A N 1
ATOM 2819 C CA . SER A 1 355 ? -5.228 -3.999 7.410 1.00 90.19 355 SER A CA 1
ATOM 2820 C C . SER A 1 355 ? -6.426 -3.336 6.718 1.00 90.19 355 SER A C 1
ATOM 2822 O O . SER A 1 355 ? -7.058 -2.457 7.309 1.00 90.19 355 SER A O 1
ATOM 2824 N N . SER A 1 356 ? -6.776 -3.750 5.492 1.00 93.75 356 SER A N 1
ATOM 2825 C CA . SER A 1 356 ? -7.968 -3.247 4.788 1.00 93.75 356 SER A CA 1
ATOM 2826 C C . SER A 1 356 ? -9.242 -3.486 5.601 1.00 93.75 356 SER A C 1
ATOM 2828 O O . SER A 1 356 ? -10.029 -2.562 5.815 1.00 93.75 356 SER A O 1
ATOM 2830 N N . SER A 1 357 ? -9.387 -4.699 6.144 1.00 93.19 357 SER A N 1
ATOM 2831 C CA . SER A 1 357 ? -10.537 -5.102 6.955 1.00 93.19 357 SER A CA 1
ATOM 2832 C C . SER A 1 357 ? -10.687 -4.233 8.203 1.00 93.19 357 SER A C 1
ATOM 2834 O O . SER A 1 357 ? -11.802 -3.846 8.552 1.00 93.19 357 SER A O 1
ATOM 2836 N N . TYR A 1 358 ? -9.576 -3.856 8.844 1.00 94.69 358 TYR A N 1
ATOM 2837 C CA . TYR A 1 358 ? -9.591 -2.991 10.027 1.00 94.69 358 TYR A CA 1
ATOM 2838 C C . TYR A 1 358 ? -10.223 -1.634 9.711 1.00 94.69 358 TYR A C 1
ATOM 2840 O O . TYR A 1 358 ? -11.114 -1.174 10.428 1.00 94.69 358 TYR A O 1
ATOM 2848 N N . VAL A 1 359 ? -9.785 -1.013 8.609 1.00 97.06 359 VAL A N 1
ATOM 2849 C CA . VAL A 1 359 ? -10.269 0.298 8.162 1.00 97.06 359 VAL A CA 1
ATOM 2850 C C . VAL A 1 359 ? -11.735 0.215 7.753 1.00 97.06 359 VAL A C 1
ATOM 2852 O O . VAL A 1 359 ? -12.536 1.038 8.189 1.00 97.06 359 VAL A O 1
ATOM 2855 N N . VAL A 1 360 ? -12.109 -0.787 6.955 1.00 97.44 360 VAL A N 1
ATOM 2856 C CA . VAL A 1 360 ? -13.475 -0.936 6.433 1.00 97.44 360 VAL A CA 1
ATOM 2857 C C . VAL A 1 360 ? -14.475 -1.180 7.559 1.00 97.44 360 VAL A C 1
ATOM 2859 O O . VAL A 1 360 ? -15.500 -0.499 7.626 1.00 97.44 360 VAL A O 1
ATOM 2862 N N . TRP A 1 361 ? -14.188 -2.104 8.478 1.00 97.62 361 TRP A N 1
ATOM 2863 C CA . TRP A 1 361 ? -15.084 -2.362 9.606 1.00 97.62 361 TRP A CA 1
ATOM 2864 C C . TRP A 1 361 ? -15.137 -1.187 10.583 1.00 97.62 361 TRP A C 1
ATOM 2866 O O . TRP A 1 361 ? -16.220 -0.851 11.058 1.00 97.62 361 TRP A O 1
ATOM 2876 N N . GLY A 1 362 ? -14.010 -0.507 10.820 1.00 97.50 362 GLY A N 1
ATOM 2877 C CA . GLY A 1 362 ? -13.984 0.722 11.612 1.00 97.50 362 GLY A CA 1
ATOM 2878 C C . GLY A 1 362 ? -14.827 1.836 10.978 1.00 97.50 362 GLY A C 1
ATOM 2879 O O . GLY A 1 362 ? -15.578 2.515 11.675 1.00 97.50 362 GLY A O 1
ATOM 2880 N N . ALA A 1 363 ? -14.769 1.985 9.649 1.00 98.12 363 ALA A N 1
ATOM 2881 C CA . ALA A 1 363 ? -15.575 2.951 8.904 1.00 98.12 363 ALA A CA 1
ATOM 2882 C C . ALA A 1 363 ? -17.069 2.605 8.943 1.00 98.12 363 ALA A C 1
ATOM 2884 O O . ALA A 1 363 ? -17.887 3.500 9.129 1.00 98.12 363 ALA A O 1
ATOM 2885 N N . LYS A 1 364 ? -17.437 1.322 8.813 1.00 97.94 364 LYS A N 1
ATOM 2886 C CA . LYS A 1 364 ? -18.832 0.856 8.944 1.00 97.94 364 LYS A CA 1
ATOM 2887 C C . LYS A 1 364 ? -19.383 1.115 10.345 1.00 97.94 364 LYS A C 1
ATOM 2889 O O . LYS A 1 364 ? -20.520 1.560 10.485 1.00 97.94 364 LYS A O 1
ATOM 2894 N N . LEU A 1 365 ? -18.572 0.884 11.379 1.00 97.06 365 LEU A N 1
ATOM 2895 C CA . LEU A 1 365 ? -18.948 1.188 12.756 1.00 97.06 365 LEU A CA 1
ATOM 2896 C C . LEU A 1 365 ? -19.152 2.697 12.952 1.00 97.06 365 LEU A C 1
ATOM 2898 O O . LEU A 1 365 ? -20.187 3.113 13.464 1.00 97.06 365 LEU A O 1
ATOM 2902 N N . LEU A 1 366 ? -18.237 3.531 12.455 1.00 97.50 366 LEU A N 1
ATOM 2903 C CA . LEU A 1 366 ? -18.395 4.987 12.493 1.00 97.50 366 LEU A CA 1
ATOM 2904 C C . LEU A 1 366 ? -19.621 5.465 11.694 1.00 97.50 366 LEU A C 1
ATOM 2906 O O . LEU A 1 366 ? -20.357 6.334 12.149 1.00 97.50 366 LEU A O 1
ATOM 2910 N N . PHE A 1 367 ? -19.889 4.855 10.540 1.00 97.44 367 PHE A N 1
ATOM 2911 C CA . PHE A 1 367 ? -21.075 5.121 9.729 1.00 97.44 367 PHE A CA 1
ATOM 2912 C C . PHE A 1 367 ? -22.379 4.778 10.456 1.00 97.44 367 PHE A C 1
ATOM 2914 O O . PHE A 1 367 ? -23.393 5.445 10.248 1.00 97.44 367 PHE A O 1
ATOM 2921 N N . SER A 1 368 ? -22.386 3.765 11.320 1.00 95.88 368 SER A N 1
ATOM 2922 C CA . SER A 1 368 ? -23.586 3.417 12.085 1.00 95.88 368 SER A CA 1
ATOM 2923 C C . SER A 1 368 ? -23.969 4.493 13.110 1.00 95.88 368 SER A C 1
ATOM 2925 O O . SER A 1 368 ? -25.153 4.777 13.269 1.00 95.88 368 SER A O 1
ATOM 2927 N N . ASN A 1 369 ? -22.986 5.148 13.739 1.00 95.31 369 ASN A N 1
ATOM 2928 C CA . ASN A 1 369 ? -23.208 6.264 14.658 1.00 95.31 369 ASN A CA 1
ATOM 2929 C C . ASN A 1 369 ? -22.082 7.316 14.533 1.00 95.31 369 ASN A C 1
ATOM 2931 O O . ASN A 1 369 ? -21.079 7.238 15.253 1.00 95.31 369 ASN A O 1
ATOM 2935 N N . PRO A 1 370 ? -22.249 8.323 13.651 1.00 95.00 370 PRO A N 1
ATOM 2936 C CA . PRO A 1 370 ? -21.230 9.336 13.369 1.00 95.00 370 PRO A CA 1
ATOM 2937 C C . PRO A 1 370 ? -20.843 10.207 14.561 1.00 95.00 370 PRO A C 1
ATOM 2939 O O . PRO A 1 370 ? -19.768 10.799 14.551 1.00 95.00 370 PRO A O 1
ATOM 2942 N N . TYR A 1 371 ? -21.710 10.321 15.570 1.00 94.25 371 TYR A N 1
ATOM 2943 C CA . TYR A 1 371 ? -21.534 11.229 16.706 1.00 94.25 371 TYR A CA 1
ATOM 2944 C C . TYR A 1 371 ? -20.889 10.550 17.921 1.00 94.25 371 TYR A C 1
ATOM 2946 O O . TYR A 1 371 ? -20.533 11.223 18.888 1.00 94.25 371 TYR A O 1
ATOM 2954 N N . ASN A 1 372 ? -20.704 9.226 17.885 1.00 95.62 372 ASN A N 1
ATOM 2955 C CA . ASN A 1 372 ? -20.091 8.493 18.984 1.00 95.62 372 ASN A CA 1
ATOM 2956 C C . ASN A 1 372 ? -18.575 8.766 19.050 1.00 95.62 372 ASN A C 1
ATOM 2958 O O . ASN A 1 372 ? -17.801 8.333 18.192 1.00 95.62 372 ASN A O 1
ATOM 2962 N N . ASN A 1 373 ? -18.138 9.452 20.111 1.00 96.25 373 ASN A N 1
ATOM 2963 C CA . ASN A 1 373 ? -16.734 9.816 20.334 1.00 96.25 373 ASN A CA 1
ATOM 2964 C C . ASN A 1 373 ? -15.804 8.589 20.420 1.00 96.25 373 ASN A C 1
ATOM 2966 O O . ASN A 1 373 ? -14.651 8.652 19.997 1.00 96.25 373 ASN A O 1
ATOM 2970 N N . VAL A 1 374 ? -16.288 7.454 20.936 1.00 97.31 374 VAL A N 1
ATOM 2971 C CA . VAL A 1 374 ? -15.501 6.211 21.002 1.00 97.31 374 VAL A CA 1
ATOM 2972 C C . VAL A 1 374 ? -15.248 5.674 19.593 1.00 97.31 374 VAL A C 1
ATOM 2974 O O . VAL A 1 374 ? -14.116 5.311 19.276 1.00 97.31 374 VAL A O 1
ATOM 2977 N N . PHE A 1 375 ? -16.259 5.697 18.717 1.00 97.88 375 PHE A N 1
ATOM 2978 C CA . PHE A 1 375 ? -16.128 5.231 17.330 1.00 97.88 375 PHE A CA 1
ATOM 2979 C C . PHE A 1 375 ? -15.207 6.145 16.516 1.00 97.88 375 PHE A C 1
ATOM 2981 O O . PHE A 1 375 ? -14.341 5.653 15.792 1.00 97.88 375 PHE A O 1
ATOM 2988 N N . GLN A 1 376 ? -15.323 7.466 16.691 1.00 97.44 376 GLN A N 1
ATOM 2989 C CA . GLN A 1 376 ? -14.432 8.442 16.054 1.00 97.44 376 GLN A CA 1
ATOM 2990 C C . GLN A 1 376 ? -12.970 8.247 16.479 1.00 97.44 376 GLN A C 1
ATOM 2992 O O . GLN A 1 376 ? -12.077 8.177 15.629 1.00 97.44 376 GLN A O 1
ATOM 2997 N N . LYS A 1 377 ? -12.710 8.108 17.788 1.00 97.69 377 LYS A N 1
ATOM 2998 C CA . LYS A 1 377 ? -11.362 7.848 18.317 1.00 97.69 377 LYS A CA 1
ATOM 2999 C C . LYS A 1 377 ? -10.804 6.519 17.818 1.00 97.69 377 LYS A C 1
ATOM 3001 O O . LYS A 1 377 ? -9.640 6.465 17.425 1.00 97.69 377 LYS A O 1
ATOM 3006 N N . HIS A 1 378 ? -11.623 5.467 17.805 1.00 97.81 378 HIS A N 1
ATOM 3007 C CA . HIS A 1 378 ? -11.221 4.160 17.297 1.00 97.81 378 HIS A CA 1
ATOM 3008 C C . HIS A 1 378 ? -10.817 4.235 15.820 1.00 97.81 378 HIS A C 1
ATOM 3010 O O . HIS A 1 378 ? -9.695 3.868 15.473 1.00 97.81 378 HIS A O 1
ATOM 3016 N N . PHE A 1 379 ? -11.680 4.789 14.962 1.00 98.25 379 PHE A N 1
ATOM 3017 C CA . PHE A 1 379 ? -11.380 4.932 13.539 1.00 98.25 379 PHE A CA 1
ATOM 3018 C C . PHE A 1 379 ? -10.131 5.789 13.297 1.00 98.25 379 PHE A C 1
ATOM 3020 O O . PHE A 1 379 ? -9.297 5.433 12.469 1.00 98.25 379 PHE A O 1
ATOM 3027 N N . THR A 1 380 ? -9.943 6.862 14.072 1.00 97.31 380 THR A N 1
ATOM 3028 C CA . THR A 1 380 ? -8.739 7.706 13.998 1.00 97.31 380 THR A CA 1
ATOM 3029 C C . THR A 1 380 ? -7.461 6.906 14.270 1.00 97.31 380 THR A C 1
ATOM 3031 O O . THR A 1 380 ? -6.499 7.030 13.512 1.00 97.31 380 THR A O 1
ATOM 3034 N N . LYS A 1 381 ? -7.448 6.040 15.295 1.00 96.62 381 LYS A N 1
ATOM 3035 C CA . LYS A 1 381 ? -6.298 5.161 15.586 1.00 96.62 381 LYS A CA 1
ATOM 3036 C C . LYS A 1 381 ? -6.016 4.196 14.431 1.00 96.62 381 LYS A C 1
ATOM 3038 O O . LYS A 1 381 ? -4.879 4.103 13.973 1.00 96.62 381 LYS A O 1
ATOM 3043 N N . VAL A 1 382 ? -7.051 3.517 13.928 1.00 96.38 382 VAL A N 1
ATOM 3044 C CA . VAL A 1 382 ? -6.934 2.572 12.801 1.00 96.38 382 VAL A CA 1
ATOM 3045 C C . VAL A 1 382 ? -6.396 3.275 11.550 1.00 96.38 382 VAL A C 1
ATOM 3047 O O . VAL A 1 382 ? -5.462 2.791 10.909 1.00 96.38 382 VAL A O 1
ATOM 3050 N N . LYS A 1 383 ? -6.936 4.458 11.242 1.00 95.62 383 LYS A N 1
ATOM 3051 C CA . LYS A 1 383 ? -6.512 5.317 10.133 1.00 95.62 383 LYS A CA 1
ATOM 3052 C C . LYS A 1 383 ? -5.031 5.690 10.237 1.00 95.62 383 LYS A C 1
ATOM 3054 O O . LYS A 1 383 ? -4.297 5.531 9.264 1.00 95.62 383 LYS A O 1
ATOM 3059 N N . GLN A 1 384 ? -4.586 6.155 11.405 1.00 93.94 384 GLN A N 1
ATOM 3060 C CA . GLN A 1 384 ? -3.196 6.559 11.639 1.00 93.94 384 GLN A CA 1
ATOM 3061 C C . GLN A 1 384 ? -2.220 5.390 11.475 1.00 93.94 384 GLN A C 1
ATOM 3063 O O . GLN A 1 384 ? -1.199 5.540 10.804 1.00 93.94 384 GLN A O 1
ATOM 3068 N N . VAL A 1 385 ? -2.549 4.218 12.029 1.00 92.19 385 VAL A N 1
ATOM 3069 C CA . VAL A 1 385 ? -1.720 3.012 11.882 1.00 92.19 385 VAL A CA 1
ATOM 3070 C C . VAL A 1 385 ? -1.612 2.594 10.415 1.00 92.19 385 VAL A C 1
ATOM 3072 O O . VAL A 1 385 ? -0.511 2.336 9.927 1.00 92.19 385 VAL A O 1
ATOM 3075 N N . TRP A 1 386 ? -2.730 2.596 9.685 1.00 95.25 386 TRP A N 1
ATOM 3076 C CA . TRP A 1 386 ? -2.736 2.278 8.259 1.00 95.25 386 TRP A CA 1
ATOM 3077 C C . TRP A 1 386 ? -1.864 3.252 7.446 1.00 95.25 386 TRP A C 1
ATOM 3079 O O . TRP A 1 386 ? -1.020 2.829 6.653 1.00 95.25 386 TRP A O 1
ATOM 3089 N N . GLN A 1 387 ? -1.997 4.561 7.687 1.00 92.94 387 GLN A N 1
ATOM 3090 C CA . GLN A 1 387 ? -1.184 5.590 7.026 1.00 92.94 387 GLN A CA 1
ATOM 3091 C C . GLN A 1 387 ? 0.309 5.442 7.335 1.00 92.94 387 GLN A C 1
ATOM 3093 O O . GLN A 1 387 ? 1.143 5.588 6.440 1.00 92.94 387 GLN A O 1
ATOM 3098 N N . LEU A 1 388 ? 0.656 5.153 8.591 1.00 89.06 388 LEU A N 1
ATOM 3099 C CA . LEU A 1 388 ? 2.035 4.926 9.014 1.00 89.06 388 LEU A CA 1
ATOM 3100 C C . LEU A 1 388 ? 2.650 3.741 8.263 1.00 89.06 388 LEU A C 1
ATOM 3102 O O . LEU A 1 388 ? 3.753 3.873 7.734 1.00 89.06 388 LEU A O 1
ATOM 3106 N N . LYS A 1 389 ? 1.912 2.636 8.117 1.00 90.06 389 LYS A N 1
ATOM 3107 C CA . LYS A 1 389 ? 2.368 1.456 7.370 1.00 90.06 389 LYS A CA 1
ATOM 3108 C C . LYS A 1 389 ? 2.573 1.729 5.881 1.00 90.06 389 LYS A C 1
ATOM 3110 O O . LYS A 1 389 ? 3.609 1.362 5.326 1.00 90.06 389 LYS A O 1
ATOM 3115 N N . VAL A 1 390 ? 1.658 2.458 5.238 1.00 92.06 390 VAL A N 1
ATOM 3116 C CA . VAL A 1 390 ? 1.839 2.880 3.836 1.00 92.06 390 VAL A CA 1
ATOM 3117 C C . VAL A 1 390 ? 3.061 3.794 3.675 1.00 92.06 390 VAL A C 1
ATOM 3119 O O . VAL A 1 390 ? 3.831 3.629 2.729 1.00 92.06 390 VAL A O 1
ATOM 3122 N N . ASN A 1 391 ? 3.293 4.723 4.607 1.00 87.38 391 ASN A N 1
ATOM 3123 C CA . ASN A 1 391 ? 4.467 5.602 4.580 1.00 87.38 391 ASN A CA 1
ATOM 3124 C C . ASN A 1 391 ? 5.786 4.844 4.805 1.00 87.38 391 ASN A C 1
ATOM 3126 O O . ASN A 1 391 ? 6.785 5.156 4.154 1.00 87.38 391 ASN A O 1
ATOM 3130 N N . GLN A 1 392 ? 5.800 3.840 5.686 1.00 86.19 392 GLN A N 1
ATOM 3131 C CA . GLN A 1 392 ? 6.956 2.958 5.878 1.00 86.19 392 GLN A CA 1
ATOM 3132 C C . GLN A 1 392 ? 7.290 2.209 4.583 1.00 86.19 392 GLN A C 1
ATOM 3134 O O . GLN A 1 392 ? 8.428 2.268 4.115 1.00 86.19 392 GLN A O 1
ATOM 3139 N N . LEU A 1 393 ? 6.289 1.596 3.944 1.00 88.31 393 LEU A N 1
ATOM 3140 C CA . LEU A 1 393 ? 6.448 0.925 2.650 1.00 88.31 393 LEU A CA 1
ATOM 3141 C C . LEU A 1 393 ? 6.947 1.870 1.559 1.00 88.31 393 LEU A C 1
ATOM 3143 O O . LEU A 1 393 ? 7.862 1.518 0.815 1.00 88.31 393 LEU A O 1
ATOM 3147 N N . LYS A 1 394 ? 6.397 3.085 1.500 1.00 86.00 394 LYS A N 1
ATOM 3148 C CA . LYS A 1 394 ? 6.857 4.136 0.590 1.00 86.00 394 LYS A CA 1
ATOM 3149 C C . LYS A 1 394 ? 8.341 4.440 0.797 1.00 86.00 394 LYS A C 1
ATOM 3151 O O . LYS A 1 394 ? 9.094 4.466 -0.168 1.00 86.00 394 LYS A O 1
ATOM 3156 N N . SER A 1 395 ? 8.777 4.631 2.041 1.00 83.31 395 SER A N 1
ATOM 3157 C CA . SER A 1 395 ? 10.187 4.892 2.360 1.00 83.31 395 SER A CA 1
ATOM 3158 C C . SER A 1 395 ? 11.102 3.743 1.913 1.00 83.31 395 SER A C 1
ATOM 3160 O O . SER A 1 395 ? 12.120 3.968 1.256 1.00 83.31 395 SER A O 1
ATOM 3162 N N . LEU A 1 396 ? 10.703 2.498 2.194 1.00 82.56 396 LEU A N 1
ATOM 3163 C CA . LEU A 1 396 ? 11.484 1.312 1.842 1.00 82.56 396 LEU A CA 1
ATOM 3164 C C . LEU A 1 396 ? 11.590 1.108 0.321 1.00 82.56 396 LEU A C 1
ATOM 3166 O O . LEU A 1 396 ? 12.690 0.883 -0.188 1.00 82.56 396 LEU A O 1
ATOM 3170 N N . CYS A 1 397 ? 10.476 1.241 -0.407 1.00 79.19 397 CYS A N 1
ATOM 3171 C CA . CYS A 1 397 ? 10.422 1.044 -1.861 1.00 79.19 397 CYS A CA 1
ATOM 3172 C C . CYS A 1 397 ? 11.187 2.124 -2.646 1.00 79.19 397 CYS A C 1
ATOM 3174 O O . CYS A 1 397 ? 11.630 1.870 -3.769 1.00 79.19 397 CYS A O 1
ATOM 3176 N N . LEU A 1 398 ? 11.346 3.324 -2.076 1.00 71.94 398 LEU A N 1
ATOM 3177 C CA . LEU A 1 398 ? 11.932 4.486 -2.752 1.00 71.94 398 LEU A CA 1
ATOM 3178 C C . LEU A 1 398 ? 13.422 4.722 -2.449 1.00 71.94 398 LEU A C 1
ATOM 3180 O O . LEU A 1 398 ? 13.986 5.706 -2.932 1.00 71.94 398 LEU A O 1
ATOM 3184 N N . SER A 1 399 ? 14.095 3.833 -1.708 1.00 59.62 399 SER A N 1
ATOM 3185 C CA . SER A 1 399 ? 15.523 4.000 -1.395 1.00 59.62 399 SER A CA 1
ATOM 3186 C C . SER A 1 399 ? 16.457 3.465 -2.511 1.00 59.62 399 SER A C 1
ATOM 3188 O O . SER A 1 399 ? 16.492 2.279 -2.821 1.00 59.62 399 SER A O 1
ATOM 3190 N N . GLU A 1 400 ? 17.224 4.387 -3.105 1.00 47.38 400 GLU A N 1
ATOM 3191 C CA . GLU A 1 400 ? 18.380 4.245 -4.023 1.00 47.38 400 GLU A CA 1
ATOM 3192 C C . GLU A 1 400 ? 18.154 3.838 -5.497 1.00 47.38 400 GLU A C 1
ATOM 3194 O O . GLU A 1 400 ? 18.489 4.643 -6.367 1.00 47.38 400 GLU A O 1
ATOM 3199 N N . ALA A 1 401 ? 17.591 2.674 -5.838 1.00 50.19 401 ALA A N 1
ATOM 3200 C CA . ALA A 1 401 ? 17.515 2.235 -7.250 1.00 50.19 401 ALA A CA 1
ATOM 3201 C C . ALA A 1 401 ? 16.308 2.816 -8.021 1.00 50.19 401 ALA A C 1
ATOM 3203 O O . ALA A 1 401 ? 16.429 3.228 -9.175 1.00 50.19 401 ALA A O 1
ATOM 3204 N N . ASN A 1 402 ? 15.159 2.945 -7.349 1.00 52.59 402 ASN A N 1
ATOM 3205 C CA . ASN A 1 402 ? 13.901 3.431 -7.935 1.00 52.59 402 ASN A CA 1
ATOM 3206 C C . ASN A 1 402 ? 13.801 4.962 -8.004 1.00 52.59 402 ASN A C 1
ATOM 3208 O O . ASN A 1 402 ? 12.912 5.499 -8.662 1.00 52.59 402 ASN A O 1
ATOM 3212 N N . LEU A 1 403 ? 14.720 5.686 -7.355 1.00 51.91 403 LEU A N 1
ATOM 3213 C CA . LEU A 1 403 ? 14.672 7.145 -7.248 1.00 51.91 403 LEU A CA 1
ATOM 3214 C C . LEU A 1 403 ? 14.789 7.841 -8.618 1.00 51.91 403 LEU A C 1
ATOM 3216 O O . LEU A 1 403 ? 14.213 8.908 -8.800 1.00 51.91 403 LEU A O 1
ATOM 3220 N N . ARG A 1 404 ? 15.517 7.258 -9.584 1.00 52.53 404 ARG A N 1
ATOM 3221 C CA . ARG A 1 404 ? 15.694 7.836 -10.934 1.00 52.53 404 ARG A CA 1
ATOM 3222 C C . ARG A 1 404 ? 14.398 7.785 -11.742 1.00 52.53 404 ARG A C 1
ATOM 3224 O O . ARG A 1 404 ? 13.909 8.825 -12.173 1.00 52.53 404 ARG A O 1
ATOM 3231 N N . THR A 1 405 ? 13.802 6.602 -11.875 1.00 57.09 405 THR A N 1
ATOM 3232 C CA . THR A 1 405 ? 12.519 6.414 -12.569 1.00 57.09 405 THR A CA 1
ATOM 3233 C C . THR A 1 405 ? 11.404 7.184 -11.860 1.00 57.09 405 THR A C 1
ATOM 3235 O O . THR A 1 405 ? 10.637 7.885 -12.510 1.00 57.09 405 THR A O 1
ATOM 3238 N N . TYR A 1 406 ? 11.376 7.159 -10.522 1.00 54.97 406 TYR A N 1
ATOM 3239 C CA . TYR A 1 406 ? 10.408 7.901 -9.710 1.00 54.97 406 TYR A CA 1
ATOM 3240 C C . TYR A 1 406 ? 10.524 9.424 -9.888 1.00 54.97 406 TYR A C 1
ATOM 3242 O O . TYR A 1 406 ? 9.506 10.090 -10.045 1.00 54.97 406 TYR A O 1
ATOM 3250 N N . LYS A 1 407 ? 11.741 9.992 -9.923 1.00 53.75 407 LYS A N 1
ATOM 3251 C CA . LYS A 1 407 ? 11.956 11.426 -10.200 1.00 53.75 407 LYS A CA 1
ATOM 3252 C C . LYS A 1 407 ? 11.542 11.812 -11.617 1.00 53.75 407 LYS A C 1
ATOM 3254 O O . LYS A 1 407 ? 10.891 12.837 -11.791 1.00 53.75 407 LYS A O 1
ATOM 3259 N N . ASN A 1 408 ? 11.863 10.985 -12.611 1.00 58.19 408 ASN A N 1
ATOM 3260 C CA . ASN A 1 408 ? 11.442 11.222 -13.994 1.00 58.19 408 ASN A CA 1
ATOM 3261 C C . ASN A 1 408 ? 9.911 11.219 -14.106 1.00 58.19 408 ASN A C 1
ATOM 3263 O O . ASN A 1 408 ? 9.329 12.126 -14.702 1.00 58.19 408 ASN A O 1
ATOM 3267 N N . ILE A 1 409 ? 9.258 10.254 -13.453 1.00 56.72 409 ILE A N 1
ATOM 3268 C CA . ILE A 1 409 ? 7.800 10.180 -13.366 1.00 56.72 409 ILE A CA 1
ATOM 3269 C C . ILE A 1 409 ? 7.245 11.427 -12.659 1.00 56.72 409 ILE A C 1
ATOM 3271 O O . ILE A 1 409 ? 6.391 12.113 -13.218 1.00 56.72 409 ILE A O 1
ATOM 3275 N N . GLN A 1 410 ? 7.779 11.807 -11.497 1.00 53.66 410 GLN A N 1
ATOM 3276 C CA . GLN A 1 410 ? 7.369 13.012 -10.764 1.00 53.66 410 GLN A CA 1
ATOM 3277 C C . GLN A 1 410 ? 7.431 14.287 -11.623 1.00 53.66 410 GLN A C 1
ATOM 3279 O O . GLN A 1 410 ? 6.518 15.121 -11.583 1.00 53.66 410 GLN A O 1
ATOM 3284 N N . SER A 1 411 ? 8.487 14.428 -12.425 1.00 51.31 411 SER A N 1
ATOM 3285 C CA . SER A 1 411 ? 8.633 15.522 -13.384 1.00 51.31 411 SER A CA 1
ATOM 3286 C C . SER A 1 411 ? 7.560 15.456 -14.473 1.00 51.31 411 SER A C 1
ATOM 3288 O O . SER A 1 411 ? 6.899 16.462 -14.722 1.00 51.31 411 SER A O 1
ATOM 3290 N N . THR A 1 412 ? 7.284 14.282 -15.057 1.00 53.75 412 THR A N 1
ATOM 3291 C CA . THR A 1 412 ? 6.198 14.126 -16.050 1.00 53.75 412 THR A CA 1
ATOM 3292 C C . THR A 1 412 ? 4.799 14.431 -15.503 1.00 53.75 412 THR A C 1
ATOM 3294 O O . THR A 1 412 ? 4.009 15.050 -16.213 1.00 53.75 412 THR A O 1
ATOM 3297 N N . TYR A 1 413 ? 4.488 14.100 -14.243 1.00 53.00 413 TYR A N 1
ATOM 3298 C CA . TYR A 1 413 ? 3.209 14.482 -13.617 1.00 53.00 413 TYR A CA 1
ATOM 3299 C C . TYR A 1 413 ? 3.093 15.994 -13.432 1.00 53.00 413 TYR A C 1
ATOM 3301 O O . TYR A 1 413 ? 2.073 16.581 -13.773 1.00 53.00 413 TYR A O 1
ATOM 3309 N N . THR A 1 414 ? 4.167 16.648 -12.989 1.00 50.53 414 THR A N 1
ATOM 3310 C CA . THR A 1 414 ? 4.197 18.115 -12.872 1.00 50.53 414 THR A CA 1
ATOM 3311 C C . THR A 1 414 ? 4.021 18.783 -14.242 1.00 50.53 414 THR A C 1
ATOM 3313 O O . THR A 1 414 ? 3.309 19.776 -14.370 1.00 50.53 414 THR A O 1
ATOM 3316 N N . LEU A 1 415 ? 4.610 18.213 -15.297 1.00 51.84 415 LEU A N 1
ATOM 3317 C CA . LEU A 1 415 ? 4.403 18.676 -16.670 1.00 51.84 415 LEU A CA 1
ATOM 3318 C C . LEU A 1 415 ? 2.964 18.463 -17.148 1.00 51.84 415 LEU A C 1
ATOM 3320 O O . LEU A 1 415 ? 2.457 19.302 -17.896 1.00 51.84 415 LEU A O 1
ATOM 3324 N N . LYS A 1 416 ? 2.303 17.379 -16.727 1.00 53.75 416 LYS A N 1
ATOM 3325 C CA . LYS A 1 416 ? 0.886 17.121 -17.010 1.00 53.75 416 LYS A CA 1
ATOM 3326 C C . LYS A 1 416 ? -0.017 18.124 -16.291 1.00 53.75 416 LYS A C 1
ATOM 3328 O O . LYS A 1 416 ? -0.909 18.654 -16.940 1.00 53.75 416 LYS A O 1
ATOM 3333 N N . ASP A 1 417 ? 0.269 18.473 -15.037 1.00 53.44 417 ASP A N 1
ATOM 3334 C CA . AS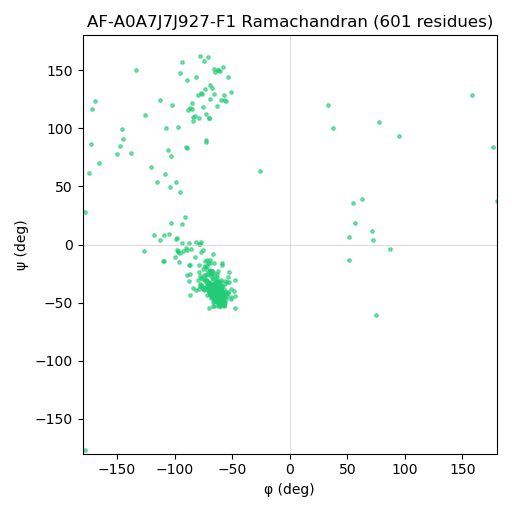P A 1 417 ? -0.450 19.519 -14.290 1.00 53.44 417 ASP A CA 1
ATOM 3335 C C . ASP A 1 417 ? -0.290 20.896 -14.960 1.00 53.44 417 ASP A C 1
ATOM 3337 O O . ASP A 1 417 ? -1.272 21.594 -15.222 1.00 53.44 417 ASP A O 1
ATOM 3341 N N . CYS A 1 418 ? 0.943 21.266 -15.332 1.00 49.75 418 CYS A N 1
ATOM 3342 C CA . CYS A 1 418 ? 1.209 22.484 -16.101 1.00 49.75 418 CYS A CA 1
ATOM 3343 C C . CYS A 1 418 ? 0.520 22.454 -17.475 1.00 49.75 418 CYS A C 1
ATOM 3345 O O . CYS A 1 418 ? 0.009 23.472 -17.933 1.00 49.75 418 CYS A O 1
ATOM 3347 N N . SER A 1 419 ? 0.485 21.294 -18.137 1.00 46.09 419 SER A N 1
ATOM 3348 C CA . SER A 1 419 ? -0.180 21.129 -19.434 1.00 46.09 419 SER A CA 1
ATOM 3349 C C . SER A 1 419 ? -1.698 21.165 -19.317 1.00 46.09 419 SER A C 1
ATOM 3351 O O . SER A 1 419 ? -2.319 21.730 -20.206 1.00 46.09 419 SER A O 1
ATOM 3353 N N . SER A 1 420 ? -2.291 20.651 -18.235 1.00 52.28 420 SER A N 1
ATOM 3354 C CA . SER A 1 420 ? -3.717 20.814 -17.932 1.00 52.28 420 SER A CA 1
ATOM 3355 C C . SER A 1 420 ? -4.053 22.292 -17.791 1.00 52.28 420 SER A C 1
ATOM 3357 O O . SER A 1 420 ? -4.952 22.762 -18.471 1.00 52.28 420 SER A O 1
ATOM 3359 N N . CYS A 1 421 ? -3.249 23.055 -17.040 1.00 51.56 421 CYS A N 1
ATOM 3360 C CA . CYS A 1 421 ? -3.426 24.506 -16.932 1.00 51.56 421 CYS A CA 1
ATOM 3361 C C . CYS A 1 421 ? -3.336 25.204 -18.304 1.00 51.56 421 CYS A C 1
ATOM 3363 O O . CYS A 1 421 ? -4.107 26.116 -18.588 1.00 51.56 421 CYS A O 1
ATOM 3365 N N . ILE A 1 422 ? -2.413 24.776 -19.175 1.00 51.28 422 ILE A N 1
ATOM 3366 C CA . ILE A 1 422 ? -2.285 25.299 -20.549 1.00 51.28 422 ILE A CA 1
ATOM 3367 C C . ILE A 1 422 ? -3.482 24.892 -21.424 1.00 51.28 422 ILE A C 1
ATOM 3369 O O . ILE A 1 422 ? -3.938 25.701 -22.228 1.00 51.28 422 ILE A O 1
ATOM 3373 N N . CYS A 1 423 ? -4.001 23.671 -21.274 1.00 48.09 423 CYS A N 1
ATOM 3374 C CA . CYS A 1 423 ? -5.179 23.197 -22.002 1.00 48.09 423 CYS A CA 1
ATOM 3375 C C . CYS A 1 423 ? -6.440 23.944 -21.552 1.00 48.09 423 CYS A C 1
ATOM 3377 O O . CYS A 1 423 ? -7.221 24.388 -22.390 1.00 48.09 423 CYS A O 1
ATOM 3379 N N . ASP A 1 424 ? -6.601 24.161 -20.247 1.00 51.09 424 ASP A N 1
ATOM 3380 C CA . ASP A 1 424 ? -7.679 24.970 -19.682 1.00 51.09 424 ASP A CA 1
ATOM 3381 C C . ASP A 1 424 ? -7.622 26.405 -20.214 1.00 51.09 424 ASP A C 1
ATOM 3383 O O . ASP A 1 424 ? -8.667 26.975 -20.517 1.00 51.09 424 ASP A O 1
ATOM 3387 N N . LEU A 1 425 ? -6.416 26.968 -20.385 1.00 48.91 425 LEU A N 1
ATOM 3388 C CA . LEU A 1 425 ? -6.182 28.265 -21.030 1.00 48.91 425 LEU A CA 1
ATOM 3389 C C . LEU A 1 425 ? -6.545 28.246 -22.529 1.00 48.91 425 LEU A C 1
ATOM 3391 O O . LEU A 1 425 ? -7.186 29.184 -23.003 1.00 48.91 425 LEU A O 1
ATOM 3395 N N . SER A 1 426 ? -6.193 27.188 -23.273 1.00 39.28 426 SER A N 1
ATOM 3396 C CA . SER A 1 426 ? -6.446 27.087 -24.720 1.00 39.28 426 SER A CA 1
ATOM 3397 C C . SER A 1 426 ? -7.908 26.818 -25.077 1.00 39.28 426 SER A C 1
ATOM 3399 O O . SER A 1 426 ? -8.414 27.404 -26.032 1.00 39.28 426 SER A O 1
ATOM 3401 N N . PHE A 1 427 ? -8.608 25.983 -24.301 1.00 39.47 427 PHE A N 1
ATOM 3402 C CA . PHE A 1 427 ? -10.043 25.749 -24.482 1.00 39.47 427 PHE A CA 1
ATOM 3403 C C . PHE A 1 427 ? -10.846 27.031 -24.225 1.00 39.47 427 PHE A C 1
ATOM 3405 O O . PHE A 1 427 ? -11.811 27.297 -24.938 1.00 39.47 427 PHE A O 1
ATOM 3412 N N . SER A 1 428 ? -10.407 27.892 -23.295 1.00 44.03 428 SER A N 1
ATOM 3413 C CA . SER A 1 428 ? -11.034 29.209 -23.104 1.00 44.03 428 SER A CA 1
ATOM 3414 C C . SER A 1 428 ? -10.814 30.204 -24.240 1.00 44.03 428 SER A C 1
ATOM 3416 O O . SER A 1 428 ? -11.647 31.088 -24.407 1.00 44.03 428 SER A O 1
ATOM 3418 N N . SER A 1 429 ? -9.749 30.075 -25.036 1.00 42.50 429 SER A N 1
ATOM 3419 C CA . SER A 1 429 ? -9.558 30.912 -26.230 1.00 42.50 429 SER A CA 1
ATOM 3420 C C . SER A 1 429 ? -10.461 30.492 -27.399 1.00 42.50 429 SER A C 1
ATOM 3422 O O . SER A 1 429 ? -10.691 31.298 -28.293 1.00 42.50 429 SER A O 1
ATOM 3424 N N . GLN A 1 430 ? -10.973 29.251 -27.414 1.00 39.53 430 GLN A N 1
ATOM 3425 C CA . GLN A 1 430 ? -11.778 28.707 -28.521 1.00 39.53 430 GLN A CA 1
ATOM 3426 C C . GLN A 1 430 ? -13.269 28.497 -28.198 1.00 39.53 430 GLN A C 1
ATOM 3428 O O . GLN A 1 430 ? -14.061 28.369 -29.126 1.00 39.53 430 GLN A O 1
ATOM 3433 N N . LEU A 1 431 ? -13.691 28.520 -26.928 1.00 38.44 431 LEU A N 1
ATOM 3434 C CA . LEU A 1 431 ? -15.097 28.342 -26.520 1.00 38.44 431 LEU A CA 1
ATOM 3435 C C . LEU A 1 431 ? -15.697 29.594 -25.866 1.00 38.44 431 LEU A C 1
ATOM 3437 O O . LEU A 1 431 ? -16.275 29.535 -24.782 1.00 38.44 431 LEU A O 1
ATOM 3441 N N . MET A 1 432 ? -15.615 30.734 -26.554 1.00 38.59 432 MET A N 1
ATOM 3442 C CA . MET A 1 432 ? -16.456 31.899 -26.251 1.00 38.59 432 MET A CA 1
ATOM 3443 C C . MET A 1 432 ? -17.660 31.965 -27.202 1.00 38.59 432 MET A C 1
ATOM 3445 O O . MET A 1 432 ? -17.876 32.959 -27.881 1.00 38.59 432 MET A O 1
ATOM 3449 N N . LEU A 1 433 ? -18.426 30.873 -27.278 1.00 33.31 433 LEU A N 1
ATOM 3450 C CA . LEU A 1 433 ? -19.792 30.818 -27.809 1.00 33.31 433 LEU A CA 1
ATOM 3451 C C . LEU A 1 433 ? -20.382 29.441 -27.465 1.00 33.31 433 LEU A C 1
ATOM 3453 O O . LEU A 1 433 ? -19.830 28.425 -27.870 1.00 33.31 433 LEU A O 1
ATOM 3457 N N . LEU A 1 434 ? -21.526 29.448 -26.769 1.00 28.14 434 LEU A N 1
ATOM 3458 C CA . LEU A 1 434 ? -22.374 28.316 -26.338 1.00 28.14 434 LEU A CA 1
ATOM 3459 C C . LEU A 1 434 ? -22.131 27.771 -24.910 1.00 28.14 434 LEU A C 1
ATOM 3461 O O . LEU A 1 434 ? -21.309 26.901 -24.663 1.00 28.14 434 LEU A O 1
ATOM 3465 N N . ALA A 1 435 ? -22.929 28.324 -23.988 1.00 30.25 435 ALA A N 1
ATOM 3466 C CA . ALA A 1 435 ? -23.685 27.674 -22.907 1.00 30.25 435 ALA A CA 1
ATOM 3467 C C . ALA A 1 435 ? -23.120 26.415 -22.205 1.00 30.25 435 ALA A C 1
ATOM 3469 O O . ALA A 1 435 ? -23.061 25.343 -22.795 1.00 30.25 435 ALA A O 1
ATOM 3470 N N . ASN A 1 436 ? -22.907 26.501 -20.881 1.00 29.81 436 ASN A N 1
ATOM 3471 C CA . ASN A 1 436 ? -23.799 25.960 -19.824 1.00 29.81 436 ASN A CA 1
ATOM 3472 C C . ASN A 1 436 ? -23.002 25.746 -18.501 1.00 29.81 436 ASN A C 1
ATOM 3474 O O . ASN A 1 436 ? -21.959 25.090 -18.530 1.00 29.81 436 ASN A O 1
ATOM 3478 N N . PRO A 1 437 ? -23.445 26.252 -17.330 1.00 32.78 437 PRO A N 1
ATOM 3479 C CA . PRO A 1 437 ? -22.726 26.124 -16.064 1.00 32.78 437 PRO A CA 1
ATOM 3480 C C . PRO A 1 437 ? -23.148 24.848 -15.324 1.00 32.78 437 PRO A C 1
ATOM 3482 O O . PRO A 1 437 ? -24.005 24.873 -14.446 1.00 32.78 437 PRO A O 1
ATOM 3485 N N . ALA A 1 438 ? -22.543 23.715 -15.670 1.00 30.41 438 ALA A N 1
ATOM 3486 C CA . ALA A 1 438 ? -22.689 22.482 -14.900 1.00 30.41 438 ALA A CA 1
ATOM 3487 C C . ALA A 1 438 ? -21.423 21.629 -15.021 1.00 30.41 438 ALA A C 1
ATOM 3489 O O . ALA A 1 438 ? -21.376 20.667 -15.779 1.00 30.41 438 ALA A O 1
ATOM 3490 N N . ASN A 1 439 ? -20.371 21.997 -14.288 1.00 30.70 439 ASN A N 1
ATOM 3491 C CA . ASN A 1 439 ? -19.280 21.065 -14.015 1.00 30.70 439 ASN A CA 1
ATOM 3492 C C . ASN A 1 439 ? -18.677 21.362 -12.635 1.00 30.70 439 ASN A C 1
ATOM 3494 O O . ASN A 1 439 ? -17.740 22.144 -12.481 1.00 30.70 439 ASN A O 1
ATOM 3498 N N . THR A 1 440 ? -19.297 20.794 -11.601 1.00 34.31 440 THR A N 1
ATOM 3499 C CA . THR A 1 440 ? -18.946 20.974 -10.181 1.00 34.31 440 THR A CA 1
ATOM 3500 C C . THR A 1 440 ? -17.737 20.149 -9.726 1.00 34.31 440 THR A C 1
ATOM 3502 O O . THR A 1 440 ? -17.314 20.273 -8.578 1.00 34.31 440 THR A O 1
ATOM 3505 N N . ASP A 1 441 ? -17.117 19.369 -10.611 1.00 27.70 441 ASP A N 1
ATOM 3506 C CA . ASP A 1 441 ? -16.003 18.486 -10.243 1.00 27.70 441 ASP A CA 1
ATOM 3507 C C . ASP A 1 441 ? -14.659 19.226 -10.104 1.00 27.70 441 ASP A C 1
ATOM 3509 O O . ASP A 1 441 ? -13.800 18.824 -9.315 1.00 27.70 441 ASP A O 1
ATOM 3513 N N . SER A 1 442 ? -14.496 20.382 -10.758 1.00 30.88 442 SER A N 1
ATOM 3514 C CA . SER A 1 442 ? -13.259 21.179 -10.684 1.00 30.88 442 SER A CA 1
ATOM 3515 C C . SER A 1 442 ? -13.127 22.022 -9.405 1.00 30.88 442 SER A C 1
ATOM 3517 O O . SER A 1 442 ? -12.020 22.427 -9.048 1.00 30.88 442 SER A O 1
ATOM 3519 N N . GLN A 1 443 ? -14.220 22.270 -8.669 1.00 32.38 443 GLN A N 1
ATOM 3520 C CA . GLN A 1 443 ? -14.184 23.074 -7.434 1.00 32.38 443 GLN A CA 1
ATOM 3521 C C . GLN A 1 443 ? -13.645 22.296 -6.224 1.00 32.38 443 GLN A C 1
ATOM 3523 O O . GLN A 1 443 ? -12.932 22.859 -5.395 1.00 32.38 443 GLN A O 1
ATOM 3528 N N . VAL A 1 444 ? -13.909 20.988 -6.143 1.00 32.41 444 VAL A N 1
ATOM 3529 C CA . VAL A 1 444 ? -13.494 20.155 -4.997 1.00 32.41 444 VAL A CA 1
ATOM 3530 C C . VAL A 1 444 ? -11.992 19.842 -5.036 1.00 32.41 444 VAL A C 1
ATOM 3532 O O . VAL A 1 444 ? -11.349 19.723 -3.990 1.00 32.41 444 VAL A O 1
ATOM 3535 N N . PHE A 1 445 ? -11.406 19.768 -6.235 1.00 32.19 445 PHE A N 1
ATOM 3536 C CA . PHE A 1 445 ? -9.967 19.563 -6.417 1.00 32.19 445 PHE A CA 1
ATOM 3537 C C . PHE A 1 445 ? -9.150 20.797 -5.987 1.00 32.19 445 PHE A C 1
ATOM 3539 O O . PHE A 1 445 ? -8.092 20.664 -5.370 1.00 32.19 445 PHE A O 1
ATOM 3546 N N . HIS A 1 446 ? -9.686 22.000 -6.224 1.00 30.64 446 HIS A N 1
ATOM 3547 C CA . HIS A 1 446 ? -9.074 23.276 -5.829 1.00 30.64 446 HIS A CA 1
ATOM 3548 C C . HIS A 1 446 ? -9.043 23.486 -4.307 1.00 30.64 446 HIS A C 1
ATOM 3550 O O . HIS A 1 446 ? -8.040 23.951 -3.762 1.00 30.64 446 HIS A O 1
ATOM 3556 N N . GLU A 1 447 ? -10.097 23.090 -3.589 1.00 30.41 447 GLU A N 1
ATOM 3557 C CA . GLU A 1 447 ? -10.203 23.309 -2.138 1.00 30.41 447 GLU A CA 1
ATOM 3558 C C . GLU A 1 447 ? -9.260 22.408 -1.316 1.00 30.41 447 GLU A C 1
ATOM 3560 O O . GLU A 1 447 ? -8.729 22.821 -0.283 1.00 30.41 447 GLU A O 1
ATOM 3565 N N . HIS A 1 448 ? -8.963 21.195 -1.800 1.00 30.89 448 HIS A N 1
ATOM 3566 C CA . HIS A 1 448 ? -8.007 20.291 -1.144 1.00 30.89 448 HIS A CA 1
ATOM 3567 C C . HIS A 1 448 ? -6.538 20.707 -1.331 1.00 30.89 448 HIS A C 1
ATOM 3569 O O . HIS A 1 448 ? -5.700 20.394 -0.483 1.00 30.89 448 HIS A O 1
ATOM 3575 N N . LEU A 1 449 ? -6.219 21.432 -2.407 1.00 30.30 449 LEU A N 1
ATOM 3576 C CA . LEU A 1 449 ? -4.872 21.951 -2.668 1.00 30.30 449 LEU A CA 1
ATOM 3577 C C . LEU A 1 449 ? -4.570 23.222 -1.861 1.00 30.30 449 LEU A C 1
ATOM 3579 O O . LEU A 1 449 ? -3.427 23.431 -1.455 1.00 30.30 449 LEU A O 1
ATOM 3583 N N . LEU A 1 450 ? -5.594 24.030 -1.564 1.00 31.59 450 LEU A N 1
ATOM 3584 C CA . LEU A 1 450 ? -5.470 25.256 -0.768 1.00 31.59 450 LEU A CA 1
ATOM 3585 C C . LEU A 1 450 ? -5.034 24.988 0.682 1.00 31.59 450 LEU A C 1
ATOM 3587 O O . LEU A 1 450 ? -4.172 25.699 1.189 1.00 31.59 450 LEU A O 1
ATOM 3591 N N . LYS A 1 451 ? -5.519 23.910 1.317 1.00 31.25 451 LYS A N 1
ATOM 3592 C CA . LYS A 1 451 ? -5.177 23.575 2.716 1.00 31.25 451 LYS A CA 1
ATOM 3593 C C . LYS A 1 451 ? -3.734 23.116 2.955 1.00 31.25 451 LYS A C 1
ATOM 3595 O O . LYS A 1 451 ? -3.312 23.049 4.101 1.00 31.25 451 LYS A O 1
ATOM 3600 N N . LYS A 1 452 ? -2.970 22.788 1.909 1.00 34.44 452 LYS A N 1
ATOM 3601 C CA . LYS A 1 452 ? -1.544 22.416 2.030 1.00 34.44 452 LYS A CA 1
ATOM 3602 C C . LYS A 1 452 ? -0.582 23.574 1.754 1.00 34.44 452 LYS A C 1
ATOM 3604 O O . LYS A 1 452 ? 0.621 23.397 1.910 1.00 34.44 452 LYS A O 1
ATOM 3609 N N . GLY A 1 453 ? -1.095 24.726 1.321 1.00 30.30 453 GLY A N 1
ATOM 3610 C CA . GLY A 1 453 ? -0.288 25.893 0.964 1.00 30.30 453 GLY A CA 1
ATOM 3611 C C . GLY A 1 453 ? 0.002 26.861 2.113 1.00 30.30 453 GLY A C 1
ATOM 3612 O O . GLY A 1 453 ? 0.727 27.824 1.880 1.00 30.30 453 GLY A O 1
ATOM 3613 N N . GLU A 1 454 ? -0.554 26.639 3.309 1.00 28.19 454 GLU A N 1
ATOM 3614 C CA . GLU A 1 454 ? -0.495 27.598 4.427 1.00 28.19 454 GLU A CA 1
ATOM 3615 C C . GLU A 1 454 ? 0.617 27.331 5.463 1.00 28.19 454 GLU A C 1
ATOM 3617 O O . GLU A 1 454 ? 0.878 28.204 6.279 1.00 28.19 454 GLU A O 1
ATOM 3622 N N . ASP A 1 455 ? 1.366 26.224 5.374 1.00 27.59 455 ASP A N 1
ATOM 3623 C CA . ASP A 1 455 ? 2.517 25.937 6.258 1.00 27.59 455 ASP A CA 1
ATOM 3624 C C . ASP A 1 455 ? 3.878 26.168 5.564 1.00 27.59 455 ASP A C 1
ATOM 3626 O O . ASP A 1 455 ? 4.766 25.315 5.581 1.00 27.59 455 ASP A O 1
ATOM 3630 N N . VAL A 1 456 ? 4.068 27.322 4.915 1.00 36.75 456 VAL A N 1
ATOM 3631 C CA . VAL A 1 456 ? 5.375 27.704 4.338 1.00 36.75 456 VAL A CA 1
ATOM 3632 C C . VAL A 1 456 ? 5.864 29.009 4.952 1.00 36.75 456 VAL A C 1
ATOM 3634 O O . VAL A 1 456 ? 5.984 30.018 4.272 1.00 36.75 456 VAL A O 1
ATOM 3637 N N . ASP A 1 457 ? 6.175 28.954 6.243 1.00 28.62 457 ASP A N 1
ATOM 3638 C CA . ASP A 1 457 ? 7.067 29.906 6.908 1.00 28.62 457 ASP A CA 1
ATOM 3639 C C . ASP A 1 457 ? 7.988 29.134 7.863 1.00 28.62 457 ASP A C 1
ATOM 3641 O O . ASP A 1 457 ? 7.749 29.039 9.065 1.00 28.62 457 ASP A O 1
ATOM 3645 N N . LYS A 1 458 ? 9.032 28.511 7.296 1.00 25.88 458 LYS A N 1
ATOM 3646 C CA . LYS A 1 458 ? 10.290 28.148 7.980 1.00 25.88 458 LYS A CA 1
ATOM 3647 C C . LYS A 1 458 ? 11.323 27.641 6.960 1.00 25.88 458 LYS A C 1
ATOM 3649 O O . LYS A 1 458 ? 11.101 26.598 6.344 1.00 25.88 458 LYS A O 1
ATOM 3654 N N . PRO A 1 459 ? 12.472 28.319 6.777 1.00 31.45 459 PRO A N 1
ATOM 3655 C CA . PRO A 1 459 ? 13.529 27.833 5.903 1.00 31.45 459 PRO A CA 1
ATOM 3656 C C . PRO A 1 459 ? 14.311 26.749 6.648 1.00 31.45 459 PRO A C 1
ATOM 3658 O O . PRO A 1 459 ? 15.027 27.035 7.605 1.00 31.45 459 PRO A O 1
ATOM 3661 N N . THR A 1 460 ? 14.162 25.489 6.241 1.00 24.81 460 THR A N 1
ATOM 3662 C CA . THR A 1 460 ? 14.953 24.380 6.794 1.00 24.81 460 THR A CA 1
ATOM 3663 C C . THR A 1 460 ? 15.645 23.611 5.672 1.00 24.81 460 THR A C 1
ATOM 3665 O O . THR A 1 460 ? 15.005 22.974 4.850 1.00 24.81 460 THR A O 1
ATOM 3668 N N . ASN A 1 461 ? 16.975 23.736 5.654 1.00 29.56 461 ASN A N 1
ATOM 3669 C CA . ASN A 1 461 ? 17.993 22.905 5.005 1.00 29.56 461 ASN A CA 1
ATOM 3670 C C . ASN A 1 461 ? 17.690 22.306 3.609 1.00 29.56 461 ASN A C 1
ATOM 3672 O O . ASN A 1 461 ? 17.095 21.245 3.459 1.00 29.56 461 ASN A O 1
ATOM 3676 N N . TRP A 1 462 ? 18.262 22.992 2.613 1.00 43.09 462 TRP A N 1
ATOM 3677 C CA . TRP A 1 462 ? 18.532 22.725 1.190 1.00 43.09 462 TRP A CA 1
ATOM 3678 C C . TRP A 1 462 ? 18.694 21.264 0.704 1.00 43.09 462 TRP A C 1
ATOM 3680 O O . TRP A 1 462 ? 19.728 20.886 0.142 1.00 43.09 462 TRP A O 1
ATOM 3690 N N . ALA A 1 463 ? 17.651 20.444 0.808 1.00 32.19 463 ALA A N 1
ATOM 3691 C CA . ALA A 1 463 ? 17.595 19.124 0.182 1.00 32.19 463 ALA A CA 1
ATOM 3692 C C . ALA A 1 463 ? 17.018 19.196 -1.252 1.00 32.19 463 ALA A C 1
ATOM 3694 O O . ALA A 1 463 ? 15.862 18.873 -1.510 1.00 32.19 463 ALA A O 1
ATOM 3695 N N . SER A 1 464 ? 17.907 19.538 -2.194 1.00 51.66 464 SER A N 1
ATOM 3696 C CA . SER A 1 464 ? 17.793 19.506 -3.669 1.00 51.66 464 SER A CA 1
ATOM 3697 C C . SER A 1 464 ? 16.989 20.629 -4.348 1.00 51.66 464 SER A C 1
ATOM 3699 O O . SER A 1 464 ? 15.768 20.596 -4.411 1.00 51.66 464 SER A O 1
ATOM 3701 N N . ALA A 1 465 ? 17.706 21.569 -4.977 1.00 50.12 465 ALA A N 1
ATOM 3702 C CA . ALA A 1 465 ? 17.156 22.679 -5.769 1.00 50.12 465 ALA A CA 1
ATOM 3703 C C . ALA A 1 465 ? 16.160 22.254 -6.878 1.00 50.12 465 ALA A C 1
ATOM 3705 O O . ALA A 1 465 ? 15.294 23.040 -7.255 1.00 50.12 465 ALA A O 1
ATOM 3706 N N . ASP A 1 466 ? 16.237 21.007 -7.361 1.00 48.28 466 ASP A N 1
ATOM 3707 C CA . ASP A 1 466 ? 15.255 20.409 -8.282 1.00 48.28 466 ASP A CA 1
ATOM 3708 C C . ASP A 1 466 ? 13.848 20.328 -7.658 1.00 48.28 466 ASP A C 1
ATOM 3710 O O . ASP A 1 466 ? 12.839 20.572 -8.320 1.00 48.28 466 ASP A O 1
ATOM 3714 N N . SER A 1 467 ? 13.777 19.997 -6.363 1.00 54.62 467 SER A N 1
ATOM 3715 C CA . SER A 1 467 ? 12.528 19.918 -5.600 1.00 54.62 467 SER A CA 1
ATOM 3716 C C . SER A 1 467 ? 11.905 21.304 -5.423 1.00 54.62 467 SER A C 1
ATOM 3718 O O . SER A 1 467 ? 10.696 21.463 -5.593 1.00 54.62 467 SER A O 1
ATOM 3720 N N . ASP A 1 468 ? 12.729 22.322 -5.171 1.00 68.00 468 ASP A N 1
ATOM 3721 C CA . ASP A 1 468 ? 12.273 23.704 -4.993 1.00 68.00 468 ASP A CA 1
ATOM 3722 C C . ASP A 1 468 ? 11.772 24.319 -6.309 1.00 68.00 468 ASP A C 1
ATOM 3724 O O . ASP A 1 468 ? 10.768 25.042 -6.315 1.00 68.00 468 ASP A O 1
ATOM 3728 N N . LEU A 1 469 ? 12.403 23.987 -7.445 1.00 72.25 469 LEU A N 1
ATOM 3729 C CA . LEU A 1 469 ? 11.938 24.406 -8.773 1.00 72.25 469 LEU A CA 1
ATOM 3730 C C . LEU A 1 469 ? 10.539 23.841 -9.066 1.00 72.25 469 LEU A C 1
ATOM 3732 O O . LEU A 1 469 ? 9.643 24.578 -9.485 1.00 72.25 469 LEU A O 1
ATOM 3736 N N . ILE A 1 470 ? 10.332 22.547 -8.798 1.00 62.19 470 ILE A N 1
ATOM 3737 C CA . ILE A 1 470 ? 9.047 21.862 -8.998 1.00 62.19 470 ILE A CA 1
ATOM 3738 C C . ILE A 1 470 ? 7.958 22.456 -8.093 1.00 62.19 470 ILE A C 1
ATOM 3740 O O . ILE A 1 470 ? 6.843 22.713 -8.554 1.00 62.19 470 ILE A O 1
ATOM 3744 N N . LEU A 1 471 ? 8.262 22.711 -6.816 1.00 66.81 471 LEU A N 1
ATOM 3745 C CA . LEU A 1 471 ? 7.318 23.336 -5.883 1.00 66.81 471 LEU A CA 1
ATOM 3746 C C . LEU A 1 471 ? 6.926 24.749 -6.334 1.00 66.81 471 LEU A C 1
ATOM 3748 O O . LEU A 1 471 ? 5.746 25.109 -6.311 1.00 66.81 471 LEU A O 1
ATOM 3752 N N . THR A 1 472 ? 7.896 25.527 -6.810 1.00 73.75 472 THR A N 1
ATOM 3753 C CA . THR A 1 472 ? 7.657 26.890 -7.297 1.00 73.75 472 THR A CA 1
ATOM 3754 C C . THR A 1 472 ? 6.835 26.890 -8.591 1.00 73.75 472 THR A C 1
ATOM 3756 O O . THR A 1 472 ? 5.907 27.691 -8.715 1.00 73.75 472 THR A O 1
ATOM 3759 N N . ALA A 1 473 ? 7.072 25.944 -9.511 1.00 73.38 473 ALA A N 1
ATOM 3760 C CA . ALA A 1 473 ? 6.245 25.756 -10.709 1.00 73.38 473 ALA A CA 1
ATOM 3761 C C . ALA A 1 473 ? 4.779 25.452 -10.360 1.00 73.38 473 ALA A C 1
ATOM 3763 O O . ALA A 1 473 ? 3.866 26.051 -10.927 1.00 73.38 473 ALA A O 1
ATOM 3764 N N . LYS A 1 474 ? 4.541 24.563 -9.384 1.00 63.84 474 LYS A N 1
ATOM 3765 C CA . LYS A 1 474 ? 3.189 24.229 -8.900 1.00 63.84 474 LYS A CA 1
ATOM 3766 C C . LYS A 1 474 ? 2.486 25.424 -8.260 1.00 63.84 474 LYS A C 1
ATOM 3768 O O . LYS A 1 474 ? 1.284 25.625 -8.463 1.00 63.84 474 LYS A O 1
ATOM 3773 N N . LYS A 1 475 ? 3.227 26.247 -7.513 1.00 76.81 475 LYS A N 1
ATOM 3774 C CA . LYS A 1 475 ? 2.708 27.506 -6.967 1.00 76.81 475 LYS A CA 1
ATOM 3775 C C . LYS A 1 475 ? 2.313 28.462 -8.096 1.00 76.81 475 LYS A C 1
ATOM 3777 O O . LYS A 1 475 ? 1.223 29.024 -8.052 1.00 76.81 475 LYS A O 1
ATOM 3782 N N . LEU A 1 476 ? 3.145 28.582 -9.132 1.00 76.50 476 LEU A N 1
ATOM 3783 C CA . LEU A 1 476 ? 2.887 29.432 -10.297 1.00 76.50 476 LEU A CA 1
ATOM 3784 C C . LEU A 1 476 ? 1.642 28.968 -11.068 1.00 76.50 476 LEU A C 1
ATOM 3786 O O . LEU A 1 476 ? 0.775 29.790 -11.351 1.00 76.50 476 LEU A O 1
ATOM 3790 N N . ALA A 1 477 ? 1.485 27.659 -11.291 1.00 72.19 477 ALA A N 1
ATOM 3791 C CA . ALA A 1 477 ? 0.287 27.068 -11.895 1.00 72.19 477 ALA A CA 1
ATOM 3792 C C . ALA A 1 477 ? -0.987 27.351 -11.075 1.00 72.19 477 ALA A C 1
ATOM 3794 O O . ALA A 1 477 ? -1.998 27.786 -11.623 1.00 72.19 477 ALA A O 1
ATOM 3795 N N . THR A 1 478 ? -0.922 27.197 -9.748 1.00 70.19 478 THR A N 1
ATOM 3796 C CA . THR A 1 478 ? -2.048 27.493 -8.845 1.00 70.19 478 THR A CA 1
ATOM 3797 C C . THR A 1 478 ? -2.460 28.967 -8.905 1.00 70.19 478 THR A C 1
ATOM 3799 O O . THR A 1 478 ? -3.646 29.281 -9.007 1.00 70.19 478 THR A O 1
ATOM 3802 N N . VAL A 1 479 ? -1.499 29.895 -8.837 1.00 79.75 479 VAL A N 1
ATOM 3803 C CA . VAL A 1 479 ? -1.801 31.335 -8.901 1.00 79.75 479 VAL A CA 1
ATOM 3804 C C . VAL A 1 479 ? -2.279 31.728 -10.307 1.00 79.75 479 VAL A C 1
ATOM 3806 O O . VAL A 1 479 ? -3.165 32.572 -10.428 1.00 79.75 479 VAL A O 1
ATOM 3809 N N . MET A 1 480 ? -1.778 31.072 -11.358 1.00 82.31 480 MET A N 1
ATOM 3810 C CA . MET A 1 480 ? -2.252 31.268 -12.728 1.00 82.31 480 MET A CA 1
ATOM 3811 C C . MET A 1 480 ? -3.703 30.806 -12.911 1.00 82.31 480 MET A C 1
ATOM 3813 O O . MET A 1 480 ? -4.505 31.545 -13.474 1.00 82.31 480 MET A O 1
ATOM 3817 N N . SER A 1 481 ? -4.082 29.643 -12.372 1.00 71.00 481 SER A N 1
ATOM 3818 C CA . SER A 1 481 ? -5.480 29.182 -12.381 1.00 71.00 481 SER A CA 1
ATOM 3819 C C . SER A 1 481 ? -6.401 30.182 -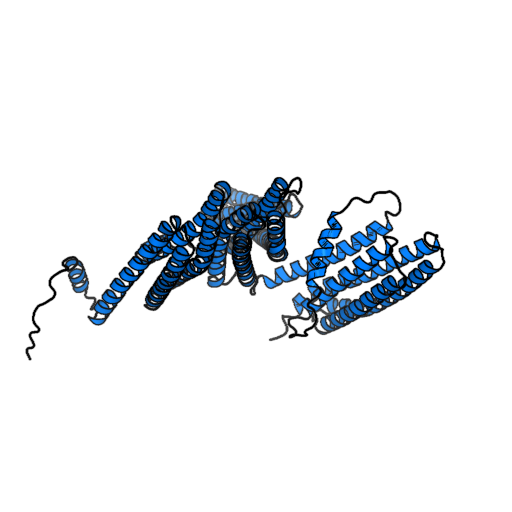11.681 1.00 71.00 481 SER A C 1
ATOM 3821 O O . SER A 1 481 ? -7.442 30.536 -12.223 1.00 71.00 481 SER A O 1
ATOM 3823 N N . LYS A 1 482 ? -5.990 30.713 -10.520 1.00 77.88 482 LYS A N 1
ATOM 3824 C CA . LYS A 1 482 ? -6.762 31.743 -9.804 1.00 77.88 482 LYS A CA 1
ATOM 3825 C C . LYS A 1 482 ? -6.934 33.021 -10.628 1.00 77.88 482 LYS A C 1
ATOM 3827 O O . LYS A 1 482 ? -8.010 33.610 -10.594 1.00 77.88 482 LYS A O 1
ATOM 3832 N N . LEU A 1 483 ? -5.907 33.452 -11.367 1.00 81.38 483 LEU A N 1
ATOM 3833 C CA . LEU A 1 483 ? -6.010 34.598 -12.277 1.00 81.38 483 LEU A CA 1
ATOM 3834 C C . LEU A 1 483 ? -7.058 34.340 -13.368 1.00 81.38 483 LEU A C 1
ATOM 3836 O O . LEU A 1 483 ? -7.904 35.194 -13.618 1.00 81.38 483 LEU A O 1
ATOM 3840 N N . VAL A 1 484 ? -7.023 33.158 -13.984 1.00 75.44 484 VAL A N 1
ATOM 3841 C CA . VAL A 1 484 ? -7.977 32.758 -15.028 1.00 75.44 484 VAL A CA 1
ATOM 3842 C C . VAL A 1 484 ? -9.406 32.719 -14.481 1.00 75.44 484 VAL A C 1
ATOM 3844 O O . VAL A 1 484 ? -10.312 33.272 -15.100 1.00 75.44 484 VAL A O 1
ATOM 3847 N N . ASP A 1 485 ? -9.613 32.155 -13.291 1.00 71.50 485 ASP A N 1
ATOM 3848 C CA . ASP A 1 485 ? -10.931 32.091 -12.647 1.00 71.50 485 ASP A CA 1
ATOM 3849 C C . ASP A 1 485 ? -11.477 33.472 -12.262 1.00 71.50 485 ASP A C 1
ATOM 3851 O O . ASP A 1 485 ? -12.686 33.713 -12.365 1.00 71.50 485 ASP A O 1
ATOM 3855 N N . LEU A 1 486 ? -10.598 34.387 -11.834 1.00 74.12 486 LEU A N 1
ATOM 3856 C CA . LEU A 1 486 ? -10.953 35.780 -11.556 1.00 74.12 486 LEU A CA 1
ATOM 3857 C C . LEU A 1 486 ? -11.428 36.489 -12.825 1.00 74.12 486 LEU A C 1
ATOM 3859 O O . LEU A 1 486 ? -12.429 37.195 -12.776 1.00 74.12 486 LEU A O 1
ATOM 3863 N N . VAL A 1 487 ? -10.738 36.279 -13.947 1.00 75.19 487 VAL A N 1
ATOM 3864 C CA . VAL A 1 487 ? -11.062 36.907 -15.235 1.00 75.19 487 VAL A CA 1
ATOM 3865 C C . VAL A 1 487 ? -12.330 36.310 -15.872 1.00 75.19 487 VAL A C 1
ATOM 3867 O O . VAL A 1 487 ? -13.006 37.015 -16.612 1.00 75.19 487 VAL A O 1
ATOM 3870 N N . ARG A 1 488 ? -12.689 35.053 -15.564 1.00 66.44 488 ARG A N 1
ATOM 3871 C CA . ARG A 1 488 ? -13.856 34.347 -16.138 1.00 66.44 488 ARG A CA 1
ATOM 3872 C C . ARG A 1 488 ? -15.209 34.665 -15.495 1.00 66.44 488 ARG A C 1
ATOM 3874 O O . ARG A 1 488 ? -16.210 34.683 -16.194 1.00 66.44 488 ARG A O 1
ATOM 3881 N N . ASN A 1 489 ? -15.275 34.826 -14.174 1.00 63.59 489 ASN A N 1
ATOM 3882 C CA . ASN A 1 489 ? -16.554 34.778 -13.445 1.00 63.59 489 ASN A CA 1
ATOM 3883 C C . ASN A 1 489 ? -17.222 36.148 -13.216 1.00 63.59 489 ASN A C 1
ATOM 3885 O O . ASN A 1 489 ? -18.013 36.261 -12.283 1.00 63.59 489 ASN A O 1
ATOM 3889 N N . ASP A 1 490 ? -16.839 37.201 -13.946 1.00 57.66 490 ASP A N 1
ATOM 3890 C CA . ASP A 1 490 ? -17.284 38.602 -13.760 1.00 57.66 490 ASP A CA 1
ATOM 3891 C C . ASP A 1 490 ? -17.165 39.165 -12.321 1.00 57.66 490 ASP A C 1
ATOM 3893 O O . ASP A 1 490 ? -17.522 40.306 -12.041 1.00 57.66 490 ASP A O 1
ATOM 3897 N N . ARG A 1 491 ? -16.565 38.408 -11.391 1.00 58.72 491 ARG A N 1
ATOM 3898 C CA . ARG A 1 491 ? -16.239 38.803 -10.007 1.00 58.72 491 ARG A CA 1
ATOM 3899 C C . ARG A 1 491 ? -14.836 39.409 -9.898 1.00 58.72 491 ARG A C 1
ATOM 3901 O O . ARG A 1 491 ? -14.201 39.350 -8.840 1.00 58.72 491 ARG A O 1
ATOM 3908 N N . CYS A 1 492 ? -14.330 39.945 -11.004 1.00 66.94 492 CYS A N 1
ATOM 3909 C CA . CYS A 1 492 ? -13.002 40.529 -11.104 1.00 66.94 492 CYS A CA 1
ATOM 3910 C C . CYS A 1 492 ? -13.027 41.971 -10.588 1.00 66.94 492 CYS A C 1
ATOM 3912 O O . CYS A 1 492 ? -13.592 42.852 -11.228 1.00 66.94 492 CYS A O 1
ATOM 3914 N N . THR A 1 493 ? -12.399 42.236 -9.441 1.00 78.00 493 THR A N 1
ATOM 3915 C CA . THR A 1 493 ? -12.136 43.614 -9.003 1.00 78.00 493 THR A CA 1
ATOM 3916 C C . THR A 1 493 ? -10.730 44.034 -9.417 1.00 78.00 493 THR A C 1
ATOM 3918 O O . THR A 1 493 ? -9.804 43.217 -9.431 1.00 78.00 493 THR A O 1
ATOM 3921 N N . LYS A 1 494 ? -10.551 45.330 -9.710 1.00 81.69 494 LYS A N 1
ATOM 3922 C CA . LYS A 1 494 ? -9.246 45.935 -10.036 1.00 81.69 494 LYS A CA 1
ATOM 3923 C C . LYS A 1 494 ? -8.159 45.526 -9.036 1.00 81.69 494 LYS A C 1
ATOM 3925 O O . LYS A 1 494 ? -7.062 45.146 -9.430 1.00 81.69 494 LYS A O 1
ATOM 3930 N N . GLU A 1 495 ? -8.487 45.554 -7.749 1.00 84.19 495 GLU A N 1
ATOM 3931 C CA . GLU A 1 495 ? -7.571 45.204 -6.665 1.00 84.19 495 GLU A CA 1
ATOM 3932 C C . GLU A 1 495 ? -7.154 43.726 -6.693 1.00 84.19 495 GLU A C 1
ATOM 3934 O O . GLU A 1 495 ? -5.960 43.426 -6.680 1.00 84.19 495 GLU A O 1
ATOM 3939 N N . ARG A 1 496 ? -8.111 42.796 -6.828 1.00 82.44 496 ARG A N 1
ATOM 3940 C CA . ARG A 1 496 ? -7.819 41.352 -6.861 1.00 82.44 496 ARG A CA 1
ATOM 3941 C C . ARG A 1 496 ? -7.026 40.953 -8.102 1.00 82.44 496 ARG A C 1
ATOM 3943 O O . ARG A 1 496 ? -6.138 40.107 -8.005 1.00 82.44 496 ARG A O 1
ATOM 3950 N N . LEU A 1 497 ? -7.302 41.577 -9.250 1.00 84.44 497 LEU A N 1
ATOM 3951 C CA . LEU A 1 497 ? -6.567 41.336 -10.493 1.00 84.44 497 LEU A CA 1
ATOM 3952 C C . LEU A 1 497 ? -5.103 41.783 -10.376 1.00 84.44 497 LEU A C 1
ATOM 3954 O O . LEU A 1 497 ? -4.185 41.028 -10.706 1.00 84.44 497 LEU A O 1
ATOM 3958 N N . LEU A 1 498 ? -4.875 42.987 -9.842 1.00 86.81 498 LEU A N 1
ATOM 3959 C CA . LEU A 1 498 ? -3.530 43.521 -9.631 1.00 86.81 498 LEU A CA 1
ATOM 3960 C C . LEU A 1 498 ? -2.765 42.717 -8.574 1.00 86.81 498 LEU A C 1
ATOM 3962 O O . LEU A 1 498 ? -1.605 42.374 -8.803 1.00 86.81 498 LEU A O 1
ATOM 3966 N N . GLN A 1 499 ? -3.410 42.332 -7.472 1.00 87.31 499 GLN A N 1
ATOM 3967 C CA . GLN A 1 499 ? -2.806 41.473 -6.451 1.00 87.31 499 GLN A CA 1
ATOM 3968 C C . GLN A 1 499 ? -2.421 40.098 -7.020 1.00 87.31 499 GLN A C 1
ATOM 3970 O O . GLN A 1 499 ? -1.320 39.606 -6.769 1.00 87.31 499 GLN A O 1
ATOM 3975 N N . SER A 1 500 ? -3.287 39.495 -7.842 1.00 85.50 500 SER A N 1
ATOM 3976 C CA . SER A 1 500 ? -2.986 38.231 -8.520 1.00 85.50 500 SER A CA 1
ATOM 3977 C C . SER A 1 500 ? -1.789 38.374 -9.463 1.00 85.50 500 SER A C 1
ATOM 3979 O O . SER A 1 500 ? -0.892 37.534 -9.439 1.00 85.50 500 SER A O 1
ATOM 3981 N N . SER A 1 501 ? -1.712 39.468 -10.232 1.00 90.56 501 SER A N 1
ATOM 3982 C CA . SER A 1 501 ? -0.567 39.740 -11.113 1.00 90.56 501 SER A CA 1
ATOM 3983 C C . SER A 1 501 ? 0.753 39.871 -10.341 1.00 90.56 501 SER A C 1
ATOM 3985 O O . SER A 1 501 ? 1.758 39.288 -10.738 1.00 90.56 501 SER A O 1
ATOM 3987 N N . GLN A 1 502 ? 0.750 40.549 -9.186 1.00 88.50 502 GLN A N 1
ATOM 3988 C CA . GLN A 1 502 ? 1.936 40.699 -8.338 1.00 88.50 502 GLN A CA 1
ATOM 3989 C C . GLN A 1 502 ? 2.390 39.362 -7.745 1.00 88.50 502 GLN A C 1
ATOM 3991 O O . GLN A 1 502 ? 3.589 39.091 -7.679 1.00 88.50 502 GLN A O 1
ATOM 3996 N N . ASN A 1 503 ? 1.445 38.513 -7.336 1.00 86.44 503 ASN A N 1
ATOM 3997 C CA . ASN A 1 503 ? 1.747 37.178 -6.825 1.00 86.44 503 ASN A CA 1
ATOM 3998 C C . ASN A 1 503 ? 2.359 36.278 -7.905 1.00 86.44 503 ASN A C 1
ATOM 4000 O O . ASN A 1 503 ? 3.298 35.534 -7.611 1.00 86.44 503 ASN A O 1
ATOM 4004 N N . ILE A 1 504 ? 1.873 36.369 -9.148 1.00 86.75 504 ILE A N 1
ATOM 4005 C CA . ILE A 1 504 ? 2.464 35.654 -10.287 1.00 86.75 504 ILE A CA 1
ATOM 4006 C C . ILE A 1 504 ? 3.871 36.169 -10.547 1.00 86.75 504 ILE A C 1
ATOM 4008 O O . ILE A 1 504 ? 4.779 35.352 -10.635 1.00 86.75 504 ILE A O 1
ATOM 4012 N N . SER A 1 505 ? 4.079 37.489 -10.589 1.00 90.81 505 SER A N 1
ATOM 4013 C CA . SER A 1 505 ? 5.412 38.047 -10.826 1.00 90.81 505 SER A CA 1
ATOM 4014 C C . SER A 1 505 ? 6.416 37.610 -9.760 1.00 90.81 505 SER A C 1
ATOM 4016 O O . SER A 1 505 ? 7.441 37.041 -10.110 1.00 90.81 505 SER A O 1
ATOM 4018 N N . ARG A 1 506 ? 6.079 37.725 -8.467 1.00 87.69 506 ARG A N 1
ATOM 4019 C CA . ARG A 1 506 ? 6.957 37.264 -7.371 1.00 87.69 506 ARG A CA 1
ATOM 4020 C C . ARG A 1 506 ? 7.286 35.772 -7.469 1.00 87.69 506 ARG A C 1
ATOM 4022 O O . ARG A 1 506 ? 8.419 35.365 -7.232 1.00 87.69 506 ARG A O 1
ATOM 4029 N N . THR A 1 507 ? 6.294 34.949 -7.812 1.00 83.69 507 THR A N 1
ATOM 4030 C CA . THR A 1 507 ? 6.489 33.497 -7.961 1.00 83.69 507 THR A CA 1
ATOM 4031 C C . THR A 1 507 ? 7.321 33.172 -9.207 1.00 83.69 507 THR A C 1
ATOM 4033 O O . THR A 1 507 ? 8.153 32.270 -9.174 1.00 83.69 507 THR A O 1
ATOM 4036 N N . SER A 1 508 ? 7.140 33.932 -10.289 1.00 89.44 508 SER A N 1
ATOM 4037 C CA . SER A 1 508 ? 7.905 33.830 -11.534 1.00 89.44 508 SER A CA 1
ATOM 4038 C C . SER A 1 508 ? 9.365 34.241 -11.353 1.00 89.44 508 SER A C 1
ATOM 4040 O O . SER A 1 508 ? 10.242 33.603 -11.931 1.00 89.44 508 SER A O 1
ATOM 4042 N N . ASP A 1 509 ? 9.640 35.260 -10.539 1.00 87.12 509 ASP A N 1
ATOM 4043 C CA . ASP A 1 509 ? 11.002 35.702 -10.226 1.00 87.12 509 ASP A CA 1
ATOM 4044 C C . ASP A 1 509 ? 11.738 34.633 -9.412 1.00 87.12 509 ASP A C 1
ATOM 4046 O O . ASP A 1 509 ? 12.855 34.244 -9.754 1.00 87.12 509 ASP A O 1
ATOM 4050 N N . ALA A 1 510 ? 11.075 34.069 -8.395 1.00 85.56 510 ALA A N 1
ATOM 4051 C CA . ALA A 1 510 ? 11.609 32.941 -7.633 1.00 85.56 510 ALA A CA 1
ATOM 4052 C C . ALA A 1 510 ? 11.894 31.725 -8.535 1.00 85.56 510 ALA A C 1
ATOM 4054 O O . ALA A 1 510 ? 12.958 31.111 -8.439 1.00 85.56 510 ALA A O 1
ATOM 4055 N N . PHE A 1 511 ? 10.978 31.410 -9.457 1.00 85.06 511 PHE A N 1
ATOM 4056 C CA . PHE A 1 511 ? 11.148 30.322 -10.420 1.00 85.06 511 PHE A CA 1
ATOM 4057 C C . PHE A 1 511 ? 12.325 30.573 -11.380 1.00 85.06 511 PHE A C 1
ATOM 4059 O O . PHE A 1 511 ? 13.123 29.670 -11.639 1.00 85.06 511 PHE A O 1
ATOM 4066 N N . SER A 1 512 ? 12.472 31.805 -11.872 1.00 88.50 512 SER A N 1
ATOM 4067 C CA . SER A 1 512 ? 13.581 32.208 -12.741 1.00 88.50 512 SER A CA 1
ATOM 4068 C C . SER A 1 512 ? 14.932 32.091 -1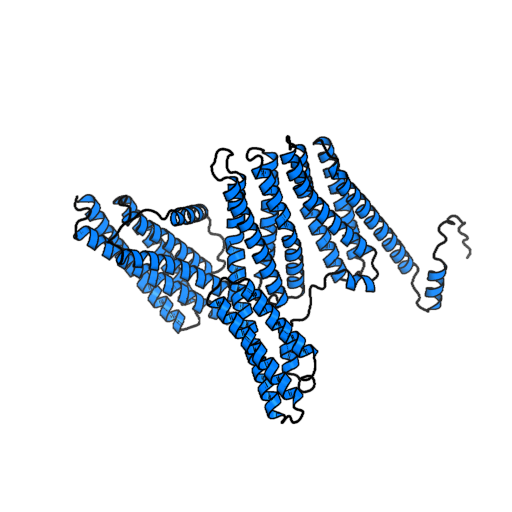2.019 1.00 88.50 512 SER A C 1
ATOM 4070 O O . SER A 1 512 ? 15.861 31.473 -12.542 1.00 88.50 512 SER A O 1
ATOM 4072 N N . CYS A 1 513 ? 15.030 32.553 -10.767 1.00 84.88 513 CYS A N 1
ATOM 4073 C CA . CYS A 1 513 ? 16.239 32.406 -9.949 1.00 84.88 513 CYS A CA 1
ATOM 4074 C C . CYS A 1 513 ? 16.663 30.938 -9.768 1.00 84.88 513 CYS A C 1
ATOM 4076 O O . CYS A 1 513 ? 17.843 30.612 -9.908 1.00 84.88 513 CYS A O 1
ATOM 4078 N N . LEU A 1 514 ? 15.708 30.040 -9.508 1.00 80.44 514 LEU A N 1
ATOM 4079 C CA . LEU A 1 514 ? 15.977 28.602 -9.394 1.00 80.44 514 LEU A CA 1
ATOM 4080 C C . LEU A 1 514 ? 16.403 27.989 -10.736 1.00 80.44 514 LEU A C 1
ATOM 4082 O O . LEU A 1 514 ? 17.332 27.183 -10.776 1.00 80.44 514 LEU A O 1
ATOM 4086 N N . THR A 1 515 ? 15.785 28.420 -11.839 1.00 81.56 515 THR A N 1
ATOM 4087 C CA . THR A 1 515 ? 16.144 27.992 -13.203 1.00 81.56 515 THR A CA 1
ATOM 4088 C C . THR A 1 515 ? 17.598 28.351 -13.528 1.00 81.56 515 THR A C 1
ATOM 4090 O O . THR A 1 515 ? 18.351 27.503 -14.006 1.00 81.56 515 THR A O 1
ATOM 4093 N N . LYS A 1 516 ? 18.033 29.574 -13.190 1.00 84.44 516 LYS A N 1
ATOM 4094 C CA . LYS A 1 516 ? 19.426 30.023 -13.357 1.00 84.44 516 LYS A CA 1
ATOM 4095 C C . LYS A 1 516 ? 20.409 29.168 -12.567 1.00 84.44 516 LYS A C 1
ATOM 4097 O O . LYS A 1 516 ? 21.441 28.757 -13.091 1.00 84.44 516 LYS A O 1
ATOM 4102 N N . HIS A 1 517 ? 20.087 28.901 -11.304 1.00 80.62 517 HIS A N 1
ATOM 4103 C CA . HIS A 1 517 ? 20.940 28.109 -10.420 1.00 80.62 517 HIS A CA 1
ATOM 4104 C C . HIS A 1 517 ? 21.143 26.686 -10.942 1.00 80.62 517 HIS A C 1
ATOM 4106 O O . HIS A 1 517 ? 22.247 26.150 -10.881 1.00 80.62 517 HIS A O 1
ATOM 4112 N N . LEU A 1 518 ? 20.090 26.082 -11.495 1.00 74.88 518 LEU A N 1
ATOM 4113 C CA . LEU A 1 518 ? 20.168 24.760 -12.112 1.00 74.88 518 LEU A CA 1
ATOM 4114 C C . LEU A 1 518 ? 20.957 24.780 -13.420 1.00 74.88 518 LEU A C 1
ATOM 4116 O O . LEU A 1 518 ? 21.773 23.888 -13.638 1.00 74.88 518 LEU A O 1
ATOM 4120 N N . ALA A 1 519 ? 20.800 25.822 -14.239 1.00 79.62 519 ALA A N 1
ATOM 4121 C CA . ALA A 1 519 ? 21.614 26.010 -15.437 1.00 79.62 519 ALA A CA 1
ATOM 4122 C C . ALA A 1 519 ? 23.115 26.076 -15.102 1.00 79.62 519 ALA A C 1
ATOM 4124 O O . ALA A 1 519 ? 23.932 25.433 -15.754 1.00 79.62 519 ALA A O 1
ATOM 4125 N N . MET A 1 520 ? 23.479 26.793 -14.032 1.00 80.38 520 MET A N 1
ATOM 4126 C CA . MET A 1 520 ? 24.869 26.914 -13.569 1.00 80.38 520 MET A CA 1
ATOM 4127 C C . MET A 1 520 ? 25.465 25.597 -13.064 1.00 80.38 520 MET A C 1
ATOM 4129 O O . MET A 1 520 ? 26.680 25.434 -13.073 1.00 80.38 520 MET A O 1
ATOM 4133 N N . LYS A 1 521 ? 24.625 24.660 -12.616 1.00 71.25 521 LYS A N 1
ATOM 4134 C CA . LYS A 1 521 ? 25.048 23.346 -12.110 1.00 71.25 521 LYS A CA 1
ATOM 4135 C C . LYS A 1 521 ? 24.932 22.228 -13.142 1.00 71.25 521 LYS A C 1
ATOM 4137 O O . LYS A 1 521 ? 25.298 21.094 -12.841 1.00 71.25 521 LYS A O 1
ATOM 4142 N N . CYS A 1 522 ? 24.397 22.516 -14.324 1.00 68.88 522 CYS A N 1
ATOM 4143 C CA . CYS A 1 522 ? 24.208 21.531 -15.374 1.00 68.88 522 CYS A CA 1
ATOM 4144 C C . CYS A 1 522 ? 25.538 21.237 -16.083 1.00 68.88 522 CYS A C 1
ATOM 4146 O O . CYS A 1 522 ? 26.242 22.158 -16.486 1.00 68.88 522 CYS A O 1
ATOM 4148 N N . ALA A 1 523 ? 25.868 19.951 -16.232 1.00 69.00 523 ALA A N 1
ATOM 4149 C CA . ALA A 1 523 ? 27.058 19.494 -16.955 1.00 69.00 523 ALA A CA 1
ATOM 4150 C C . ALA A 1 523 ? 26.821 19.331 -18.470 1.00 69.00 523 ALA A C 1
ATOM 4152 O O . ALA A 1 523 ? 27.778 19.255 -19.231 1.00 69.00 523 ALA A O 1
ATOM 4153 N N . ASP A 1 524 ? 25.557 19.249 -18.899 1.00 74.00 524 ASP A N 1
ATOM 4154 C CA . ASP A 1 524 ? 25.180 19.132 -20.307 1.00 74.00 524 ASP A CA 1
ATOM 4155 C C . ASP A 1 524 ? 25.025 20.522 -20.933 1.00 74.00 524 ASP A C 1
ATOM 4157 O O . ASP A 1 524 ? 24.144 21.294 -20.547 1.00 74.00 524 ASP A O 1
ATOM 4161 N N . GLU A 1 525 ? 25.877 20.833 -21.908 1.00 76.19 525 GLU A N 1
ATOM 4162 C CA . GLU A 1 525 ? 25.961 22.150 -22.549 1.00 76.19 525 GLU A CA 1
ATOM 4163 C C . GLU A 1 525 ? 24.649 22.540 -23.253 1.00 76.19 525 GLU A C 1
ATOM 4165 O O . GLU A 1 525 ? 24.221 23.698 -23.206 1.00 76.19 525 GLU A O 1
ATOM 4170 N N . TYR A 1 526 ? 23.950 21.559 -23.836 1.00 80.06 526 TYR A N 1
ATOM 4171 C CA . TYR A 1 526 ? 22.657 21.775 -24.485 1.00 80.06 526 TYR A CA 1
ATOM 4172 C C . TYR A 1 526 ? 21.577 22.189 -23.474 1.00 80.06 526 TYR A C 1
ATOM 4174 O O . TYR A 1 526 ? 20.937 23.236 -23.630 1.00 80.06 526 TYR A O 1
ATOM 4182 N N . SER A 1 527 ? 21.400 21.404 -22.407 1.00 75.06 527 SER A N 1
ATOM 4183 C CA . SER A 1 527 ? 20.421 21.691 -21.353 1.00 75.06 527 SER A CA 1
ATOM 4184 C C . SER A 1 527 ? 20.759 22.975 -20.590 1.00 75.06 527 SER A C 1
ATOM 4186 O O . SER A 1 527 ? 19.858 23.748 -20.264 1.00 75.06 527 SER A O 1
ATOM 4188 N N . GLN A 1 528 ? 22.045 23.254 -20.357 1.00 83.38 528 GLN A N 1
ATOM 4189 C CA . GLN A 1 528 ? 22.509 24.510 -19.769 1.00 83.38 528 GLN A CA 1
ATOM 4190 C C . GLN A 1 528 ? 22.124 25.718 -20.635 1.00 83.38 528 GLN A C 1
ATOM 4192 O O . GLN A 1 528 ? 21.516 26.663 -20.128 1.00 83.38 528 GLN A O 1
ATOM 4197 N N . SER A 1 529 ? 22.429 25.686 -21.937 1.00 86.56 529 SER A N 1
ATOM 4198 C CA . SER A 1 529 ? 22.095 26.769 -22.872 1.00 86.56 529 SER A CA 1
ATOM 4199 C C . SER A 1 529 ? 20.587 27.027 -22.930 1.00 86.56 529 SER A C 1
ATOM 4201 O O . SER A 1 529 ? 20.138 28.176 -22.903 1.00 86.56 529 SER A O 1
ATOM 4203 N N . LEU A 1 530 ? 19.783 25.961 -22.965 1.00 82.94 530 LEU A N 1
ATOM 4204 C CA . LEU A 1 530 ? 18.328 26.070 -23.005 1.00 82.94 530 LEU A CA 1
ATOM 4205 C C . LEU A 1 530 ? 17.750 26.631 -21.694 1.00 82.94 530 LEU A C 1
ATOM 4207 O O . LEU A 1 530 ? 16.895 27.517 -21.735 1.00 82.94 530 LEU A O 1
ATOM 4211 N N . LEU A 1 531 ? 18.250 26.196 -20.533 1.00 84.81 531 LEU A N 1
ATOM 4212 C CA . LEU A 1 531 ? 17.833 26.744 -19.237 1.00 84.81 531 LEU A CA 1
ATOM 4213 C C . LEU A 1 531 ? 18.182 28.230 -19.090 1.00 84.81 531 LEU A C 1
ATOM 4215 O O . LEU A 1 531 ? 17.370 28.983 -18.556 1.00 84.81 531 LEU A O 1
ATOM 4219 N N . LEU A 1 532 ? 19.342 28.674 -19.587 1.00 89.25 532 LEU A N 1
ATOM 4220 C CA . LEU A 1 532 ? 19.722 30.093 -19.574 1.00 89.25 532 LEU A CA 1
ATOM 4221 C C . LEU A 1 532 ? 18.785 30.946 -20.439 1.00 89.25 532 LEU A C 1
ATOM 4223 O O . LEU A 1 532 ? 18.312 31.985 -19.982 1.00 89.25 532 LEU A O 1
ATOM 4227 N N . LYS A 1 533 ? 18.425 30.469 -21.637 1.00 91.06 533 LYS A N 1
ATOM 4228 C CA . LYS A 1 533 ? 17.436 31.143 -22.499 1.00 91.06 533 LYS A CA 1
ATOM 4229 C C . LYS A 1 533 ? 16.072 31.266 -21.818 1.00 91.06 533 LYS A C 1
ATOM 4231 O O . LYS A 1 533 ? 15.409 32.297 -21.918 1.00 91.06 533 LYS A O 1
ATOM 4236 N N . LEU A 1 534 ? 15.639 30.221 -21.113 1.00 88.06 534 LEU A N 1
ATOM 4237 C CA . LEU A 1 534 ? 14.363 30.224 -20.393 1.00 88.06 534 LEU A CA 1
ATOM 4238 C C . LEU A 1 534 ? 14.400 31.145 -19.168 1.00 88.06 534 LEU A C 1
ATOM 4240 O O . LEU A 1 534 ? 13.439 31.879 -18.935 1.00 88.06 534 LEU A O 1
ATOM 4244 N N . TYR A 1 535 ? 15.518 31.170 -18.442 1.00 90.44 535 TYR A N 1
ATOM 4245 C CA . TYR A 1 535 ? 15.776 32.119 -17.357 1.00 90.44 535 TYR A CA 1
ATOM 4246 C C . TYR A 1 535 ? 15.628 33.579 -17.816 1.00 90.44 535 TYR A C 1
ATOM 4248 O O . TYR A 1 535 ? 15.000 34.366 -17.111 1.00 90.44 535 TYR A O 1
ATOM 4256 N N . GLU A 1 536 ? 16.137 33.933 -18.999 1.00 90.25 536 GLU A N 1
ATOM 4257 C CA . GLU A 1 536 ? 16.022 35.290 -19.556 1.00 90.25 536 GLU A CA 1
ATOM 4258 C C . GLU A 1 536 ? 14.604 35.608 -20.049 1.00 90.25 536 GLU A C 1
ATOM 4260 O O . GLU A 1 536 ? 14.113 36.725 -19.884 1.00 90.25 536 GLU A O 1
ATOM 4265 N N . ARG A 1 537 ? 13.910 34.617 -20.619 1.00 94.06 537 ARG A N 1
ATOM 4266 C CA . ARG A 1 537 ? 12.581 34.792 -21.223 1.00 94.06 537 ARG A CA 1
ATOM 4267 C C . ARG A 1 537 ? 11.449 34.921 -20.196 1.00 94.06 537 ARG A C 1
ATOM 4269 O O . ARG A 1 537 ? 10.497 35.671 -20.418 1.00 94.06 537 ARG A O 1
ATOM 4276 N N . ILE A 1 538 ? 11.515 34.185 -19.087 1.00 91.44 538 ILE A N 1
ATOM 4277 C CA . ILE A 1 538 ? 10.445 34.121 -18.073 1.00 91.44 538 ILE A CA 1
ATOM 4278 C C . ILE A 1 538 ? 10.144 35.497 -17.428 1.00 91.44 538 ILE A C 1
ATOM 4280 O O . ILE A 1 538 ? 8.968 35.873 -17.378 1.00 91.44 538 ILE A O 1
ATOM 4284 N N . PRO A 1 539 ? 11.140 36.298 -16.994 1.00 91.88 539 PRO A N 1
ATOM 4285 C CA . PRO A 1 539 ? 10.912 37.643 -16.457 1.00 91.88 539 PRO A CA 1
ATOM 4286 C C . PRO A 1 539 ? 10.235 38.597 -17.451 1.00 91.88 539 PRO A C 1
ATOM 4288 O O . PRO A 1 539 ? 9.363 39.383 -17.067 1.00 91.88 539 PRO A O 1
ATOM 4291 N N . THR A 1 540 ? 10.579 38.508 -18.739 1.00 91.94 540 THR A N 1
ATOM 4292 C CA . THR A 1 540 ? 9.951 39.320 -19.792 1.00 91.94 540 THR A CA 1
ATOM 4293 C C . THR A 1 540 ? 8.467 38.988 -19.930 1.00 91.94 540 THR A C 1
ATOM 4295 O O . THR A 1 540 ? 7.635 39.894 -19.913 1.00 91.94 540 THR A O 1
ATOM 4298 N N . LEU A 1 541 ? 8.119 37.698 -19.985 1.00 91.56 541 LEU A N 1
ATOM 4299 C CA . LEU A 1 541 ? 6.727 37.235 -20.066 1.00 91.56 541 LEU A CA 1
ATOM 4300 C C . LEU A 1 541 ? 5.916 37.616 -18.814 1.00 91.56 541 LEU A C 1
ATOM 4302 O O . LEU A 1 541 ? 4.771 38.052 -18.922 1.00 91.56 541 LEU A O 1
ATOM 4306 N N . SER A 1 542 ? 6.518 37.520 -17.624 1.00 91.56 542 SER A N 1
ATOM 4307 C CA . SER A 1 542 ? 5.921 37.981 -16.359 1.00 91.56 542 SER A CA 1
ATOM 4308 C C . SER A 1 542 ? 5.620 39.484 -16.376 1.00 91.56 542 SER A C 1
ATOM 4310 O O . SER A 1 542 ? 4.529 39.918 -15.995 1.00 91.56 542 SER A O 1
ATOM 4312 N N . THR A 1 543 ? 6.561 40.288 -16.880 1.00 91.75 543 THR A N 1
ATOM 4313 C CA . THR A 1 543 ? 6.394 41.742 -17.012 1.00 91.75 543 THR A CA 1
ATOM 4314 C C . THR A 1 543 ? 5.278 42.084 -18.000 1.00 91.75 543 THR A C 1
ATOM 4316 O O . THR A 1 543 ? 4.433 42.930 -17.703 1.00 91.75 543 THR A O 1
ATOM 4319 N N . GLN A 1 544 ? 5.219 41.391 -19.141 1.00 91.69 544 GLN A N 1
ATOM 4320 C CA . GLN A 1 544 ? 4.144 41.552 -20.124 1.00 91.69 544 GLN A CA 1
ATOM 4321 C C . GLN A 1 544 ? 2.775 41.210 -19.527 1.00 91.69 544 GLN A C 1
ATOM 4323 O O . GLN A 1 544 ? 1.850 42.017 -19.619 1.00 91.69 544 GLN A O 1
ATOM 4328 N N . LEU A 1 545 ? 2.660 40.084 -18.816 1.00 89.88 545 LEU A N 1
ATOM 4329 C CA . LEU A 1 545 ? 1.427 39.699 -18.129 1.00 89.88 545 LEU A CA 1
ATOM 4330 C C . LEU A 1 545 ? 0.981 40.759 -17.111 1.00 89.88 545 LEU A C 1
ATOM 4332 O O . LEU A 1 545 ? -0.200 41.097 -17.050 1.00 89.88 545 LEU A O 1
ATOM 4336 N N . LYS A 1 546 ? 1.910 41.332 -16.339 1.00 89.81 546 LYS A N 1
ATOM 4337 C CA . LYS A 1 546 ? 1.614 42.407 -15.379 1.00 89.81 546 LYS A CA 1
ATOM 4338 C C . LYS A 1 546 ? 1.081 43.670 -16.066 1.00 89.81 546 LYS A C 1
ATOM 4340 O O . LYS A 1 546 ? 0.119 44.272 -15.579 1.00 89.81 546 LYS A O 1
ATOM 4345 N N . MET A 1 547 ? 1.667 44.061 -17.199 1.00 90.19 547 MET A N 1
ATOM 4346 C CA . MET A 1 547 ? 1.184 45.200 -17.988 1.00 90.19 547 MET A CA 1
ATOM 4347 C C . MET A 1 547 ? -0.225 44.939 -18.525 1.00 90.19 547 MET A C 1
ATOM 4349 O O . MET A 1 547 ? -1.106 45.778 -18.355 1.00 90.19 547 MET A O 1
ATOM 4353 N N . VAL A 1 548 ? -0.480 43.751 -19.076 1.00 86.81 548 VAL A N 1
ATOM 4354 C CA . VAL A 1 548 ? -1.801 43.394 -19.615 1.00 86.81 548 VAL A CA 1
ATOM 4355 C C . VAL A 1 548 ? -2.862 43.277 -18.512 1.00 86.81 548 VAL A C 1
ATOM 4357 O O . VAL A 1 548 ? -3.976 43.763 -18.686 1.00 86.81 548 VAL A O 1
ATOM 4360 N N . CYS A 1 549 ? -2.520 42.749 -17.332 1.00 87.38 549 CYS A N 1
ATOM 4361 C CA . CYS A 1 549 ? -3.392 42.796 -16.150 1.00 87.38 549 CYS A CA 1
ATOM 4362 C C . CYS A 1 549 ? -3.734 44.235 -15.738 1.00 87.38 549 CYS A C 1
ATOM 4364 O O . CYS A 1 549 ? -4.855 44.500 -15.312 1.00 87.38 549 CYS A O 1
ATOM 4366 N N . THR A 1 550 ? -2.796 45.174 -15.889 1.00 87.69 550 THR A N 1
ATOM 4367 C CA . THR A 1 550 ? -3.030 46.601 -15.610 1.00 87.69 550 THR A CA 1
ATOM 4368 C C . THR A 1 550 ? -3.969 47.227 -16.646 1.00 87.69 550 THR A C 1
ATOM 4370 O O . THR A 1 550 ? -4.874 47.973 -16.275 1.00 87.69 550 THR A O 1
ATOM 4373 N N . VAL A 1 551 ? -3.819 46.866 -17.926 1.00 87.38 551 VAL A N 1
ATOM 4374 C CA . VAL A 1 551 ? -4.734 47.277 -19.006 1.00 87.38 551 VAL A CA 1
ATOM 4375 C C . VAL A 1 551 ? -6.146 46.740 -18.751 1.00 87.38 551 VAL A C 1
ATOM 4377 O O . VAL A 1 551 ? -7.101 47.512 -18.752 1.00 87.38 551 VAL A O 1
ATOM 4380 N N . LYS A 1 552 ? -6.288 45.451 -18.423 1.00 82.38 552 LYS A N 1
ATOM 4381 C CA . LYS A 1 552 ? -7.578 44.837 -18.060 1.00 82.38 552 LYS A CA 1
ATOM 4382 C C . LYS A 1 552 ? -8.181 45.449 -16.786 1.00 82.38 552 LYS A C 1
ATOM 4384 O O . LYS A 1 552 ? -9.382 45.660 -16.693 1.00 82.38 552 LYS A O 1
ATOM 4389 N N . ALA A 1 553 ? -7.362 45.802 -15.801 1.00 85.19 553 ALA A N 1
ATOM 4390 C CA . ALA A 1 553 ? -7.818 46.512 -14.606 1.00 85.19 553 ALA A CA 1
ATOM 4391 C C . ALA A 1 553 ? -8.397 47.906 -14.916 1.00 85.19 553 ALA A C 1
ATOM 4393 O O . ALA A 1 553 ? -9.291 48.367 -14.203 1.00 85.19 553 ALA A O 1
ATOM 4394 N N . ALA A 1 554 ? -7.897 48.582 -15.956 1.00 82.44 554 ALA A N 1
ATOM 4395 C CA . ALA A 1 554 ? -8.421 49.870 -16.400 1.00 82.44 554 ALA A CA 1
ATOM 4396 C C . ALA A 1 554 ? -9.776 49.736 -17.121 1.00 82.44 554 ALA A C 1
ATOM 4398 O O . ALA A 1 554 ? -10.617 50.623 -16.979 1.00 82.44 554 ALA A O 1
ATOM 4399 N N . THR A 1 555 ? -10.032 48.621 -17.819 1.00 77.44 555 THR A N 1
ATOM 4400 C CA . THR A 1 555 ? -11.323 48.381 -18.496 1.00 77.44 555 THR A CA 1
ATOM 4401 C C . THR A 1 555 ? -12.456 48.067 -17.514 1.00 77.44 555 THR A C 1
ATOM 4403 O O . THR A 1 555 ? -13.591 48.476 -17.746 1.00 77.44 555 THR A O 1
ATOM 4406 N N . ILE A 1 556 ? -12.153 47.450 -16.364 1.00 72.69 556 ILE A N 1
ATOM 4407 C CA . ILE A 1 556 ? -13.141 47.115 -15.316 1.00 72.69 556 ILE A CA 1
ATOM 4408 C C . ILE A 1 556 ? -13.805 48.369 -14.705 1.00 72.69 556 ILE A C 1
ATOM 4410 O O . ILE A 1 556 ? -14.970 48.323 -14.320 1.00 72.69 556 ILE A O 1
ATOM 4414 N N . GLY A 1 557 ? -13.094 49.500 -14.617 1.00 59.62 557 GLY A N 1
ATOM 4415 C CA . GLY A 1 557 ? -13.585 50.728 -13.968 1.00 59.62 557 GLY A CA 1
ATOM 4416 C C . GLY A 1 557 ? -14.271 51.743 -14.890 1.00 59.62 557 GLY A C 1
ATOM 4417 O O . GLY A 1 557 ? -14.772 52.749 -14.400 1.00 59.62 557 GLY A O 1
ATOM 4418 N N . SER A 1 558 ? -14.281 51.512 -16.207 1.00 60.41 558 SER A N 1
ATOM 4419 C CA . SER A 1 558 ? -14.693 52.511 -17.208 1.00 60.41 558 SER A CA 1
ATOM 4420 C C . SER A 1 558 ? -16.137 52.349 -17.714 1.00 60.41 558 SER A C 1
ATOM 4422 O O . SER A 1 558 ? -16.530 53.047 -18.647 1.00 60.41 558 SER A O 1
ATOM 4424 N N . GLY A 1 559 ? -16.925 51.418 -17.160 1.00 57.00 559 GLY A N 1
ATOM 4425 C CA . GLY A 1 559 ? -18.292 51.132 -17.629 1.00 57.00 559 GLY A CA 1
ATOM 4426 C C . GLY A 1 559 ? -18.366 50.418 -18.989 1.00 57.00 559 GLY A C 1
ATOM 4427 O O . GLY A 1 559 ? -19.439 50.313 -19.569 1.00 57.00 559 GLY A O 1
ATOM 4428 N N . THR A 1 560 ? -17.237 49.914 -19.499 1.00 56.25 560 THR A N 1
ATOM 4429 C CA . THR A 1 560 ? -17.090 49.255 -20.813 1.00 56.25 560 THR A CA 1
ATOM 4430 C C . THR A 1 560 ? -16.991 47.725 -20.719 1.00 56.25 560 THR A C 1
ATOM 4432 O O . THR A 1 560 ? -16.543 47.067 -21.662 1.00 56.25 560 THR A O 1
ATOM 4435 N N . VAL A 1 561 ? -17.409 47.145 -19.589 1.00 57.72 561 VAL A N 1
ATOM 4436 C CA . VAL A 1 561 ? -17.408 45.694 -19.336 1.00 57.72 561 VAL A CA 1
ATOM 4437 C C . VAL A 1 561 ? -18.225 44.980 -20.423 1.00 57.72 561 VAL A C 1
ATOM 4439 O O . VAL A 1 561 ? -19.373 45.339 -20.674 1.00 57.72 561 VAL A O 1
ATOM 4442 N N . GLY A 1 562 ? -17.620 44.007 -21.115 1.00 58.50 562 GLY A N 1
ATOM 4443 C CA . GLY A 1 562 ? -18.250 43.281 -22.232 1.00 58.50 562 GLY A CA 1
ATOM 4444 C C . GLY A 1 562 ? -18.102 43.914 -23.629 1.00 58.50 562 GLY A C 1
ATOM 4445 O O . GLY A 1 562 ? -18.505 43.295 -24.618 1.00 58.50 562 GLY A O 1
ATOM 4446 N N . CYS A 1 563 ? -17.489 45.100 -23.743 1.00 64.94 563 CYS A N 1
ATOM 4447 C CA . CYS A 1 563 ? -17.167 45.747 -25.022 1.00 64.94 563 CYS A CA 1
ATOM 4448 C C . CYS A 1 563 ? -16.026 45.020 -25.767 1.00 64.94 563 CYS A C 1
ATOM 4450 O O . CYS A 1 563 ? -15.239 44.293 -25.159 1.00 64.94 563 CYS A O 1
ATOM 4452 N N . SER A 1 564 ? -15.889 45.253 -27.079 1.00 67.38 564 SER A N 1
ATOM 4453 C CA . SER A 1 564 ? -14.811 44.693 -27.919 1.00 67.38 564 SER A CA 1
ATOM 4454 C C . SER A 1 564 ? -13.421 44.874 -27.297 1.00 67.38 564 SER A C 1
ATOM 4456 O O . SER A 1 564 ? -12.619 43.946 -27.298 1.00 67.38 564 SER A O 1
ATOM 4458 N N . ASN A 1 565 ? -13.164 46.034 -26.684 1.00 70.81 565 ASN A N 1
ATOM 4459 C CA . ASN A 1 565 ? -11.884 46.344 -26.038 1.00 70.81 565 ASN A CA 1
ATOM 4460 C C . ASN A 1 565 ? -11.642 45.507 -24.771 1.00 70.81 565 ASN A C 1
ATOM 4462 O O . ASN A 1 565 ? -10.510 45.130 -24.481 1.00 70.81 565 ASN A O 1
ATOM 4466 N N . ASP A 1 566 ? -12.698 45.195 -24.017 1.00 72.94 566 ASP A N 1
ATOM 4467 C CA . ASP A 1 566 ? -12.608 44.383 -22.802 1.00 72.94 566 ASP A CA 1
ATOM 4468 C C . ASP A 1 566 ? -12.405 42.895 -23.130 1.00 72.94 566 ASP A C 1
ATOM 4470 O O . ASP A 1 566 ? -11.618 42.215 -22.466 1.00 72.94 566 ASP A O 1
ATOM 4474 N N . LYS A 1 567 ? -13.051 42.416 -24.203 1.00 73.44 567 LYS A N 1
ATOM 4475 C CA . LYS A 1 567 ? -12.835 41.077 -24.774 1.00 73.44 567 LYS A CA 1
ATOM 4476 C C . LYS A 1 567 ? -11.413 40.923 -25.313 1.00 73.44 567 LYS A C 1
ATOM 4478 O O . LYS A 1 567 ? -10.731 39.973 -24.943 1.00 73.44 567 LYS A O 1
ATOM 4483 N N . GLN A 1 568 ? -10.927 41.906 -26.070 1.00 78.50 568 GLN A N 1
ATOM 4484 C CA . GLN A 1 568 ? -9.555 41.930 -26.580 1.00 78.50 568 GLN A CA 1
ATOM 4485 C C . GLN A 1 568 ? -8.519 41.968 -25.442 1.00 78.50 568 GLN A C 1
ATOM 4487 O O . GLN A 1 568 ? -7.530 41.238 -25.478 1.00 78.50 568 GLN A O 1
ATOM 4492 N N . ALA A 1 569 ? -8.755 42.759 -24.388 1.00 79.44 569 ALA A N 1
ATOM 4493 C CA . ALA A 1 569 ? -7.888 42.780 -23.208 1.00 79.44 569 ALA A CA 1
ATOM 4494 C C . ALA A 1 569 ? -7.867 41.426 -22.473 1.00 79.44 569 ALA A C 1
ATOM 4496 O O . ALA A 1 569 ? -6.811 40.998 -22.004 1.00 79.44 569 ALA A O 1
ATOM 4497 N N . THR A 1 570 ? -9.007 40.727 -22.397 1.00 79.25 570 THR A N 1
ATOM 4498 C CA . THR A 1 570 ? -9.087 39.358 -21.862 1.00 79.25 570 THR A CA 1
ATOM 4499 C C . THR A 1 570 ? -8.296 38.368 -22.717 1.00 79.25 570 THR A C 1
ATOM 4501 O O . THR A 1 570 ? -7.523 37.583 -22.175 1.00 79.25 570 THR A O 1
ATOM 4504 N N . GLU A 1 571 ? -8.445 38.409 -24.041 1.00 80.12 571 GLU A N 1
ATOM 4505 C CA . GLU A 1 571 ? -7.732 37.520 -24.969 1.00 80.12 571 GLU A CA 1
ATOM 4506 C C . GLU A 1 571 ? -6.216 37.715 -24.890 1.00 80.12 571 GLU A C 1
ATOM 4508 O O . GLU A 1 571 ? -5.466 36.748 -24.745 1.00 80.12 571 GLU A O 1
ATOM 4513 N N . MET A 1 572 ? -5.758 38.971 -24.884 1.00 83.00 572 MET A N 1
ATOM 4514 C CA . MET A 1 572 ? -4.343 39.296 -24.705 1.00 83.00 572 MET A CA 1
ATOM 4515 C C . MET A 1 572 ? -3.811 38.799 -23.358 1.00 83.00 572 MET A C 1
ATOM 4517 O O . MET A 1 572 ? -2.683 38.307 -23.289 1.00 83.00 572 MET A O 1
ATOM 4521 N N . LEU A 1 573 ? -4.600 38.910 -22.284 1.00 84.31 573 LEU A N 1
ATOM 4522 C CA . LEU A 1 573 ? -4.216 38.426 -20.957 1.00 84.31 573 LEU A CA 1
ATOM 4523 C C . LEU A 1 573 ? -4.032 36.908 -20.966 1.00 84.31 573 LEU A C 1
ATOM 4525 O O . LEU A 1 573 ? -3.012 36.417 -20.481 1.00 84.31 573 LEU A O 1
ATOM 4529 N N . LEU A 1 574 ? -4.985 36.177 -21.546 1.00 79.44 574 LEU A N 1
ATOM 4530 C CA . LEU A 1 574 ? -4.942 34.718 -21.635 1.00 79.44 574 LEU A CA 1
ATOM 4531 C C . LEU A 1 574 ? -3.759 34.229 -22.482 1.00 79.44 574 LEU A C 1
ATOM 4533 O O . LEU A 1 574 ? -3.086 33.277 -22.088 1.00 79.44 574 LEU A O 1
ATOM 4537 N N . GLU A 1 575 ? -3.441 34.906 -23.588 1.00 78.75 575 GLU A N 1
ATOM 4538 C CA . GLU A 1 575 ? -2.291 34.540 -24.425 1.00 78.75 575 GLU A CA 1
ATOM 4539 C C . GLU A 1 575 ? -0.954 34.815 -23.710 1.00 78.75 575 GLU A C 1
ATOM 4541 O O . GLU A 1 575 ? -0.039 33.990 -23.750 1.00 78.75 575 GLU A O 1
ATOM 4546 N N . ASN A 1 576 ? -0.843 35.918 -22.962 1.00 83.19 576 ASN A N 1
ATOM 4547 C CA . ASN A 1 576 ? 0.338 36.189 -22.131 1.00 83.19 576 ASN A CA 1
ATOM 4548 C C . ASN A 1 576 ? 0.493 35.164 -20.995 1.00 83.19 576 ASN A C 1
ATOM 4550 O O . ASN A 1 576 ? 1.599 34.679 -20.739 1.00 83.19 576 ASN A O 1
ATOM 4554 N N . ALA A 1 577 ? -0.611 34.784 -20.347 1.00 81.00 577 ALA A N 1
ATOM 4555 C CA . ALA A 1 577 ? -0.636 33.748 -19.316 1.00 81.00 577 ALA A CA 1
ATOM 4556 C C . ALA A 1 577 ? -0.183 32.385 -19.867 1.00 81.00 577 ALA A C 1
ATOM 4558 O O . ALA A 1 577 ? 0.655 31.709 -19.264 1.00 81.00 577 ALA A O 1
ATOM 4559 N N . LYS A 1 578 ? -0.683 32.009 -21.047 1.00 77.88 578 LYS A N 1
ATOM 4560 C CA . LYS A 1 578 ? -0.302 30.787 -21.764 1.00 77.88 578 LYS A CA 1
ATOM 4561 C C . LYS A 1 578 ? 1.180 30.774 -22.124 1.00 77.88 578 LYS A C 1
ATOM 4563 O O . LYS A 1 578 ? 1.848 29.772 -21.876 1.00 77.88 578 LYS A O 1
ATOM 4568 N N . ASN A 1 579 ? 1.707 31.877 -22.652 1.00 84.06 579 ASN A N 1
ATOM 4569 C CA . ASN A 1 579 ? 3.120 31.986 -23.011 1.00 84.06 579 ASN A CA 1
ATOM 4570 C C . ASN A 1 579 ? 4.037 31.851 -21.789 1.00 84.06 579 ASN A C 1
ATOM 4572 O O . ASN A 1 579 ? 5.035 31.128 -21.854 1.00 84.06 579 ASN A O 1
ATOM 4576 N N . LEU A 1 580 ? 3.676 32.471 -20.659 1.00 84.75 580 LEU A N 1
ATOM 4577 C CA . LEU A 1 580 ? 4.412 32.316 -19.403 1.00 84.75 580 LEU A CA 1
ATOM 4578 C C . LEU A 1 580 ? 4.391 30.861 -18.908 1.00 84.75 580 LEU A C 1
ATOM 4580 O O . LEU A 1 580 ? 5.444 30.301 -18.608 1.00 84.75 580 LEU A O 1
ATOM 4584 N N . MET A 1 581 ? 3.221 30.216 -18.879 1.00 83.06 581 MET A N 1
ATOM 4585 C CA . MET A 1 581 ? 3.106 28.817 -18.442 1.00 83.06 581 MET A CA 1
ATOM 4586 C C . MET A 1 581 ? 3.825 27.838 -19.376 1.00 83.06 581 MET A C 1
ATOM 4588 O O . MET A 1 581 ? 4.383 26.846 -18.905 1.00 83.06 581 MET A O 1
ATOM 4592 N N . ALA A 1 582 ? 3.855 28.113 -20.682 1.00 76.06 582 ALA A N 1
ATOM 4593 C CA . ALA A 1 582 ? 4.606 27.319 -21.647 1.00 76.06 582 ALA A CA 1
ATOM 4594 C C . ALA A 1 582 ? 6.117 27.382 -21.376 1.00 76.06 582 ALA A C 1
ATOM 4596 O O . ALA A 1 582 ? 6.757 26.333 -21.320 1.00 76.06 582 ALA A O 1
ATOM 4597 N N . ALA A 1 583 ? 6.662 28.578 -21.123 1.00 81.25 583 ALA A N 1
ATOM 4598 C CA . ALA A 1 583 ? 8.073 28.758 -20.773 1.00 81.25 583 ALA A CA 1
ATOM 4599 C C . ALA A 1 583 ? 8.429 28.102 -19.424 1.00 81.25 583 ALA A C 1
ATOM 4601 O O . ALA A 1 583 ? 9.463 27.450 -19.303 1.00 81.25 583 ALA A O 1
ATOM 4602 N N . VAL A 1 584 ? 7.546 28.203 -18.422 1.00 80.38 584 VAL A N 1
ATOM 4603 C CA . VAL A 1 584 ? 7.712 27.528 -17.120 1.00 80.38 584 VAL A CA 1
ATOM 4604 C C . VAL A 1 584 ? 7.711 26.004 -17.283 1.00 80.38 584 VAL A C 1
ATOM 4606 O O . VAL A 1 584 ? 8.555 25.319 -16.706 1.00 80.38 584 VAL A O 1
ATOM 4609 N N . ARG A 1 585 ? 6.812 25.451 -18.107 1.00 74.56 585 ARG A N 1
ATOM 4610 C CA . ARG A 1 585 ? 6.769 24.012 -18.415 1.00 74.56 585 ARG A CA 1
ATOM 4611 C C . ARG A 1 585 ? 8.050 23.541 -19.105 1.00 74.56 585 ARG A C 1
ATOM 4613 O O . ARG A 1 585 ? 8.598 22.508 -18.731 1.00 74.56 585 ARG A O 1
ATOM 4620 N N . GLU A 1 586 ? 8.523 24.292 -20.094 1.00 76.06 586 GLU A N 1
ATOM 4621 C CA . GLU A 1 586 ? 9.758 23.992 -20.823 1.00 76.06 586 GLU A CA 1
ATOM 4622 C C . GLU A 1 586 ? 10.982 24.015 -19.892 1.00 76.06 586 GLU A C 1
ATOM 4624 O O . GLU A 1 586 ? 11.837 23.130 -19.969 1.00 76.06 586 GLU A O 1
ATOM 4629 N N . ALA A 1 587 ? 11.019 24.948 -18.935 1.00 78.38 587 ALA A N 1
ATOM 4630 C CA . ALA A 1 587 ? 12.082 25.035 -17.935 1.00 78.38 587 ALA A CA 1
ATOM 4631 C C . ALA A 1 587 ? 12.078 23.836 -16.978 1.00 78.38 587 ALA A C 1
ATOM 4633 O O . ALA A 1 587 ? 13.135 23.268 -16.720 1.00 78.38 587 ALA A O 1
ATOM 4634 N N . VAL A 1 588 ? 10.905 23.387 -16.512 1.00 71.62 588 VAL A N 1
ATOM 4635 C CA . VAL A 1 588 ? 10.792 22.172 -15.680 1.00 71.62 588 VAL A CA 1
ATOM 4636 C C . VAL A 1 588 ? 11.224 20.921 -16.453 1.00 71.62 588 VAL A C 1
ATOM 4638 O O . VAL A 1 588 ? 11.928 20.080 -15.897 1.00 71.62 588 VAL A O 1
ATOM 4641 N N . HIS A 1 589 ? 10.845 20.794 -17.730 1.00 66.44 589 HIS A N 1
ATOM 4642 C CA . HIS A 1 589 ? 11.248 19.658 -18.567 1.00 66.44 589 HIS A CA 1
ATOM 4643 C C . HIS A 1 589 ? 12.768 19.622 -18.767 1.00 66.44 589 HIS A C 1
ATOM 4645 O O . HIS A 1 589 ? 13.407 18.592 -18.557 1.00 66.44 589 HIS A O 1
ATOM 4651 N N . THR A 1 590 ? 13.348 20.766 -19.127 1.00 69.94 590 THR A N 1
ATOM 4652 C CA . THR A 1 590 ? 14.790 20.895 -19.362 1.00 69.94 590 THR A CA 1
ATOM 4653 C C . THR A 1 590 ? 15.583 20.690 -18.073 1.00 69.94 590 THR A C 1
ATOM 4655 O O . THR A 1 590 ? 16.602 20.008 -18.084 1.00 69.94 590 THR A O 1
ATOM 4658 N N . ALA A 1 591 ? 15.089 21.194 -16.939 1.00 68.75 591 ALA A N 1
ATOM 4659 C CA . ALA A 1 591 ? 15.707 20.973 -15.637 1.00 68.75 591 ALA A CA 1
ATOM 4660 C C . ALA A 1 591 ? 15.678 19.491 -15.242 1.00 68.75 591 ALA A C 1
ATOM 4662 O O . ALA A 1 591 ? 16.690 18.958 -14.809 1.00 68.75 591 ALA A O 1
ATOM 4663 N N . ALA A 1 592 ? 14.559 18.792 -15.456 1.00 60.28 592 ALA A N 1
ATOM 4664 C CA . ALA A 1 592 ? 14.468 17.361 -15.175 1.00 60.28 592 ALA A CA 1
ATOM 4665 C C . ALA A 1 592 ? 15.441 16.530 -16.029 1.00 60.28 592 ALA A C 1
ATOM 4667 O O . ALA A 1 592 ? 16.076 15.613 -15.508 1.00 60.28 592 ALA A O 1
ATOM 4668 N N . ALA A 1 593 ? 15.588 16.868 -17.315 1.00 59.09 593 ALA A N 1
ATOM 4669 C CA . ALA A 1 593 ? 16.578 16.251 -18.196 1.00 59.09 593 ALA A CA 1
ATOM 4670 C C . ALA A 1 593 ? 18.019 16.562 -17.745 1.00 59.09 593 ALA A C 1
ATOM 4672 O O . ALA A 1 593 ? 18.863 15.668 -17.704 1.00 59.09 593 ALA A O 1
ATOM 4673 N N . ALA A 1 594 ? 18.280 17.801 -17.315 1.00 59.06 594 ALA A N 1
ATOM 4674 C CA . ALA A 1 594 ? 19.569 18.243 -16.790 1.00 59.06 594 ALA A CA 1
ATOM 4675 C C . ALA A 1 594 ? 19.972 17.513 -15.495 1.00 59.06 594 ALA A C 1
ATOM 4677 O O . ALA A 1 594 ? 21.125 17.100 -15.364 1.00 59.06 594 ALA A O 1
ATOM 4678 N N . SER A 1 595 ? 19.047 17.304 -14.550 1.00 54.31 595 SER A N 1
ATOM 4679 C CA . SER A 1 595 ? 19.328 16.687 -13.241 1.00 54.31 595 SER A CA 1
ATOM 4680 C C . SER A 1 595 ? 19.749 15.213 -13.320 1.00 54.31 595 SER A C 1
ATOM 4682 O O . SER A 1 595 ? 20.334 14.691 -12.368 1.00 54.31 595 SER A O 1
ATOM 4684 N N . ILE A 1 596 ? 19.522 14.545 -14.458 1.00 44.44 596 ILE A N 1
ATOM 4685 C CA . ILE A 1 596 ? 20.035 13.196 -14.748 1.00 44.44 596 ILE A CA 1
ATOM 4686 C C . ILE A 1 596 ? 21.572 13.207 -14.892 1.00 44.44 596 ILE A C 1
ATOM 4688 O O . ILE A 1 596 ? 22.224 12.238 -14.500 1.00 44.44 596 ILE A O 1
ATOM 4692 N N . ASN A 1 597 ? 22.165 14.324 -15.331 1.00 41.22 597 ASN A N 1
ATOM 4693 C CA . ASN A 1 597 ? 23.601 14.446 -15.615 1.00 41.22 597 ASN A CA 1
ATOM 4694 C C . ASN A 1 597 ? 24.419 15.114 -14.491 1.00 41.22 597 ASN A C 1
ATOM 4696 O O . ASN A 1 597 ? 25.645 15.043 -14.496 1.00 41.22 597 ASN A O 1
ATOM 4700 N N . ILE A 1 598 ? 23.769 15.709 -13.483 1.00 45.56 598 ILE A N 1
ATOM 4701 C CA . ILE A 1 598 ? 24.436 16.463 -12.396 1.00 45.56 598 ILE A CA 1
ATOM 4702 C C . ILE A 1 598 ? 25.160 15.549 -11.379 1.00 45.56 598 ILE A C 1
ATOM 4704 O O . ILE A 1 598 ? 25.982 16.017 -10.598 1.00 45.56 598 ILE A O 1
ATOM 4708 N N . ARG A 1 599 ? 24.910 14.229 -11.369 1.00 39.19 599 ARG A N 1
ATOM 4709 C CA . ARG A 1 599 ? 25.453 13.302 -10.345 1.00 39.19 599 ARG A CA 1
ATOM 4710 C C . ARG A 1 599 ? 26.615 12.402 -10.780 1.00 39.19 599 ARG A C 1
ATOM 4712 O O . ARG A 1 599 ? 26.979 11.514 -10.016 1.00 39.19 599 ARG A O 1
ATOM 4719 N N . ILE A 1 600 ? 27.207 12.604 -11.959 1.00 40.12 600 ILE A N 1
ATOM 4720 C CA . ILE A 1 600 ? 28.335 11.766 -12.419 1.00 40.12 600 ILE A CA 1
ATOM 4721 C C . ILE A 1 600 ? 29.708 12.404 -12.115 1.00 40.12 600 ILE A C 1
ATOM 4723 O O . ILE A 1 600 ? 30.709 11.695 -12.085 1.00 40.12 600 ILE A O 1
ATOM 4727 N N . SER A 1 601 ? 29.778 13.700 -11.790 1.00 32.69 601 SER A N 1
ATOM 4728 C CA . SER A 1 601 ? 31.053 14.427 -11.641 1.00 32.69 601 SER A CA 1
ATOM 4729 C C . SER A 1 601 ? 31.456 14.824 -10.212 1.00 32.69 601 SER A C 1
ATOM 4731 O O . SER A 1 601 ? 32.463 15.506 -10.054 1.00 32.69 601 SER A O 1
ATOM 4733 N N . SER A 1 602 ? 30.759 14.376 -9.162 1.00 32.03 602 SER A N 1
ATOM 4734 C CA . SER A 1 602 ? 31.254 14.515 -7.779 1.00 32.03 602 SER A CA 1
ATOM 4735 C C . SER A 1 602 ? 31.742 13.164 -7.242 1.00 32.03 602 SER A C 1
ATOM 4737 O O . SER A 1 602 ? 30.994 12.456 -6.562 1.00 32.03 602 SER A O 1
ATOM 4739 N N . LYS A 1 603 ? 32.973 12.792 -7.605 1.00 32.81 603 LYS A N 1
ATOM 4740 C CA . LYS A 1 603 ? 33.795 11.859 -6.824 1.00 32.81 603 LYS A CA 1
ATOM 4741 C C . LYS A 1 603 ? 34.666 12.655 -5.869 1.00 32.81 603 LYS A C 1
ATOM 4743 O O . LYS A 1 603 ? 35.163 13.712 -6.316 1.00 32.81 603 LYS A O 1
#

Solvent-accessible surface area (backbone atoms only — not comparable to full-atom values): 33101 Å² total; per-residue (Å²): 135,90,78,91,77,81,93,86,84,91,85,80,94,80,60,69,70,66,56,55,56,47,61,71,67,74,57,85,72,50,72,67,57,54,51,51,51,50,53,52,50,52,52,50,52,52,37,42,50,52,43,52,52,49,43,50,51,54,63,54,54,76,74,58,71,47,73,68,57,45,56,55,48,50,57,52,47,55,53,51,53,50,51,40,48,53,47,50,55,57,53,46,70,68,78,54,59,68,71,56,41,56,51,47,52,54,34,50,54,50,40,62,63,40,49,65,52,36,56,38,28,50,52,35,32,54,71,35,88,47,73,69,51,32,52,38,22,46,56,33,30,49,56,43,44,51,54,39,41,51,33,44,49,52,47,44,51,59,74,72,45,51,83,78,54,42,66,75,72,48,82,78,71,81,68,80,45,40,68,57,51,28,48,51,36,57,67,42,92,86,53,70,84,45,69,64,40,55,49,26,47,52,48,54,37,52,50,40,50,52,57,32,69,74,42,67,96,51,70,68,27,52,52,43,46,52,36,33,51,52,30,52,53,34,49,50,53,41,52,53,53,65,70,65,75,79,70,56,72,69,60,56,53,52,36,36,52,51,28,49,51,36,46,50,54,35,52,52,54,47,52,54,54,51,49,50,52,47,50,52,44,73,73,47,59,64,53,40,52,52,48,27,49,54,38,17,54,48,63,88,87,48,81,66,48,66,60,53,31,52,54,28,47,52,49,30,53,52,51,51,52,49,46,43,51,45,52,54,48,41,54,61,71,46,61,47,84,49,63,72,60,33,40,51,48,53,50,53,41,55,58,52,64,60,47,54,57,52,49,53,32,33,39,51,42,19,42,73,42,55,83,40,65,58,33,51,55,36,34,51,52,50,52,51,53,53,52,50,52,54,52,52,47,50,55,63,66,49,61,77,72,39,43,60,62,48,50,54,46,54,49,53,53,52,46,47,55,47,44,48,55,42,47,58,52,50,53,58,75,73,60,84,74,82,88,80,100,80,72,76,72,66,59,62,60,53,59,65,54,55,75,71,66,76,86,77,86,75,95,73,79,92,80,49,72,70,57,53,41,53,53,36,49,53,50,39,50,53,49,49,50,51,46,52,53,35,71,68,65,80,74,55,45,53,66,60,48,48,52,42,39,51,54,42,37,56,38,48,52,56,36,30,55,43,37,41,56,50,24,75,58,34,72,48,68,68,42,20,55,53,27,46,54,40,32,62,47,46,60,54,35,40,51,52,34,40,52,37,42,50,54,41,35,54,37,68,76,66,83,44,74,86,35,74,68,40,50,50,36,49,52,54,35,51,52,32,50,41,53,37,52,50,46,53,41,51,41,53,54,41,48,56,62,31,61,72,52,50,74,78,79,78,125

Mean predicted aligned error: 16.05 Å

InterPro domains:
  IPR006077 Vinculin/alpha-catenin [PF01044] (46-425)
  IPR006077 Vinculin/alpha-catenin [PF01044] (460-600)
  IPR017997 Vinculin [PTHR46180] (459-599)
  IPR036723 Alpha-catenin/vinculin-like superfamily [SSF47220] (178-324)
  IPR036723 Alpha-catenin/vinculin-like superfamily [SSF47220] (460-601)

Organism: Bugula neritina (NCBI:txid10212)

Radius of gyration: 32.5 Å; Cα contacts (8 Å, |Δi|>4): 530; chains: 1; bounding box: 70×96×86 Å

Nearest PDB structures (foldseek):
  5l0h-assembly1_A  TM=7.973E-01  e=4.725E-05  Homo sapiens
  5l0d-assembly1_A  TM=7.928E-01  e=5.313E-05  Homo sapiens
  5l0f-assembly2_B  TM=7.851E-01  e=7.266E-05  Homo sapiens
  3h2v-assembly4_D  TM=7.768E-01  e=8.836E-05  Homo sapiens
  3h2v-assembly2_B  TM=7.767E-01  e=3.615E-04  Homo sapiens

Sequence (603 aa):
METKISAHTQKSVGNVATLDLLKASGVWITDDQLFIGYKVKNRIEDVICLCRQTSQNIHNSSTLSSNESLAKFEGVMDLQINNIMDGVVELTGNNQSKKLCDYLLRKLELIHLINPLLCSSISAYIASESETTRALATQNKNCFQHDMQEAIRNVVLCLQSTEKQLLEHIPCFNKEDDFSLAQEWLSEKSSVRSSTGFQSVEMCIKYGNKLAGLLCDGAEKRQLKVLCCRVELAANQLKDLHAKRTIREGHERIGTNQLAYHLSHLKDGIIETISRKTFDDFQHFNLPLNMLEKAALTAHFKQHREQVFVEKQLHFEEMHRRLVTNINLICWIHMIPNASKMEKVQHEAAVLSASSSYVVWGAKLLFSNPYNNVFQKHFTKVKQVWQLKVNQLKSLCLSEANLRTYKNIQSTYTLKDCSSCICDLSFSSQLMLLANPANTDSQVFHEHLLKKGEDVDKPTNWASADSDLILTAKKLATVMSKLVDLVRNDRCTKERLLQSSQNISRTSDAFSCLTKHLAMKCADEYSQSLLLKLYERIPTLSTQLKMVCTVKAATIGSGTVGCSNDKQATEMLLENAKNLMAAVREAVHTAAAASINIRISSK